Protein AF-A0A8J4DYG5-F1 (afdb_monomer)

Foldseek 3Di:
DALLVCLVPNDLVVLLVVQQPQCVVVLVVQQVLLVVFDFQDFPPPDDPVLQLLLFQLLLLLVQQQQAQFPLLLLLLLCVLQVLDPLQLSLQLRCPTPQNVPPDPVCSSVSSQWFDFPVGIDGAPDDDQDPAHHDDDPDPPSVQSVQVSVLSVVLSVCCLPAPFHLGDGPQLVSSLSSSLSSLSSCSRRDHNCPPCLNVVPVVHHDHSVSSSVSDDPSSSVSSVLLVVLCVVVVVSVVLCVQLANDDPRDRQATAQDDFDNDTDSQWDWGQHPQFTEIEGEGQDPDSSPSVVVSSVLSSQLLRVLSCVVCRRRHQKYWYQHSRRSDIDMDGSVRSQCSRRVPPDSVVSSVVSNVVSVVVSVVVVVVVVVVVVVVVVVVVVPQAQQEKEFEFEDPVVAWTKDAFQAGQITHADVPHDNQRRHQVRNCVRFQFGKGWADFQAWEQDPVNRHIYTYTYIYTPDGDTDRMDTHHLVCSPVRHDQRRNVSNVSSVPDPPDDHYYYYRDDPDD

Radius of gyration: 31.41 Å; Cα contacts (8 Å, |Δi|>4): 883; chains: 1; bounding box: 53×43×95 Å

Organism: NCBI:txid175570

Nearest PDB structures (foldseek):
  3cng-assembly1_B  TM=8.168E-01  e=1.790E-04  Nitrosomonas europaea ATCC 19718
  5ltu-assembly1_B  TM=8.567E-01  e=3.027E-04  Homo sapiens
  6nci-assembly1_B  TM=6.033E-01  e=2.078E-05  Bacillus cereus ATCC 14579
  2fvv-assembly1_A  TM=8.018E-01  e=7.393E-04  Homo sapiens
  3rh7-assembly2_D  TM=7.186E-01  e=3.190E-04  Sinorhizobium meliloti 1021

Secondary structure (DSSP, 8-state):
--TTHHHHSSHHHHHHHHH----HHHHHHHHHHHHTS----PPTT--HHHHHHHHHHHHHHHHHHH-----HHHHHHHHHTTSS-HHHHHHHHHTSGGGTT--GGGGGGGGGEEE-SSSEEE-------------SS-TT-TTHHHHHHHHHHHHHHHHHHS-TT----HHHHHHHHHHHHHHHHHTTS--TTSHHHHTTSSSPPPHHHHHHTS-HHHHHHHHHHHHHHHHTSHHHHHHHHTT-PPTTS--EEES-EETTEE-TTEEEEEETTEEEEEEEE--S----HHHHHHHHHHHHHHHHH-TT-SS-EEEEEEEETTTTEEEEEEHHHHHHHHTTT--HHHHHHHHHHHHHHHHHHHHHHHHHHHHHHHHHHHHTSPPSEEEEEE-B-SSS-EEEETTB-SEEEPPTT--HHHHHHHHHHHHHSEEEEEEEEEEEEEETTTTEEEEEEEEEEEEE---SEEEE-GGGGGGTS-HHHHHHHHHHHH--SS---EEEPPPPP-

Structure (mmCIF, N/CA/C/O backbone):
data_AF-A0A8J4DYG5-F1
#
_entry.id   AF-A0A8J4DYG5-F1
#
loop_
_atom_site.group_PDB
_atom_site.id
_atom_site.type_symbol
_atom_site.label_atom_id
_atom_site.label_alt_id
_atom_site.label_comp_id
_atom_site.label_asym_id
_atom_site.label_entity_id
_atom_site.label_seq_id
_atom_site.pdbx_PDB_ins_code
_atom_site.Cartn_x
_atom_site.Cartn_y
_atom_site.Cartn_z
_atom_site.occupancy
_atom_site.B_iso_or_equiv
_atom_site.auth_seq_id
_atom_site.auth_comp_id
_atom_site.auth_asym_id
_atom_site.auth_atom_id
_atom_site.pdbx_PDB_model_num
ATOM 1 N N . MET A 1 1 ? -9.835 8.828 -9.154 1.00 58.12 1 MET A N 1
ATOM 2 C CA . MET A 1 1 ? -9.540 8.901 -7.709 1.00 58.12 1 MET A CA 1
ATOM 3 C C . MET A 1 1 ? -10.207 7.694 -7.064 1.00 58.12 1 MET A C 1
ATOM 5 O O . MET A 1 1 ? -11.227 7.282 -7.596 1.00 58.12 1 MET A O 1
ATOM 9 N N . SER A 1 2 ? -9.616 7.059 -6.046 1.00 75.25 2 SER A N 1
ATOM 10 C CA . SER A 1 2 ? -10.305 5.969 -5.325 1.00 75.25 2 SER A CA 1
ATOM 11 C C . SER A 1 2 ? -11.389 6.553 -4.424 1.00 75.25 2 SER A C 1
ATOM 13 O O . SER A 1 2 ? -11.279 7.717 -4.028 1.00 75.25 2 SER A O 1
ATOM 15 N N . VAL A 1 3 ? -12.402 5.772 -4.052 1.00 80.31 3 VAL A N 1
ATOM 16 C CA . VAL A 1 3 ? -13.472 6.269 -3.165 1.00 80.31 3 VAL A CA 1
ATOM 17 C C . VAL A 1 3 ? -12.887 6.722 -1.829 1.00 80.31 3 VAL A C 1
ATOM 19 O O . VAL A 1 3 ? -13.170 7.821 -1.365 1.00 80.31 3 VAL A O 1
ATOM 22 N N . ILE A 1 4 ? -11.944 5.953 -1.285 1.00 80.88 4 ILE A N 1
ATOM 23 C CA . ILE A 1 4 ? -11.213 6.298 -0.059 1.00 80.88 4 ILE A CA 1
ATOM 24 C C . ILE A 1 4 ? -10.505 7.658 -0.147 1.00 80.88 4 ILE A C 1
ATOM 26 O O . ILE A 1 4 ? -10.407 8.364 0.853 1.00 80.88 4 ILE A O 1
ATOM 30 N N . SER A 1 5 ? -10.033 8.087 -1.324 1.00 82.00 5 SER A N 1
ATOM 31 C CA . SER A 1 5 ? -9.383 9.401 -1.435 1.00 82.00 5 SER A CA 1
ATOM 32 C C . SER A 1 5 ? -10.337 10.574 -1.160 1.00 82.00 5 SER A C 1
ATOM 34 O O . SER A 1 5 ? -9.869 11.621 -0.708 1.00 82.00 5 SER A O 1
ATOM 36 N N . HIS A 1 6 ? -11.656 10.374 -1.304 1.00 86.00 6 HIS A N 1
ATOM 37 C CA . HIS A 1 6 ? -12.660 11.367 -0.913 1.00 86.00 6 HIS A CA 1
ATOM 38 C C . HIS A 1 6 ? -12.714 11.586 0.602 1.00 86.00 6 HIS A C 1
ATOM 40 O O . HIS A 1 6 ? -13.113 12.671 1.011 1.00 86.00 6 HIS A O 1
ATOM 46 N N . LEU A 1 7 ? -12.289 10.620 1.436 1.00 83.25 7 LEU A N 1
ATOM 47 C CA . LEU A 1 7 ? -12.187 10.841 2.885 1.00 83.25 7 LEU A CA 1
ATOM 48 C C . LEU A 1 7 ? -11.175 11.945 3.185 1.00 83.25 7 LEU A C 1
ATOM 50 O O . LEU A 1 7 ? -11.429 12.784 4.040 1.00 83.25 7 LEU A O 1
ATOM 54 N N . TYR A 1 8 ? -10.053 11.977 2.457 1.00 78.62 8 TYR A N 1
ATOM 55 C CA . TYR A 1 8 ? -9.003 12.983 2.631 1.00 78.62 8 TYR A CA 1
ATOM 56 C C . TYR A 1 8 ? -9.362 14.328 2.005 1.00 78.62 8 TYR A C 1
ATOM 58 O O . TYR A 1 8 ? -9.040 15.376 2.566 1.00 78.62 8 TYR A O 1
ATOM 66 N N . ARG A 1 9 ? -9.920 14.297 0.790 1.00 78.75 9 ARG A N 1
ATOM 67 C CA . ARG A 1 9 ? -10.299 15.475 0.004 1.00 78.75 9 ARG A CA 1
ATOM 68 C C . ARG A 1 9 ? -11.473 15.102 -0.899 1.00 78.75 9 ARG A C 1
ATOM 70 O O . ARG A 1 9 ? -11.268 14.445 -1.917 1.00 78.75 9 ARG A O 1
ATOM 77 N N . GLY A 1 10 ? -12.678 15.517 -0.528 1.00 89.75 10 GLY A N 1
ATOM 78 C CA . GLY A 1 10 ? -13.894 15.308 -1.310 1.00 89.75 10 GLY A CA 1
ATOM 79 C C . GLY A 1 10 ? -15.120 15.088 -0.432 1.00 89.75 10 GLY A C 1
ATOM 80 O O . GLY A 1 10 ? -15.075 15.287 0.779 1.00 89.75 10 GLY A O 1
ATOM 81 N N . GLU A 1 11 ? -16.195 14.624 -1.063 1.00 93.88 11 GLU A N 1
ATOM 82 C CA . GLU A 1 11 ? -17.532 14.527 -0.458 1.00 93.88 11 GLU A CA 1
ATOM 83 C C . GLU A 1 11 ? -17.593 13.680 0.826 1.00 93.88 11 GLU A C 1
ATOM 85 O O . GLU A 1 11 ? -18.336 14.018 1.739 1.00 93.88 11 GLU A O 1
ATOM 90 N N . LEU A 1 12 ? -16.797 12.606 0.950 1.00 93.06 12 LEU A N 1
ATOM 91 C CA . LEU A 1 12 ? -16.744 11.827 2.200 1.00 93.06 12 LEU A CA 1
ATOM 92 C C . LEU A 1 12 ? -16.091 12.624 3.340 1.00 93.06 12 LEU A C 1
ATOM 94 O O . LEU A 1 12 ? -16.561 12.570 4.470 1.00 93.06 12 LEU A O 1
ATOM 98 N N . GLY A 1 13 ? -15.024 13.373 3.056 1.00 92.69 13 GLY A N 1
ATOM 99 C CA . GLY A 1 13 ? -14.379 14.248 4.033 1.00 92.69 13 GLY A CA 1
ATOM 100 C C . GLY A 1 13 ? -15.259 15.434 4.434 1.00 92.69 13 GLY A C 1
ATOM 101 O O . GLY A 1 13 ? -15.272 15.805 5.605 1.00 92.69 13 GLY A O 1
ATOM 102 N N . GLU A 1 14 ? -16.021 15.994 3.492 1.00 94.62 14 GLU A N 1
ATOM 103 C CA . GLU A 1 14 ? -17.038 17.026 3.755 1.00 94.62 14 GLU A CA 1
ATOM 104 C C . GLU A 1 14 ? -18.153 16.476 4.648 1.00 94.62 14 GLU A C 1
ATOM 106 O O . GLU A 1 14 ? -18.442 17.047 5.696 1.00 94.62 14 GLU A O 1
ATOM 111 N N . TRP A 1 15 ? -18.678 15.292 4.322 1.00 95.81 15 TRP A N 1
ATOM 112 C CA . TRP A 1 15 ? -19.651 14.602 5.165 1.00 95.81 15 TRP A CA 1
ATOM 113 C C . TRP A 1 15 ? -19.115 14.368 6.587 1.00 95.81 15 TRP A C 1
ATOM 115 O O . TRP A 1 15 ? -19.816 14.620 7.569 1.00 95.81 15 TRP A O 1
ATOM 125 N N . CYS A 1 16 ? -17.855 13.935 6.725 1.00 94.62 16 CYS A N 1
ATOM 126 C CA . CYS A 1 16 ? -17.223 13.779 8.035 1.00 94.62 16 CYS A CA 1
ATOM 127 C C . CYS A 1 16 ? -17.089 15.118 8.770 1.00 94.62 16 CYS A C 1
ATOM 129 O O . CYS A 1 16 ? -17.305 15.161 9.978 1.00 94.62 16 CYS A O 1
ATOM 131 N N . ALA A 1 17 ? -16.752 16.206 8.074 1.00 92.94 17 ALA A N 1
ATOM 132 C CA . ALA A 1 17 ? -16.664 17.536 8.671 1.00 92.94 17 ALA A CA 1
ATOM 133 C C . ALA A 1 17 ? -18.006 18.000 9.251 1.00 92.94 17 ALA A C 1
ATOM 135 O O . ALA A 1 17 ? -18.026 18.562 10.346 1.00 92.94 17 ALA A O 1
ATOM 136 N N . ASP A 1 18 ? -19.098 17.707 8.548 1.00 94.06 18 ASP A N 1
ATOM 137 C CA . ASP A 1 18 ? -20.448 18.120 8.927 1.00 94.06 18 ASP A CA 1
ATOM 138 C C . ASP A 1 18 ? -21.042 17.256 10.049 1.00 94.06 18 ASP A C 1
ATOM 140 O O . ASP A 1 18 ? -21.760 17.760 10.913 1.00 94.06 18 ASP A O 1
ATOM 144 N N . ARG A 1 19 ? -20.766 15.943 10.046 1.00 94.75 19 ARG A N 1
ATOM 145 C CA . ARG A 1 19 ? -21.414 14.973 10.951 1.00 94.75 19 ARG A CA 1
ATOM 146 C C . ARG A 1 19 ? -20.547 14.531 12.132 1.00 94.75 19 ARG A C 1
ATOM 148 O O . ARG A 1 19 ? -21.090 14.199 13.182 1.00 94.75 19 ARG A O 1
ATOM 155 N N . LEU A 1 20 ? -19.220 14.518 11.992 1.00 93.94 20 LEU A N 1
ATOM 156 C CA . LEU A 1 20 ? -18.270 14.063 13.020 1.00 93.94 20 LEU A CA 1
ATOM 157 C C . LEU A 1 20 ? -17.594 15.264 13.685 1.00 93.94 20 LEU A C 1
ATOM 159 O O . LEU A 1 20 ? -16.397 15.501 13.505 1.00 93.94 20 LEU A O 1
ATOM 163 N N . THR A 1 21 ? -18.375 16.049 14.424 1.00 93.00 21 THR A N 1
ATOM 164 C CA . THR A 1 21 ? -17.983 17.390 14.880 1.00 93.00 21 THR A CA 1
ATOM 165 C C . THR A 1 21 ? -17.193 17.408 16.186 1.00 93.00 21 THR A C 1
ATOM 167 O O . THR A 1 21 ? -16.431 18.345 16.392 1.00 93.00 21 THR A O 1
ATOM 170 N N . ARG A 1 22 ? -17.301 16.383 17.045 1.00 93.31 22 ARG A N 1
ATOM 171 C CA . ARG A 1 22 ? -16.661 16.358 18.379 1.00 93.31 22 ARG A CA 1
ATOM 172 C C . ARG A 1 22 ? -15.298 15.670 18.390 1.00 93.31 22 ARG A C 1
ATOM 174 O O . ARG A 1 22 ? -15.121 14.584 18.942 1.00 93.31 22 ARG A O 1
ATOM 181 N N . TRP A 1 23 ? -14.310 16.311 17.776 1.00 92.19 23 TRP A N 1
ATOM 182 C CA . TRP A 1 23 ? -12.949 15.772 17.625 1.00 92.19 23 TRP A CA 1
ATOM 183 C C . TRP A 1 23 ? -11.897 16.474 18.505 1.00 92.19 23 TRP A C 1
ATOM 185 O O . TRP A 1 23 ? -10.773 15.980 18.625 1.00 92.19 23 TRP A O 1
ATOM 195 N N . GLU A 1 24 ? -12.213 17.607 19.132 1.00 92.12 24 GLU A N 1
ATOM 196 C CA . GLU A 1 24 ? -11.271 18.464 19.867 1.00 92.12 24 GLU A CA 1
ATOM 197 C C . GLU A 1 24 ? -10.575 17.708 21.005 1.00 92.12 24 GLU A C 1
ATOM 199 O O . GLU A 1 24 ? -9.341 17.685 21.082 1.00 92.12 24 GLU A O 1
ATOM 204 N N . ASP A 1 25 ? -11.350 17.011 21.835 1.00 91.06 25 ASP A N 1
ATOM 205 C CA . ASP A 1 25 ? -10.830 16.245 22.971 1.00 91.06 25 ASP A CA 1
ATOM 206 C C . ASP A 1 25 ? -9.926 15.093 22.518 1.00 91.06 25 ASP A C 1
ATOM 208 O O . ASP A 1 25 ? -8.889 14.823 23.130 1.00 91.06 25 ASP A O 1
ATOM 212 N N . LEU A 1 26 ? -10.282 14.427 21.415 1.00 92.75 26 LEU A N 1
ATOM 213 C CA . LEU A 1 26 ? -9.492 13.332 20.846 1.00 92.75 26 LEU A CA 1
ATOM 214 C C . LEU A 1 26 ? -8.160 13.842 20.302 1.00 92.75 26 LEU A C 1
ATOM 216 O O . LEU A 1 26 ? -7.106 13.290 20.620 1.00 92.75 26 LEU A O 1
ATOM 220 N N . THR A 1 27 ? -8.183 14.922 19.522 1.00 93.06 27 THR A N 1
ATOM 221 C CA . THR A 1 27 ? -6.956 15.515 18.969 1.00 93.06 27 THR A CA 1
ATOM 222 C C . THR A 1 27 ? -6.046 16.081 20.063 1.00 93.06 27 THR A C 1
ATOM 224 O O . THR A 1 27 ? -4.826 15.909 19.992 1.00 93.06 27 THR A O 1
ATOM 227 N N . THR A 1 28 ? -6.622 16.658 21.121 1.00 92.81 28 THR A N 1
ATOM 228 C CA . THR A 1 28 ? -5.886 17.103 22.313 1.00 92.81 28 THR A CA 1
ATOM 229 C C . THR A 1 28 ? -5.240 15.924 23.033 1.00 92.81 28 THR A C 1
ATOM 231 O O . THR A 1 28 ? -4.053 15.979 23.360 1.00 92.81 28 THR A O 1
ATOM 234 N N . ARG A 1 29 ? -5.973 14.817 23.214 1.00 92.12 29 ARG A N 1
ATOM 235 C CA . ARG A 1 29 ? -5.448 13.591 23.830 1.00 92.12 29 ARG A CA 1
ATOM 236 C C . ARG A 1 29 ? -4.305 12.986 23.014 1.00 92.12 29 ARG A C 1
ATOM 238 O O . ARG A 1 29 ? -3.299 12.595 23.601 1.00 92.12 29 ARG A O 1
ATOM 245 N N . ILE A 1 30 ? -4.419 12.963 21.683 1.00 93.75 30 ILE A N 1
ATOM 246 C CA . ILE A 1 30 ? -3.349 12.514 20.776 1.00 93.75 30 ILE A CA 1
ATOM 247 C C . ILE A 1 30 ? -2.089 13.361 20.974 1.00 93.75 30 ILE A C 1
ATOM 249 O O . ILE A 1 30 ? -1.000 12.815 21.171 1.00 93.75 30 ILE A O 1
ATOM 253 N N . ALA A 1 31 ? -2.225 14.690 20.956 1.00 92.50 31 ALA A N 1
ATOM 254 C CA . ALA A 1 31 ? -1.099 15.600 21.141 1.00 92.50 31 ALA A CA 1
ATOM 255 C C . ALA A 1 31 ? -0.476 15.465 22.540 1.00 92.50 31 ALA A C 1
ATOM 257 O O . ALA A 1 31 ? 0.744 15.494 22.668 1.00 92.50 31 ALA A O 1
ATOM 258 N N . TRP A 1 32 ? -1.291 15.290 23.581 1.00 93.38 32 TRP A N 1
ATOM 259 C CA . TRP A 1 32 ? -0.819 15.118 24.955 1.00 93.38 32 TRP A CA 1
ATOM 260 C C . TRP A 1 32 ? -0.052 13.802 25.144 1.00 93.38 32 TRP A C 1
ATOM 262 O O . TRP A 1 32 ? 1.087 13.833 25.608 1.00 93.38 32 TRP A O 1
ATOM 272 N N . ARG A 1 33 ? -0.616 12.663 24.711 1.00 93.62 33 ARG A N 1
ATOM 273 C CA . ARG A 1 33 ? 0.030 11.342 24.848 1.00 93.62 33 ARG A CA 1
ATOM 274 C C . ARG A 1 33 ? 1.356 11.268 24.099 1.00 93.62 33 ARG A C 1
ATOM 276 O O . ARG A 1 33 ? 2.326 10.735 24.620 1.00 93.62 33 ARG A O 1
ATOM 283 N N . THR A 1 34 ? 1.417 11.842 22.899 1.00 92.88 34 THR A N 1
ATOM 284 C CA . THR A 1 34 ? 2.651 11.845 22.097 1.00 92.88 34 THR A CA 1
ATOM 285 C C . THR A 1 34 ? 3.698 12.817 22.645 1.00 92.88 34 THR A C 1
ATOM 287 O O . THR A 1 34 ? 4.871 12.476 22.671 1.00 92.88 34 THR A O 1
ATOM 290 N N . ARG A 1 35 ? 3.310 13.984 23.184 1.00 90.94 35 ARG A N 1
ATOM 291 C CA . ARG A 1 35 ? 4.248 14.912 23.856 1.00 90.94 35 ARG A CA 1
ATOM 292 C C . ARG A 1 35 ? 4.894 14.341 25.116 1.00 90.94 35 ARG A C 1
ATOM 294 O O . ARG A 1 35 ? 5.969 14.798 25.484 1.00 90.94 35 ARG A O 1
ATOM 301 N N . ALA A 1 36 ? 4.248 13.382 25.775 1.00 89.81 36 ALA A N 1
ATOM 302 C CA . ALA A 1 36 ? 4.814 12.691 26.930 1.00 89.81 36 ALA A CA 1
ATOM 303 C C . ALA A 1 36 ? 5.918 11.681 26.551 1.00 89.81 36 ALA A C 1
ATOM 305 O O . ALA A 1 36 ? 6.518 11.073 27.436 1.00 89.81 36 ALA A O 1
ATOM 306 N N . ARG A 1 37 ? 6.184 11.484 25.253 1.00 90.75 37 ARG A N 1
ATOM 307 C CA . ARG A 1 37 ? 7.225 10.598 24.729 1.00 90.75 37 ARG A CA 1
ATOM 308 C C . ARG A 1 37 ? 8.330 11.410 24.073 1.00 90.75 37 ARG A C 1
ATOM 310 O O . ARG A 1 37 ? 8.075 12.429 23.435 1.00 90.75 37 ARG A O 1
ATOM 317 N N . GLU A 1 38 ? 9.559 10.925 24.189 1.00 92.25 38 GLU A N 1
ATOM 318 C CA . GLU A 1 38 ? 10.677 11.463 23.424 1.00 92.25 38 GLU A CA 1
ATOM 319 C C . GLU A 1 38 ? 10.678 10.842 22.016 1.00 92.25 38 GLU A C 1
ATOM 321 O O . GLU A 1 38 ? 10.856 9.627 21.887 1.00 92.25 38 GLU A O 1
ATOM 326 N N . PRO A 1 39 ? 10.443 11.631 20.947 1.00 95.19 39 PRO A N 1
ATOM 327 C CA . PRO A 1 39 ? 10.396 11.086 19.603 1.00 95.19 39 PRO A CA 1
ATOM 328 C C . PRO A 1 39 ? 11.795 10.826 19.051 1.00 95.19 39 PRO A C 1
ATOM 330 O O . PRO A 1 39 ? 12.702 11.639 19.218 1.00 95.19 39 PRO A O 1
ATOM 333 N N . VAL A 1 40 ? 11.930 9.775 18.244 1.00 96.00 40 VAL A N 1
ATOM 334 C CA . VAL A 1 40 ? 13.102 9.600 17.378 1.00 96.00 40 VAL A CA 1
ATOM 335 C C . VAL A 1 40 ? 13.122 10.703 16.322 1.00 96.00 40 VAL A C 1
ATOM 337 O O . VAL A 1 40 ? 12.169 10.866 15.547 1.00 96.00 40 VAL A O 1
ATOM 340 N N . ARG A 1 41 ? 14.225 11.449 16.277 1.00 94.06 41 ARG A N 1
ATOM 341 C CA . ARG A 1 41 ? 14.482 12.519 15.310 1.00 94.06 41 ARG A CA 1
ATOM 342 C C . ARG A 1 41 ? 15.516 12.060 14.276 1.00 94.06 41 ARG A C 1
ATOM 344 O O . ARG A 1 41 ? 16.377 11.257 14.625 1.00 94.06 41 ARG A O 1
ATOM 351 N N . PRO A 1 42 ? 15.429 12.537 13.024 1.00 91.50 42 PRO A N 1
ATOM 352 C CA . PRO A 1 42 ? 16.493 12.329 12.053 1.00 91.50 42 PRO A CA 1
ATOM 353 C C . PRO A 1 42 ? 17.753 13.089 12.473 1.00 91.50 42 PRO A C 1
ATOM 355 O O . PRO A 1 42 ? 17.692 13.994 13.309 1.00 91.50 42 PRO A O 1
ATOM 358 N N . ALA A 1 43 ? 18.871 12.758 11.830 1.00 83.69 43 ALA A N 1
ATOM 359 C CA . ALA A 1 43 ? 20.048 13.618 11.832 1.00 83.69 43 ALA A CA 1
ATOM 360 C C . ALA A 1 43 ? 19.719 15.008 11.243 1.00 83.69 43 ALA A C 1
ATOM 362 O O . ALA A 1 43 ? 18.753 15.167 10.484 1.00 83.69 43 ALA A O 1
ATOM 363 N N . ASP A 1 44 ? 20.521 16.015 11.594 1.00 79.00 44 ASP A N 1
ATOM 364 C CA . ASP A 1 44 ? 20.334 17.388 11.119 1.00 79.00 44 ASP A CA 1
ATOM 365 C C . ASP A 1 44 ? 20.291 17.463 9.581 1.00 79.00 44 ASP A C 1
ATOM 367 O O . ASP A 1 44 ? 21.024 16.763 8.883 1.00 79.00 44 ASP A O 1
ATOM 371 N N . GLY A 1 45 ? 19.418 18.325 9.043 1.00 76.69 45 GLY A N 1
ATOM 372 C CA . GLY A 1 45 ? 19.291 18.555 7.596 1.00 76.69 45 GLY A CA 1
ATOM 373 C C . GLY A 1 45 ? 18.252 17.698 6.854 1.00 76.69 45 GLY A C 1
ATOM 374 O O . GLY A 1 45 ? 18.198 17.755 5.629 1.00 76.69 45 GLY A O 1
ATOM 375 N N . ALA A 1 46 ? 17.401 16.936 7.553 1.00 86.94 46 ALA A N 1
ATOM 376 C CA . ALA A 1 46 ? 16.352 16.128 6.921 1.00 86.94 46 ALA A CA 1
ATOM 377 C C . ALA A 1 46 ? 15.292 16.959 6.169 1.00 86.94 46 ALA A C 1
ATOM 379 O O . ALA A 1 46 ? 14.497 17.695 6.770 1.00 86.94 46 ALA A O 1
ATOM 380 N N . ASP A 1 47 ? 15.227 16.770 4.852 1.00 89.38 47 ASP A N 1
ATOM 381 C CA . ASP A 1 47 ? 14.255 17.417 3.975 1.00 89.38 47 ASP A CA 1
ATOM 382 C C . ASP A 1 47 ? 12.906 16.674 3.910 1.00 89.38 47 ASP A C 1
ATOM 384 O O . ASP A 1 47 ? 12.715 15.581 4.451 1.00 89.38 47 ASP A O 1
ATOM 388 N N . ARG A 1 48 ? 11.928 17.268 3.214 1.00 87.88 48 ARG A N 1
ATOM 389 C CA . ARG A 1 48 ? 10.579 16.698 3.050 1.00 87.88 48 ARG A CA 1
ATOM 390 C C . ARG A 1 48 ? 10.585 15.303 2.411 1.00 87.88 48 ARG A C 1
ATOM 392 O O . ARG A 1 48 ? 9.705 14.499 2.727 1.00 87.88 48 ARG A O 1
ATOM 399 N N . GLN A 1 49 ? 11.521 15.030 1.507 1.00 88.44 49 GLN A N 1
ATOM 400 C CA . GLN A 1 49 ? 11.616 13.751 0.816 1.00 88.44 49 GLN A CA 1
ATOM 401 C C . GLN A 1 49 ? 12.083 12.657 1.776 1.00 88.44 49 GLN A C 1
ATOM 403 O O . GLN A 1 49 ? 11.472 11.587 1.805 1.00 88.44 49 GLN A O 1
ATOM 408 N N . HIS A 1 50 ? 13.074 12.958 2.616 1.00 91.94 50 HIS A N 1
ATOM 409 C CA . HIS A 1 50 ? 13.541 12.086 3.690 1.00 91.94 50 HIS A CA 1
ATOM 410 C C . HIS A 1 50 ? 12.405 11.705 4.642 1.00 91.94 50 HIS A C 1
ATOM 412 O O . HIS A 1 50 ? 12.159 10.520 4.864 1.00 91.94 50 HIS A O 1
ATOM 418 N N . TRP A 1 51 ? 11.628 12.682 5.129 1.00 92.25 51 TRP A N 1
ATOM 419 C CA . TRP A 1 51 ? 10.480 12.411 6.010 1.00 92.25 51 TRP A CA 1
ATOM 420 C C . TRP A 1 51 ? 9.473 11.441 5.388 1.00 92.25 51 TRP A C 1
ATOM 422 O O . TRP A 1 51 ? 9.039 10.491 6.041 1.00 92.25 51 TRP A O 1
ATOM 432 N N . ALA A 1 52 ? 9.115 11.665 4.121 1.00 92.12 52 ALA A N 1
ATOM 433 C CA . ALA A 1 52 ? 8.169 10.813 3.408 1.00 92.12 52 ALA A CA 1
ATOM 434 C C . ALA A 1 52 ? 8.742 9.411 3.130 1.00 92.12 52 ALA A C 1
ATOM 436 O O . ALA A 1 52 ? 7.996 8.431 3.101 1.00 92.12 52 ALA A O 1
ATOM 437 N N . GLN A 1 53 ? 10.055 9.312 2.919 1.00 94.50 53 GLN A N 1
ATOM 438 C CA . GLN A 1 53 ? 10.750 8.048 2.708 1.00 94.50 53 GLN A CA 1
ATOM 439 C C . GLN A 1 53 ? 10.801 7.209 3.988 1.00 94.50 53 GLN A C 1
ATOM 441 O O . GLN A 1 53 ? 10.471 6.024 3.937 1.00 94.50 53 GLN A O 1
ATOM 446 N N . VAL A 1 54 ? 11.112 7.825 5.134 1.00 95.31 54 VAL A N 1
ATOM 447 C CA . VAL A 1 54 ? 11.041 7.162 6.445 1.00 95.31 54 VAL A CA 1
ATOM 448 C C . VAL A 1 54 ? 9.613 6.701 6.737 1.00 95.31 54 VAL A C 1
ATOM 450 O O . VAL A 1 54 ? 9.422 5.564 7.150 1.00 95.31 54 VAL A O 1
ATOM 453 N N . GLU A 1 55 ? 8.596 7.530 6.476 1.00 94.88 55 GLU A N 1
ATOM 454 C CA . GLU A 1 55 ? 7.190 7.149 6.688 1.00 94.88 55 GLU A CA 1
ATOM 455 C C . GLU A 1 55 ? 6.809 5.872 5.916 1.00 94.88 55 GLU A C 1
ATOM 457 O O . GLU A 1 55 ? 6.246 4.948 6.506 1.00 94.88 55 GLU A O 1
ATOM 462 N N . ARG A 1 56 ? 7.195 5.765 4.636 1.00 95.88 56 ARG A N 1
ATOM 463 C CA . ARG A 1 56 ? 6.983 4.547 3.832 1.00 95.88 56 ARG A CA 1
ATOM 464 C C . ARG A 1 56 ? 7.785 3.352 4.346 1.00 95.88 56 ARG A C 1
ATOM 466 O O . ARG A 1 56 ? 7.236 2.262 4.482 1.00 95.88 56 ARG A O 1
ATOM 473 N N . ALA A 1 57 ? 9.070 3.543 4.639 1.00 97.31 57 ALA A N 1
ATOM 474 C CA . ALA A 1 57 ? 9.948 2.463 5.083 1.00 97.31 57 ALA A CA 1
ATOM 475 C C . ALA A 1 57 ? 9.501 1.884 6.437 1.00 97.31 57 ALA A C 1
ATOM 477 O O . ALA A 1 57 ? 9.514 0.666 6.622 1.00 97.31 57 ALA A O 1
ATOM 478 N N . VAL A 1 58 ? 9.053 2.740 7.362 1.00 97.31 58 VAL A N 1
ATOM 479 C CA . VAL A 1 58 ? 8.439 2.327 8.632 1.00 97.31 58 VAL A CA 1
ATOM 480 C C . VAL A 1 58 ? 7.157 1.545 8.365 1.00 97.31 58 VAL A C 1
ATOM 482 O O . VAL A 1 58 ? 7.003 0.455 8.907 1.00 97.31 58 VAL A O 1
ATOM 485 N N . GLY A 1 59 ? 6.276 2.035 7.486 1.00 96.62 59 GLY A N 1
ATOM 486 C CA . GLY A 1 59 ? 5.071 1.303 7.082 1.00 96.62 59 GLY A CA 1
ATOM 487 C C . GLY A 1 59 ? 5.382 -0.117 6.595 1.00 96.62 59 GLY A C 1
ATOM 488 O O . GLY A 1 59 ? 4.815 -1.078 7.106 1.00 96.62 59 GLY A O 1
ATOM 489 N N . ILE A 1 60 ? 6.366 -0.272 5.702 1.00 97.25 60 ILE A N 1
ATOM 490 C CA . ILE A 1 60 ? 6.806 -1.585 5.195 1.00 97.25 60 ILE A CA 1
ATOM 491 C C . ILE A 1 60 ? 7.372 -2.467 6.316 1.00 97.25 60 ILE A C 1
ATOM 493 O O . ILE A 1 60 ? 7.065 -3.659 6.370 1.00 97.25 60 ILE A O 1
ATOM 497 N N . ARG A 1 61 ? 8.172 -1.910 7.238 1.00 96.56 61 ARG A N 1
ATOM 498 C CA . ARG A 1 61 ? 8.702 -2.673 8.381 1.00 96.56 61 ARG A CA 1
ATOM 499 C C . ARG A 1 61 ? 7.583 -3.217 9.265 1.00 96.56 61 ARG A C 1
ATOM 501 O O . ARG A 1 61 ? 7.655 -4.375 9.682 1.00 96.56 61 ARG A O 1
ATOM 508 N N . LEU A 1 62 ? 6.598 -2.378 9.574 1.00 96.75 62 LEU A N 1
ATOM 509 C CA . LEU A 1 62 ? 5.461 -2.723 10.424 1.00 96.75 62 LEU A CA 1
ATOM 510 C C . LEU A 1 62 ? 4.520 -3.708 9.718 1.00 96.75 62 LEU A C 1
ATOM 512 O O . LEU A 1 62 ? 4.061 -4.660 10.341 1.00 96.75 62 LEU A O 1
ATOM 516 N N . ALA A 1 63 ? 4.319 -3.559 8.408 1.00 96.44 63 ALA A N 1
ATOM 517 C CA . ALA A 1 63 ? 3.620 -4.543 7.590 1.00 96.44 63 ALA A CA 1
ATOM 518 C C . ALA A 1 63 ? 4.300 -5.920 7.671 1.00 96.44 63 ALA A C 1
ATOM 520 O O . ALA A 1 63 ? 3.643 -6.902 8.009 1.00 96.44 63 ALA A O 1
ATOM 521 N N . ALA A 1 64 ? 5.622 -5.985 7.468 1.00 95.50 64 ALA A N 1
ATOM 522 C CA . ALA A 1 64 ? 6.395 -7.226 7.570 1.00 95.50 64 ALA A CA 1
ATOM 523 C C . ALA A 1 64 ? 6.382 -7.837 8.986 1.00 95.50 64 ALA A C 1
ATOM 525 O O . ALA A 1 64 ? 6.472 -9.055 9.132 1.00 95.50 64 ALA A O 1
ATOM 526 N N . LEU A 1 65 ? 6.249 -7.003 10.027 1.00 95.31 65 LEU A N 1
ATOM 527 C CA . LEU A 1 65 ? 6.088 -7.451 11.413 1.00 95.31 65 LEU A CA 1
ATOM 528 C C . LEU A 1 65 ? 4.748 -8.162 11.635 1.00 95.31 65 LEU A C 1
ATOM 530 O O . LEU A 1 65 ? 4.677 -9.086 12.438 1.00 95.31 65 LEU A O 1
ATOM 534 N N . VAL A 1 66 ? 3.696 -7.742 10.933 1.00 96.81 66 VAL A N 1
ATOM 535 C CA . VAL A 1 66 ? 2.347 -8.307 11.063 1.00 96.81 66 VAL A CA 1
ATOM 536 C C . VAL A 1 66 ? 2.160 -9.516 10.159 1.00 96.81 66 VAL A C 1
ATOM 538 O O . VAL A 1 66 ? 1.646 -10.542 10.603 1.00 96.81 66 VAL A O 1
ATOM 541 N N . GLN A 1 67 ? 2.580 -9.416 8.901 1.00 96.25 67 GLN A N 1
ATOM 542 C CA . GLN A 1 67 ? 2.337 -10.436 7.893 1.00 96.25 67 GLN A CA 1
ATOM 543 C C . GLN A 1 67 ? 3.455 -10.442 6.841 1.00 96.25 67 GLN A C 1
ATOM 545 O O . GLN A 1 67 ? 3.834 -9.383 6.339 1.00 96.25 67 GLN A O 1
ATOM 550 N N . PRO A 1 68 ? 3.940 -11.618 6.405 1.00 95.19 68 PRO A N 1
ATOM 551 C CA . PRO A 1 68 ? 4.804 -11.733 5.233 1.00 95.19 68 PRO A CA 1
ATOM 552 C C . PRO A 1 68 ? 3.976 -11.516 3.951 1.00 95.19 68 PRO A C 1
ATOM 554 O O . PRO A 1 68 ? 3.630 -12.458 3.228 1.00 95.19 68 PRO A O 1
ATOM 557 N N . ALA A 1 69 ? 3.606 -10.260 3.703 1.00 95.50 69 ALA A N 1
ATOM 558 C CA . ALA A 1 69 ? 2.831 -9.804 2.556 1.00 95.50 69 ALA A CA 1
ATOM 559 C C . ALA A 1 69 ? 3.731 -9.281 1.425 1.00 95.50 69 ALA A C 1
ATOM 561 O O . ALA A 1 69 ? 4.821 -8.768 1.704 1.00 95.50 69 ALA A O 1
ATOM 562 N N . PRO A 1 70 ? 3.301 -9.384 0.152 1.00 96.19 70 PRO A N 1
ATOM 563 C CA . PRO A 1 70 ? 3.985 -8.719 -0.944 1.00 96.19 70 PRO A CA 1
ATOM 564 C C . PRO A 1 70 ? 4.092 -7.217 -0.683 1.00 96.19 70 PRO A C 1
ATOM 566 O O . PRO A 1 70 ? 3.128 -6.607 -0.216 1.00 96.19 70 PRO A O 1
ATOM 569 N N . PRO A 1 71 ? 5.207 -6.570 -1.050 1.00 96.00 71 PRO A N 1
ATOM 570 C CA . PRO A 1 71 ? 5.286 -5.121 -1.057 1.00 96.00 71 PRO A CA 1
ATOM 571 C C . PRO A 1 71 ? 4.554 -4.605 -2.308 1.00 96.00 71 PRO A C 1
ATOM 573 O O . PRO A 1 71 ? 5.179 -4.195 -3.284 1.00 96.00 71 PRO A O 1
ATOM 576 N N . TYR A 1 72 ? 3.217 -4.674 -2.312 1.00 95.19 72 TYR A N 1
ATOM 577 C CA . TYR A 1 72 ? 2.383 -4.465 -3.506 1.00 95.19 72 TYR A CA 1
ATOM 578 C C . TYR A 1 72 ? 2.694 -3.151 -4.223 1.00 95.19 72 TYR A C 1
ATOM 580 O O . TYR A 1 72 ? 2.908 -3.136 -5.433 1.00 95.19 72 TYR A O 1
ATOM 588 N N . ALA A 1 73 ? 2.772 -2.044 -3.482 1.00 94.12 73 ALA A N 1
ATOM 589 C CA . ALA A 1 73 ? 3.067 -0.744 -4.067 1.00 94.12 73 ALA A CA 1
ATOM 590 C C . ALA A 1 73 ? 4.510 -0.641 -4.595 1.00 94.12 73 ALA A C 1
ATOM 592 O O . ALA A 1 73 ? 4.741 0.051 -5.581 1.00 94.12 73 ALA A O 1
ATOM 593 N N . ALA A 1 74 ? 5.469 -1.365 -4.006 1.00 96.69 74 ALA A N 1
ATOM 594 C CA . ALA A 1 74 ? 6.828 -1.460 -4.541 1.00 96.69 74 ALA A CA 1
ATOM 595 C C . ALA A 1 74 ? 6.851 -2.201 -5.884 1.00 96.69 74 ALA A C 1
ATOM 597 O O . ALA A 1 74 ? 7.418 -1.705 -6.855 1.00 96.69 74 ALA A O 1
ATOM 598 N N . LEU A 1 75 ? 6.175 -3.352 -5.962 1.00 96.81 75 LEU A N 1
ATOM 599 C CA . LEU A 1 75 ? 6.034 -4.128 -7.196 1.00 96.81 75 LEU A CA 1
ATOM 600 C C . LEU A 1 75 ? 5.324 -3.317 -8.290 1.00 96.81 75 LEU A C 1
ATOM 602 O O . LEU A 1 75 ? 5.787 -3.267 -9.428 1.00 96.81 75 LEU A O 1
ATOM 606 N N . LEU A 1 76 ? 4.245 -2.613 -7.938 1.00 93.44 76 LEU A N 1
ATOM 607 C CA . LEU A 1 76 ? 3.549 -1.711 -8.857 1.00 93.44 76 LEU A CA 1
ATOM 608 C C . LEU A 1 76 ? 4.431 -0.542 -9.312 1.00 93.44 76 LEU A C 1
ATOM 610 O O . LEU A 1 76 ? 4.315 -0.126 -10.460 1.00 93.44 76 LEU A O 1
ATOM 614 N N . GLY A 1 77 ? 5.319 -0.030 -8.457 1.00 93.50 77 GLY A N 1
ATOM 615 C CA . GLY A 1 77 ? 6.298 0.991 -8.829 1.00 93.50 77 GLY A CA 1
ATOM 616 C C . GLY A 1 77 ? 7.329 0.499 -9.844 1.00 93.50 77 GLY A C 1
ATOM 617 O O . GLY A 1 77 ? 7.621 1.205 -10.806 1.00 93.50 77 GLY A O 1
ATOM 618 N N . LEU A 1 78 ? 7.810 -0.740 -9.709 1.00 94.62 78 LEU A N 1
ATOM 619 C CA . LEU A 1 78 ? 8.708 -1.356 -10.698 1.00 94.62 78 LEU A CA 1
ATOM 620 C C . LEU A 1 78 ? 8.015 -1.550 -12.055 1.00 94.62 78 LEU A C 1
ATOM 622 O O . LEU A 1 78 ? 8.591 -1.227 -13.095 1.00 94.62 78 LEU A O 1
ATOM 626 N N . VAL A 1 79 ? 6.757 -2.012 -12.047 1.00 91.81 79 VAL A N 1
ATOM 627 C CA . VAL A 1 79 ? 5.922 -2.095 -13.261 1.00 91.81 79 VAL A CA 1
ATOM 628 C C . VAL A 1 79 ? 5.724 -0.705 -13.869 1.00 91.81 79 VAL A C 1
ATOM 630 O O . VAL A 1 79 ? 5.788 -0.535 -15.084 1.00 91.81 79 VAL A O 1
ATOM 633 N N . HIS A 1 80 ? 5.490 0.304 -13.029 1.00 88.00 80 HIS A N 1
ATOM 634 C CA . HIS A 1 80 ? 5.243 1.671 -13.468 1.00 88.00 80 HIS A CA 1
ATOM 635 C C . HIS A 1 80 ? 6.441 2.296 -14.183 1.00 88.00 80 HIS A C 1
ATOM 637 O O . HIS A 1 80 ? 6.242 2.981 -15.183 1.00 88.00 80 HIS A O 1
ATOM 643 N N . LEU A 1 81 ? 7.657 2.016 -13.711 1.00 89.88 81 LEU A N 1
ATOM 644 C CA . LEU A 1 81 ? 8.905 2.469 -14.329 1.00 89.88 81 LEU A CA 1
ATOM 645 C C . LEU A 1 81 ? 9.264 1.717 -15.617 1.00 89.88 81 LEU A C 1
ATOM 647 O O . LEU A 1 81 ? 10.188 2.127 -16.314 1.00 89.88 81 LEU A O 1
ATOM 651 N N . GLY A 1 82 ? 8.554 0.632 -15.940 1.00 88.94 82 GLY A N 1
ATOM 652 C CA . GLY A 1 82 ? 8.872 -0.222 -17.085 1.00 88.94 82 GLY A CA 1
ATOM 653 C C . GLY A 1 82 ? 10.049 -1.172 -16.845 1.00 88.94 82 GLY A C 1
ATOM 654 O O . GLY A 1 82 ? 10.561 -1.736 -17.802 1.00 88.94 82 GLY A O 1
ATOM 655 N N . LEU A 1 83 ? 10.471 -1.373 -15.591 1.00 91.31 83 LEU A N 1
ATOM 656 C CA . LEU A 1 83 ? 11.587 -2.270 -15.261 1.00 91.31 83 LEU A CA 1
ATOM 657 C C . LEU A 1 83 ? 11.196 -3.754 -15.305 1.00 91.31 83 LEU A C 1
ATOM 659 O O . LEU A 1 83 ? 12.060 -4.603 -15.507 1.00 91.31 83 LEU A O 1
ATOM 663 N N . VAL A 1 84 ? 9.914 -4.068 -15.095 1.00 93.12 84 VAL A N 1
ATOM 664 C CA . VAL A 1 84 ? 9.393 -5.445 -15.038 1.00 93.12 84 VAL A CA 1
ATOM 665 C C . VAL A 1 84 ? 8.003 -5.549 -15.657 1.00 93.12 84 VAL A C 1
ATOM 667 O O . VAL A 1 84 ? 7.249 -4.568 -15.711 1.00 93.12 84 VAL A O 1
ATOM 670 N N . ARG A 1 85 ? 7.619 -6.760 -16.062 1.00 92.19 85 ARG A N 1
ATOM 671 C CA . ARG A 1 85 ? 6.256 -7.058 -16.516 1.00 92.19 85 ARG A CA 1
ATOM 672 C C . ARG A 1 85 ? 5.281 -7.102 -15.350 1.00 92.19 85 ARG A C 1
ATOM 674 O O . ARG A 1 85 ? 5.608 -7.511 -14.237 1.00 92.19 85 ARG A O 1
ATOM 681 N N . ARG A 1 86 ? 4.015 -6.789 -15.639 1.00 91.62 86 ARG A N 1
ATOM 682 C CA . ARG A 1 86 ? 2.919 -6.985 -14.677 1.00 91.62 86 ARG A CA 1
ATOM 683 C C . ARG A 1 86 ? 2.772 -8.455 -14.273 1.00 91.62 86 ARG A C 1
ATOM 685 O O . ARG A 1 86 ? 2.649 -8.728 -13.088 1.00 91.62 86 ARG A O 1
ATOM 692 N N . ALA A 1 87 ? 2.833 -9.376 -15.237 1.00 92.69 87 ALA A N 1
ATOM 693 C CA . ALA A 1 87 ? 2.745 -10.814 -14.971 1.00 92.69 87 ALA A CA 1
ATOM 694 C C . ALA A 1 87 ? 3.883 -11.296 -14.055 1.00 92.69 87 ALA A C 1
ATOM 696 O O . ALA A 1 87 ? 3.638 -12.023 -13.097 1.00 92.69 87 ALA A O 1
ATOM 697 N N . TRP A 1 88 ? 5.111 -10.813 -14.283 1.00 95.88 88 TRP A N 1
ATOM 698 C CA . TRP A 1 88 ? 6.244 -11.089 -13.398 1.00 95.88 88 TRP A CA 1
ATOM 699 C C . TRP A 1 88 ? 6.001 -10.560 -11.978 1.00 95.88 88 TRP A C 1
ATOM 701 O O . TRP A 1 88 ? 6.252 -11.259 -11.000 1.00 95.88 88 TRP A O 1
ATOM 711 N N . ALA A 1 89 ? 5.459 -9.347 -11.843 1.00 96.94 89 ALA A N 1
ATOM 712 C CA . ALA A 1 89 ? 5.150 -8.775 -10.536 1.00 96.94 89 ALA A CA 1
ATOM 713 C C . ALA A 1 89 ? 4.051 -9.561 -9.791 1.00 96.94 89 ALA A C 1
ATOM 715 O O . ALA A 1 89 ? 4.160 -9.738 -8.576 1.00 96.94 89 ALA A O 1
ATOM 716 N N . SER A 1 90 ? 3.034 -10.071 -10.498 1.00 96.38 90 SER A N 1
ATOM 717 C CA . SER A 1 90 ? 2.041 -10.998 -9.930 1.00 96.38 90 SER A CA 1
ATOM 718 C C . SER A 1 90 ? 2.676 -12.313 -9.476 1.00 96.38 90 SER A C 1
ATOM 720 O O . SER A 1 90 ? 2.432 -12.731 -8.346 1.00 96.38 90 SER A O 1
ATOM 722 N N . ASP A 1 91 ? 3.556 -12.921 -10.281 1.00 96.88 91 ASP A N 1
ATOM 723 C CA . ASP A 1 91 ? 4.308 -14.119 -9.874 1.00 96.88 91 ASP A CA 1
ATOM 724 C C . ASP A 1 91 ? 5.124 -13.858 -8.598 1.00 96.88 91 ASP A C 1
ATOM 726 O O . ASP A 1 91 ? 5.088 -14.644 -7.650 1.00 96.88 91 ASP A O 1
ATOM 730 N N . GLN A 1 92 ? 5.802 -12.709 -8.508 1.00 98.06 92 GLN A N 1
ATOM 731 C CA . GLN A 1 92 ? 6.533 -12.345 -7.295 1.00 98.06 92 GLN A CA 1
ATOM 732 C C . GLN A 1 92 ? 5.624 -12.144 -6.081 1.00 98.06 92 GLN A C 1
ATOM 734 O O . GLN A 1 92 ? 6.016 -12.525 -4.976 1.00 98.06 92 GLN A O 1
ATOM 739 N N . ALA A 1 93 ? 4.426 -11.579 -6.257 1.00 97.38 93 ALA A N 1
ATOM 740 C CA . ALA A 1 93 ? 3.445 -11.446 -5.183 1.00 97.38 93 ALA A CA 1
ATOM 741 C C . ALA A 1 93 ? 2.947 -12.820 -4.696 1.00 97.38 93 ALA A C 1
ATOM 743 O O . ALA A 1 93 ? 2.927 -13.076 -3.491 1.00 97.38 93 ALA A O 1
ATOM 744 N N . ALA A 1 94 ? 2.652 -13.744 -5.613 1.00 97.31 94 ALA A N 1
ATOM 745 C CA . ALA A 1 94 ? 2.181 -15.092 -5.286 1.00 97.31 94 ALA A CA 1
ATOM 746 C C . ALA A 1 94 ? 3.190 -15.922 -4.463 1.00 97.31 94 ALA A C 1
AT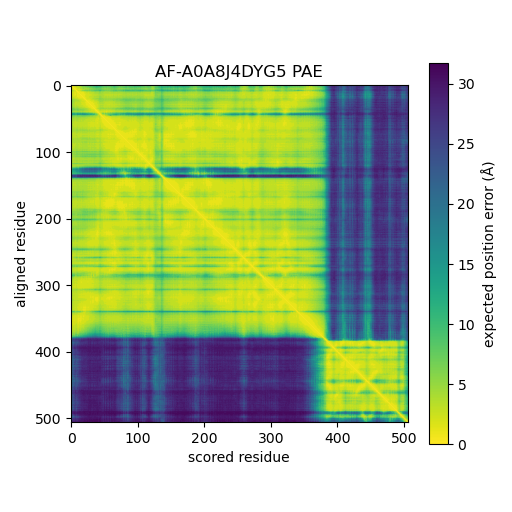OM 748 O O . ALA A 1 94 ? 2.804 -16.865 -3.776 1.00 97.31 94 ALA A O 1
ATOM 749 N N . ARG A 1 95 ? 4.481 -15.560 -4.480 1.00 96.94 95 ARG A N 1
ATOM 750 C CA . ARG A 1 95 ? 5.549 -16.231 -3.708 1.00 96.94 95 ARG A CA 1
ATOM 751 C C . ARG A 1 95 ? 5.587 -15.862 -2.220 1.00 96.94 95 ARG A C 1
ATOM 753 O O . ARG A 1 95 ? 6.395 -16.425 -1.481 1.00 96.94 95 ARG A O 1
ATOM 760 N N . TYR A 1 96 ? 4.784 -14.902 -1.764 1.00 96.94 96 TYR A N 1
ATOM 761 C CA . TYR A 1 96 ? 4.717 -14.531 -0.348 1.00 96.94 96 TYR A CA 1
ATOM 762 C C . TYR A 1 96 ? 3.786 -15.465 0.430 1.00 96.94 96 TYR A C 1
ATOM 764 O O . TYR A 1 96 ? 2.753 -15.888 -0.076 1.00 96.94 96 TYR A O 1
ATOM 772 N N . ALA A 1 97 ? 4.110 -15.752 1.695 1.00 95.31 97 ALA A N 1
ATOM 773 C CA . ALA A 1 97 ? 3.358 -16.736 2.482 1.00 95.31 97 ALA A CA 1
ATOM 774 C C . ALA A 1 97 ? 1.894 -16.329 2.736 1.00 95.31 97 ALA A C 1
ATOM 776 O O . ALA A 1 97 ? 1.031 -17.193 2.845 1.00 95.31 97 ALA A O 1
ATOM 777 N N . SER A 1 98 ? 1.590 -15.027 2.750 1.00 95.31 98 SER A N 1
ATOM 778 C CA . SER A 1 98 ? 0.204 -14.526 2.758 1.00 95.31 98 SER A CA 1
ATOM 779 C C . SER A 1 98 ? -0.635 -14.988 1.558 1.00 95.31 98 SER A C 1
ATOM 781 O O . SER A 1 98 ? -1.851 -15.004 1.669 1.00 95.31 98 SER A O 1
ATOM 783 N N . HIS A 1 99 ? -0.004 -15.369 0.440 1.00 96.44 99 HIS A N 1
ATOM 784 C CA . HIS A 1 99 ? -0.639 -15.847 -0.797 1.00 96.44 99 HIS A CA 1
ATOM 785 C C . HIS A 1 99 ? -0.585 -17.362 -0.968 1.00 96.44 99 HIS A C 1
ATOM 787 O O . HIS A 1 99 ? -1.031 -17.877 -1.991 1.00 96.44 99 HIS A O 1
ATOM 793 N N . ALA A 1 100 ? -0.106 -18.098 0.039 1.00 92.50 100 ALA A N 1
ATOM 794 C CA . ALA A 1 100 ? -0.016 -19.555 -0.028 1.00 92.50 100 ALA A CA 1
ATOM 795 C C . ALA A 1 100 ? -1.376 -20.220 -0.324 1.00 92.50 100 ALA A C 1
ATOM 797 O O . ALA A 1 100 ? -1.426 -21.237 -1.014 1.00 92.50 100 ALA A O 1
ATOM 798 N N . THR A 1 101 ? -2.469 -19.620 0.157 1.00 93.62 101 THR A N 1
ATOM 799 C CA . THR A 1 101 ? -3.851 -20.088 -0.028 1.00 93.62 101 THR A CA 1
ATOM 800 C C . THR A 1 101 ? -4.608 -19.348 -1.135 1.00 93.62 101 THR A C 1
ATOM 802 O O . THR A 1 101 ? -5.819 -19.523 -1.258 1.00 93.62 101 THR A O 1
ATOM 805 N N . LEU A 1 102 ? -3.935 -18.516 -1.942 1.00 96.06 102 LEU A N 1
ATOM 806 C CA . LEU A 1 102 ? -4.575 -17.859 -3.080 1.00 96.06 102 LEU A CA 1
ATOM 807 C C . LEU A 1 102 ? -4.969 -18.923 -4.127 1.00 96.06 102 LEU A C 1
ATOM 809 O O . LEU A 1 102 ? -4.081 -19.678 -4.561 1.00 96.06 102 LEU A O 1
ATOM 813 N N . PRO A 1 103 ? -6.252 -18.983 -4.547 1.00 95.75 103 PRO A N 1
ATOM 814 C CA . PRO A 1 103 ? -6.718 -19.902 -5.582 1.00 95.75 103 PRO A CA 1
ATOM 815 C C . PRO A 1 103 ? -5.903 -19.784 -6.869 1.00 95.75 103 PRO A C 1
ATOM 817 O O . PRO A 1 103 ? -5.453 -18.693 -7.228 1.00 95.75 103 PRO A O 1
ATOM 820 N N . ALA A 1 104 ? -5.693 -20.908 -7.557 1.00 93.62 104 ALA A N 1
ATOM 821 C CA . ALA A 1 104 ? -4.802 -20.984 -8.714 1.00 93.62 104 ALA A CA 1
ATOM 822 C C . ALA A 1 104 ? -5.234 -20.028 -9.836 1.00 93.62 104 ALA A C 1
ATOM 824 O O . ALA A 1 104 ? -4.397 -19.345 -10.418 1.00 93.62 104 ALA A O 1
ATOM 825 N N . GLU A 1 105 ? -6.540 -19.914 -10.058 1.00 94.25 105 GLU A N 1
ATOM 826 C CA . GLU A 1 105 ? -7.183 -19.034 -11.030 1.00 94.25 105 GLU A CA 1
ATOM 827 C C . GLU A 1 105 ? -6.977 -17.536 -10.755 1.00 94.25 105 GLU A C 1
ATOM 829 O O . GLU A 1 105 ? -7.140 -16.721 -11.658 1.00 94.25 105 GLU A O 1
ATOM 834 N N . LEU A 1 106 ? -6.593 -17.157 -9.530 1.00 94.12 106 LEU A N 1
ATOM 835 C CA . LEU A 1 106 ? -6.314 -15.766 -9.157 1.00 94.12 106 LEU A CA 1
ATOM 836 C C . LEU A 1 106 ? -4.812 -15.438 -9.152 1.00 94.12 106 LEU A C 1
ATOM 838 O O . LEU A 1 106 ? -4.443 -14.277 -8.970 1.00 94.12 106 LEU A O 1
ATOM 842 N N . ARG A 1 107 ? -3.925 -16.429 -9.335 1.00 92.44 107 ARG A N 1
ATOM 843 C CA . ARG A 1 107 ? -2.468 -16.239 -9.184 1.00 92.44 107 ARG A CA 1
ATOM 844 C C . ARG A 1 107 ? -1.862 -15.313 -10.232 1.00 92.44 107 ARG A C 1
ATOM 846 O O . ARG A 1 107 ? -0.975 -14.533 -9.891 1.00 92.44 107 ARG A O 1
ATOM 853 N N . ASP A 1 108 ? -2.383 -15.326 -11.454 1.00 91.06 108 ASP A N 1
ATOM 854 C CA . ASP A 1 108 ? -1.917 -14.440 -12.529 1.00 91.06 108 ASP A CA 1
ATOM 855 C C . ASP A 1 108 ? -2.175 -12.954 -12.216 1.00 91.06 108 ASP A C 1
ATOM 857 O O . ASP A 1 108 ? -1.463 -12.068 -12.701 1.00 91.06 108 ASP A O 1
ATOM 861 N N . ASP A 1 109 ? -3.141 -12.669 -11.337 1.00 92.25 109 ASP A N 1
ATOM 862 C CA . ASP A 1 109 ? -3.492 -11.322 -10.881 1.00 92.25 109 ASP A CA 1
ATOM 863 C C . ASP A 1 109 ? -3.171 -11.100 -9.393 1.00 92.25 109 ASP A C 1
ATOM 865 O O . ASP A 1 109 ? -3.654 -10.140 -8.790 1.00 92.25 109 ASP A O 1
ATOM 869 N N . ALA A 1 110 ? -2.331 -11.954 -8.787 1.00 95.44 110 ALA A N 1
ATOM 870 C CA . ALA A 1 110 ? -2.032 -11.956 -7.350 1.00 95.44 110 ALA A CA 1
ATOM 871 C C . ALA A 1 110 ? -1.652 -10.573 -6.794 1.00 95.44 110 ALA A C 1
ATOM 873 O O . ALA A 1 110 ? -2.018 -10.233 -5.673 1.00 95.44 110 ALA A O 1
ATOM 874 N N . LEU A 1 111 ? -0.982 -9.735 -7.593 1.00 94.62 111 LEU A N 1
ATOM 875 C CA . LEU A 1 111 ? -0.608 -8.368 -7.218 1.00 94.62 111 LEU A CA 1
ATOM 876 C C . LEU A 1 111 ? -1.806 -7.491 -6.799 1.00 94.62 111 LEU A C 1
ATOM 878 O O . LEU A 1 111 ? -1.656 -6.551 -6.012 1.00 94.62 111 LEU A O 1
ATOM 882 N N . TYR A 1 112 ? -2.991 -7.786 -7.323 1.00 93.94 112 TYR A N 1
ATOM 883 C CA . TYR A 1 112 ? -4.218 -7.031 -7.093 1.00 93.94 112 TYR A CA 1
ATOM 884 C C . TYR A 1 112 ? -5.138 -7.685 -6.066 1.00 93.94 112 TYR A C 1
ATOM 886 O O . TYR A 1 112 ? -6.124 -7.070 -5.667 1.00 93.94 112 TYR A O 1
ATOM 894 N N . HIS A 1 113 ? -4.810 -8.884 -5.591 1.00 94.94 113 HIS A N 1
ATOM 895 C CA . HIS A 1 113 ? -5.557 -9.563 -4.544 1.00 94.94 113 HIS A CA 1
ATOM 896 C C . HIS A 1 113 ? -4.931 -9.304 -3.170 1.00 94.94 113 HIS A C 1
ATOM 898 O O . HIS A 1 113 ? -3.728 -9.107 -3.017 1.00 94.94 113 HIS A O 1
ATOM 904 N N . GLY A 1 114 ? -5.765 -9.224 -2.142 1.00 94.06 114 GLY A N 1
ATOM 905 C CA . GLY A 1 114 ? -5.331 -9.205 -0.752 1.00 94.06 114 GLY A CA 1
ATOM 906 C C . GLY A 1 114 ? -6.224 -10.113 0.086 1.00 94.06 114 GLY A C 1
ATOM 907 O O . GLY A 1 114 ? -7.407 -10.266 -0.239 1.00 94.06 114 GLY A O 1
ATOM 908 N N . PRO A 1 115 ? -5.669 -10.739 1.133 1.00 95.06 115 PRO A N 1
ATOM 909 C CA . PRO A 1 115 ? -6.445 -11.612 1.992 1.00 95.06 115 PRO A CA 1
ATOM 910 C C . PRO A 1 115 ? -7.445 -10.799 2.823 1.00 95.06 115 PRO A C 1
ATOM 912 O O . PRO A 1 115 ? -7.186 -9.658 3.206 1.00 95.06 115 PRO A O 1
ATOM 915 N N . THR A 1 116 ? -8.571 -11.430 3.121 1.00 94.75 116 THR A N 1
ATOM 916 C CA . THR A 1 116 ? -9.488 -11.086 4.220 1.00 94.75 116 THR A CA 1
ATOM 917 C C . THR A 1 116 ? -9.340 -12.154 5.308 1.00 94.75 116 THR A C 1
ATOM 919 O O . THR A 1 116 ? -8.471 -13.020 5.184 1.00 94.75 116 THR A O 1
ATOM 922 N N . LEU A 1 117 ? -10.143 -12.122 6.377 1.00 93.31 117 LEU A N 1
ATOM 923 C CA . LEU A 1 117 ? -10.056 -13.170 7.404 1.00 93.31 117 LEU A CA 1
ATOM 924 C C . LEU A 1 117 ? -10.404 -14.561 6.849 1.00 93.31 117 LEU A C 1
ATOM 926 O O . LEU A 1 117 ? -9.738 -15.534 7.190 1.00 93.31 117 LEU A O 1
ATOM 930 N N . ASP A 1 118 ? -11.393 -14.630 5.954 1.00 91.25 118 ASP A N 1
ATOM 931 C CA . ASP A 1 118 ? -11.974 -15.891 5.472 1.00 91.25 118 ASP A CA 1
ATOM 932 C C . ASP A 1 118 ? -11.892 -16.058 3.939 1.00 91.25 118 ASP A C 1
ATOM 934 O O . ASP A 1 118 ? -12.496 -16.964 3.366 1.00 91.25 118 ASP A O 1
ATOM 938 N N . GLY A 1 119 ? -11.164 -15.188 3.234 1.00 94.12 119 GLY A N 1
ATOM 939 C CA . GLY A 1 119 ? -11.145 -15.198 1.770 1.00 94.12 119 GLY A CA 1
ATOM 940 C C . GLY A 1 119 ? -10.244 -14.142 1.143 1.00 94.12 119 GLY A C 1
ATOM 941 O O . GLY A 1 119 ? -9.227 -13.753 1.713 1.00 94.12 119 GLY A O 1
ATOM 942 N N . TRP A 1 120 ? -10.639 -13.640 -0.024 1.00 94.81 120 TRP A N 1
ATOM 943 C CA . TRP A 1 120 ? -9.831 -12.742 -0.846 1.00 94.81 120 TRP A CA 1
ATOM 944 C C . TRP A 1 120 ? -10.665 -11.597 -1.402 1.00 94.81 120 TRP A C 1
ATOM 946 O O . TRP A 1 120 ? -11.800 -11.791 -1.826 1.00 94.81 120 TRP A O 1
ATOM 956 N N . VAL A 1 121 ? -10.068 -10.413 -1.466 1.00 92.88 121 VAL A N 1
ATOM 957 C CA . VAL A 1 121 ? -10.656 -9.243 -2.118 1.00 92.88 121 VAL A CA 1
ATOM 958 C C . VAL A 1 121 ? -9.678 -8.684 -3.142 1.00 92.88 121 VAL A C 1
ATOM 960 O O . VAL A 1 121 ? -8.460 -8.759 -2.972 1.00 92.88 121 VAL A O 1
ATOM 963 N N . ARG A 1 122 ? -10.214 -8.151 -4.238 1.00 91.44 122 ARG A N 1
ATOM 964 C CA . ARG A 1 122 ? -9.435 -7.596 -5.342 1.00 91.44 122 ARG A CA 1
ATOM 965 C C . ARG A 1 122 ? -9.503 -6.075 -5.332 1.00 91.4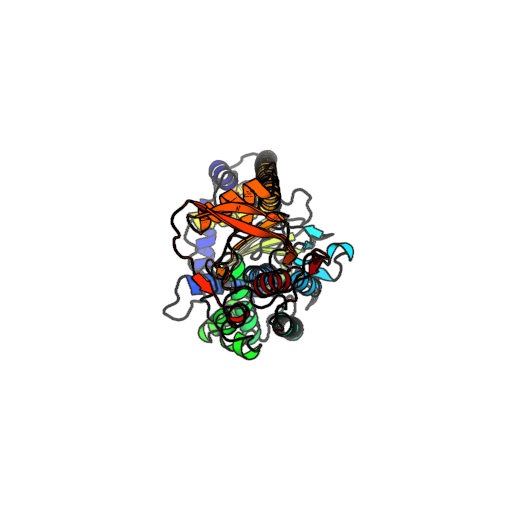4 122 ARG A C 1
ATOM 967 O O . ARG A 1 122 ? -10.589 -5.507 -5.309 1.00 91.44 122 ARG A O 1
ATOM 974 N N . VAL A 1 123 ? -8.356 -5.414 -5.440 1.00 87.94 123 VAL A N 1
ATOM 975 C CA . VAL A 1 123 ? -8.282 -3.998 -5.809 1.00 87.94 123 VAL A CA 1
ATOM 976 C C . VAL A 1 123 ? -8.379 -3.888 -7.327 1.00 87.94 123 VAL A C 1
ATOM 978 O O . VAL A 1 123 ? -7.586 -4.514 -8.030 1.00 87.94 123 VAL A O 1
ATOM 981 N N . PRO A 1 124 ? -9.289 -3.070 -7.875 1.00 78.56 124 PRO A N 1
ATOM 982 C CA . PRO A 1 124 ? -9.341 -2.844 -9.310 1.00 78.56 124 PRO A CA 1
ATOM 983 C C . PRO A 1 124 ? -8.003 -2.310 -9.832 1.00 78.56 124 PRO A C 1
ATOM 985 O O . PRO A 1 124 ? -7.454 -1.351 -9.282 1.00 78.56 124 PRO A O 1
ATOM 988 N N . ALA A 1 125 ? -7.504 -2.874 -10.934 1.00 70.38 125 ALA A N 1
ATOM 989 C CA . ALA A 1 125 ? -6.321 -2.347 -11.602 1.00 70.38 125 ALA A CA 1
ATOM 990 C C . ALA A 1 125 ? -6.567 -0.883 -12.016 1.00 70.38 125 ALA A C 1
ATOM 992 O O . ALA A 1 125 ? -7.369 -0.583 -12.899 1.00 70.38 125 ALA A O 1
ATOM 993 N N . GLY A 1 126 ? -5.914 0.054 -11.329 1.00 62.72 126 GLY A N 1
ATOM 994 C CA . GLY A 1 126 ? -6.028 1.474 -11.641 1.00 62.72 126 GLY A CA 1
ATOM 995 C C . GLY A 1 126 ? -5.304 1.825 -12.941 1.00 62.72 126 GLY A C 1
ATOM 996 O O . GLY A 1 126 ? -4.260 1.254 -13.263 1.00 62.72 126 GLY A O 1
ATOM 997 N N . ALA A 1 127 ? -5.814 2.824 -13.666 1.00 51.88 127 ALA A N 1
ATOM 998 C CA . ALA A 1 127 ? -5.023 3.486 -14.695 1.00 51.88 127 ALA A CA 1
ATOM 999 C C . ALA A 1 127 ? -3.850 4.201 -14.010 1.00 51.88 127 ALA A C 1
ATOM 1001 O O . ALA A 1 127 ? -4.056 5.156 -13.259 1.00 51.88 127 ALA A O 1
ATOM 1002 N N . ALA A 1 128 ? -2.629 3.723 -14.243 1.00 56.19 128 ALA A N 1
ATOM 1003 C CA . ALA A 1 128 ? -1.440 4.415 -13.777 1.00 56.19 128 ALA A CA 1
ATOM 1004 C C . ALA A 1 128 ? -1.330 5.786 -14.476 1.00 56.19 128 ALA A C 1
ATOM 1006 O O . ALA A 1 128 ? -1.675 5.876 -15.662 1.00 56.19 128 ALA A O 1
ATOM 1007 N N . PRO A 1 129 ? -0.874 6.843 -13.780 1.00 55.44 129 PRO A N 1
ATOM 1008 C CA . PRO A 1 129 ? -0.598 8.122 -14.426 1.00 55.44 129 PRO A CA 1
ATOM 1009 C C . PRO A 1 129 ? 0.415 7.940 -15.569 1.00 55.44 129 PRO A C 1
ATOM 1011 O O . PRO A 1 129 ? 1.243 7.028 -15.539 1.00 55.44 129 PRO A O 1
ATOM 1014 N N . ALA A 1 130 ? 0.328 8.775 -16.605 1.00 58.53 130 ALA A N 1
ATOM 1015 C CA . ALA A 1 130 ? 1.377 8.840 -17.615 1.00 58.53 130 ALA A CA 1
ATOM 1016 C C . ALA A 1 130 ? 2.590 9.511 -16.963 1.00 58.53 130 ALA A C 1
ATOM 1018 O O . ALA A 1 130 ? 2.538 10.697 -16.654 1.00 58.53 130 ALA A O 1
ATOM 1019 N N . MET A 1 131 ? 3.628 8.731 -16.686 1.00 66.06 131 MET A N 1
ATOM 1020 C CA . MET A 1 131 ? 4.864 9.193 -16.057 1.00 66.06 131 MET A CA 1
ATOM 1021 C C . MET A 1 131 ? 6.055 8.736 -16.895 1.00 66.06 131 MET A C 1
ATOM 1023 O O . MET A 1 131 ? 5.910 7.756 -17.636 1.00 66.06 131 MET A O 1
ATOM 1027 N N . PRO A 1 132 ? 7.214 9.404 -16.766 1.00 66.69 132 PRO A N 1
ATOM 1028 C CA . PRO A 1 132 ? 8.455 8.957 -17.381 1.00 66.69 132 PRO A CA 1
ATOM 1029 C C . PRO A 1 132 ? 8.771 7.503 -17.015 1.00 66.69 132 PRO A C 1
ATOM 1031 O O . PRO A 1 132 ? 8.599 7.078 -15.870 1.00 66.69 132 PRO A O 1
ATOM 1034 N N . ARG A 1 133 ? 9.225 6.733 -18.002 1.00 78.25 133 ARG A N 1
ATOM 1035 C CA . ARG A 1 133 ? 9.621 5.328 -17.858 1.00 78.25 133 ARG A CA 1
ATOM 1036 C C . ARG A 1 133 ? 11.001 5.141 -18.457 1.00 78.25 133 ARG A C 1
ATOM 1038 O O . ARG A 1 133 ? 11.480 6.003 -19.186 1.00 78.25 133 ARG A O 1
ATOM 1045 N N . PHE A 1 134 ? 11.629 4.010 -18.171 1.00 73.62 134 PHE A N 1
ATOM 1046 C CA . PHE A 1 134 ? 12.773 3.596 -18.969 1.00 73.62 134 PHE A CA 1
ATOM 1047 C C . PHE A 1 134 ? 12.278 3.269 -20.387 1.00 73.62 134 PHE A C 1
ATOM 1049 O O . PHE A 1 134 ? 11.436 2.387 -20.568 1.00 73.62 134 PHE A O 1
ATOM 1056 N N . ASP A 1 135 ? 12.746 4.033 -21.378 1.00 56.88 135 ASP A N 1
ATOM 1057 C CA . ASP A 1 135 ? 12.356 3.869 -22.778 1.00 56.88 135 ASP A CA 1
ATOM 1058 C C . ASP A 1 135 ? 12.815 2.507 -23.313 1.00 56.88 135 ASP A C 1
ATOM 1060 O O . ASP A 1 135 ? 14.010 2.236 -23.419 1.00 56.88 135 ASP A O 1
ATOM 1064 N N . GLY A 1 136 ? 11.844 1.656 -23.657 1.00 48.69 136 GLY A N 1
ATOM 1065 C CA . GLY A 1 136 ? 11.742 0.931 -24.932 1.00 48.69 136 GLY A CA 1
ATOM 1066 C C . GLY A 1 136 ? 12.898 0.080 -25.477 1.00 48.69 136 GLY A C 1
ATOM 1067 O O . GLY A 1 136 ? 12.736 -0.446 -26.571 1.00 48.69 136 GLY A O 1
ATOM 1068 N N . ARG A 1 137 ? 14.034 -0.099 -24.795 1.00 43.47 137 ARG A N 1
ATOM 1069 C CA . ARG A 1 137 ? 15.163 -0.895 -25.322 1.00 43.47 137 ARG A CA 1
ATOM 1070 C C . ARG A 1 137 ? 15.173 -2.366 -24.927 1.00 43.47 137 ARG A C 1
ATOM 1072 O O 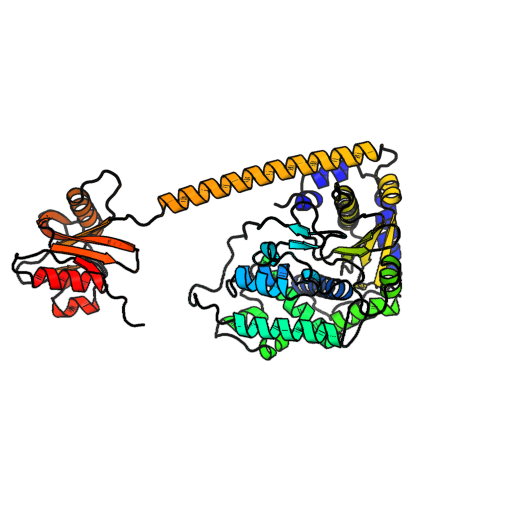. ARG A 1 137 ? 16.014 -3.098 -25.427 1.00 43.47 137 ARG A O 1
ATOM 1079 N N . ALA A 1 138 ? 14.253 -2.827 -24.089 1.00 50.56 138 ALA A N 1
ATOM 1080 C CA . ALA A 1 138 ? 14.142 -4.253 -23.830 1.00 50.56 138 ALA A CA 1
ATOM 1081 C C . ALA A 1 138 ? 12.679 -4.666 -23.698 1.00 50.56 138 ALA A C 1
ATOM 1083 O O . ALA A 1 138 ? 12.076 -4.527 -22.636 1.00 50.56 138 ALA A O 1
ATOM 1084 N N . GLN A 1 139 ? 12.139 -5.261 -24.763 1.00 58.62 139 GLN A N 1
ATOM 1085 C CA . GLN A 1 139 ? 11.022 -6.203 -24.624 1.00 58.62 139 GLN A CA 1
ATOM 1086 C C . GLN A 1 139 ? 11.392 -7.373 -23.681 1.00 58.62 139 GLN A C 1
ATOM 1088 O O . GLN A 1 139 ? 10.509 -8.071 -23.188 1.00 58.62 139 GLN A O 1
ATOM 1093 N N . ASP A 1 140 ? 12.683 -7.518 -23.366 1.00 78.69 140 ASP A N 1
ATOM 1094 C CA . ASP A 1 140 ? 13.270 -8.638 -22.635 1.00 78.69 140 ASP A CA 1
ATOM 1095 C C . ASP A 1 140 ? 13.400 -8.428 -21.115 1.00 78.69 140 ASP A C 1
ATOM 1097 O O . ASP A 1 140 ? 13.812 -9.348 -20.415 1.00 78.69 140 ASP A O 1
ATOM 1101 N N . TYR A 1 141 ? 13.053 -7.247 -20.578 1.00 87.81 141 TYR A N 1
ATOM 1102 C CA . TYR A 1 141 ? 13.037 -6.953 -19.129 1.00 87.81 141 TYR A CA 1
ATOM 1103 C C . TYR A 1 141 ? 14.264 -7.484 -18.341 1.00 87.81 141 TYR A C 1
ATOM 1105 O O . TYR A 1 141 ? 14.114 -8.242 -17.377 1.00 87.81 141 TYR A O 1
ATOM 1113 N N . PRO A 1 142 ? 15.498 -7.064 -18.682 1.00 91.12 142 PRO A N 1
ATOM 1114 C CA . PRO A 1 142 ? 16.737 -7.671 -18.179 1.00 91.12 142 PRO A CA 1
ATOM 1115 C C . PRO A 1 142 ? 16.953 -7.492 -16.667 1.00 91.12 142 PRO A C 1
ATOM 1117 O O . PRO A 1 142 ? 17.793 -8.166 -16.076 1.00 91.12 142 PRO A O 1
ATOM 1120 N N . ALA A 1 143 ? 16.198 -6.598 -16.022 1.00 93.88 143 ALA A N 1
ATOM 1121 C CA . ALA A 1 143 ? 16.230 -6.402 -14.577 1.00 93.88 143 ALA A CA 1
ATOM 1122 C C . ALA A 1 143 ? 15.459 -7.482 -13.793 1.00 93.88 143 ALA A C 1
ATOM 1124 O O . ALA A 1 143 ? 15.705 -7.637 -12.596 1.00 93.88 143 ALA A O 1
ATOM 1125 N N . GLU A 1 144 ? 14.543 -8.230 -14.426 1.00 96.38 144 GLU A N 1
ATOM 1126 C CA . GLU A 1 144 ? 13.693 -9.226 -13.753 1.00 96.38 144 GLU A CA 1
ATOM 1127 C C . GLU A 1 144 ? 14.491 -10.296 -12.979 1.00 96.38 144 GLU A C 1
ATOM 1129 O O . GLU A 1 144 ? 14.141 -10.540 -11.821 1.00 96.38 144 GLU A O 1
ATOM 1134 N N . PRO A 1 145 ? 15.568 -10.911 -13.517 1.00 97.25 145 PRO A N 1
ATOM 1135 C CA . PRO A 1 145 ? 16.357 -11.894 -12.770 1.00 97.25 145 PRO A CA 1
ATOM 1136 C C . PRO A 1 145 ? 17.010 -11.315 -11.510 1.00 97.25 145 PRO A C 1
ATOM 1138 O O . PRO A 1 145 ? 16.918 -11.907 -10.435 1.00 97.25 145 PRO A O 1
ATOM 1141 N N . MET A 1 146 ? 17.620 -10.131 -11.616 1.00 97.44 146 MET A N 1
ATOM 1142 C CA . MET A 1 146 ? 18.260 -9.473 -10.476 1.00 97.44 146 MET A CA 1
ATOM 1143 C C . MET A 1 146 ? 17.232 -9.032 -9.426 1.00 97.44 146 MET A C 1
ATOM 1145 O O . MET A 1 146 ? 17.429 -9.248 -8.230 1.00 97.44 146 MET A O 1
ATOM 1149 N N . LEU A 1 147 ? 16.097 -8.469 -9.848 1.00 98.25 147 LEU A N 1
ATOM 1150 C CA . LEU A 1 147 ? 15.028 -8.075 -8.929 1.00 98.25 147 LEU A CA 1
ATOM 1151 C C . LEU A 1 147 ? 14.371 -9.297 -8.266 1.00 98.25 147 LEU A C 1
ATOM 1153 O O . LEU A 1 147 ? 13.973 -9.218 -7.102 1.00 98.25 147 LEU A O 1
ATOM 1157 N N . ALA A 1 148 ? 14.285 -10.435 -8.963 1.00 98.50 148 ALA A N 1
ATOM 1158 C CA . ALA A 1 148 ? 13.799 -11.690 -8.392 1.00 98.50 148 ALA A CA 1
ATOM 1159 C C . ALA A 1 148 ? 14.753 -12.206 -7.307 1.00 98.50 148 ALA A C 1
ATOM 1161 O O . ALA A 1 148 ? 14.286 -12.626 -6.246 1.00 98.50 148 ALA A O 1
ATOM 1162 N N . ASP A 1 149 ? 16.065 -12.125 -7.544 1.00 98.56 149 ASP A N 1
ATOM 1163 C CA . ASP A 1 149 ? 17.095 -12.454 -6.556 1.00 98.56 149 ASP A CA 1
ATOM 1164 C C . ASP A 1 149 ? 17.008 -11.529 -5.330 1.00 98.56 149 ASP A C 1
ATOM 1166 O O . ASP A 1 149 ? 16.885 -12.012 -4.204 1.00 98.56 149 ASP A O 1
ATOM 1170 N N . LEU A 1 150 ? 16.919 -10.206 -5.525 1.00 98.56 150 LEU A N 1
ATOM 1171 C CA . LEU A 1 150 ? 16.695 -9.245 -4.436 1.00 98.56 150 LEU A CA 1
ATOM 1172 C C . LEU A 1 150 ? 15.457 -9.605 -3.598 1.00 98.56 150 LEU A C 1
ATOM 1174 O O . LEU A 1 150 ? 15.539 -9.664 -2.370 1.00 98.56 150 LEU A O 1
ATOM 1178 N N . LEU A 1 151 ? 14.306 -9.849 -4.233 1.00 98.44 151 LEU A N 1
ATOM 1179 C CA . LEU A 1 151 ? 13.060 -10.164 -3.526 1.00 98.44 151 LEU A CA 1
ATOM 1180 C C . LEU A 1 151 ? 13.118 -11.533 -2.835 1.00 98.44 151 LEU A C 1
ATOM 1182 O O . LEU A 1 151 ? 12.583 -11.687 -1.735 1.00 98.44 151 LEU A O 1
ATOM 1186 N N . HIS A 1 152 ? 13.777 -12.523 -3.440 1.00 98.25 152 HIS A N 1
ATOM 1187 C CA . HIS A 1 152 ? 14.015 -13.824 -2.821 1.00 98.25 152 HIS A CA 1
ATOM 1188 C C . HIS A 1 152 ? 14.890 -13.692 -1.570 1.00 98.25 152 HIS A C 1
ATOM 1190 O O . HIS A 1 152 ? 14.472 -14.128 -0.493 1.00 98.25 152 HIS A O 1
ATOM 1196 N N . ARG A 1 153 ? 16.044 -13.020 -1.683 1.00 98.00 153 ARG A N 1
ATOM 1197 C CA . ARG A 1 153 ? 16.942 -12.731 -0.556 1.00 98.00 153 ARG A CA 1
ATOM 1198 C C . ARG A 1 153 ? 16.229 -11.934 0.530 1.00 98.00 153 ARG A C 1
ATOM 1200 O O . ARG A 1 153 ? 16.371 -12.262 1.702 1.00 98.00 153 ARG A O 1
ATOM 1207 N N . ALA A 1 154 ? 15.414 -10.944 0.161 1.00 97.81 154 ALA A N 1
ATOM 1208 C CA . ALA A 1 154 ? 14.631 -10.165 1.113 1.00 97.81 154 ALA A CA 1
ATOM 1209 C C . ALA A 1 154 ? 13.662 -11.056 1.903 1.00 97.81 154 ALA A C 1
ATOM 1211 O O . ALA A 1 154 ? 13.698 -11.046 3.133 1.00 97.81 154 ALA A O 1
ATOM 1212 N N . ARG A 1 155 ? 12.842 -11.876 1.225 1.00 97.12 155 ARG A N 1
ATOM 1213 C CA . ARG A 1 155 ? 11.911 -12.813 1.884 1.00 97.12 155 ARG A CA 1
ATOM 1214 C C . ARG A 1 155 ? 12.640 -13.770 2.830 1.00 97.12 155 ARG A C 1
ATOM 1216 O O . ARG A 1 155 ? 12.204 -13.939 3.968 1.00 97.12 155 ARG A O 1
ATOM 1223 N N . ALA A 1 156 ? 13.755 -14.352 2.388 1.00 97.50 156 ALA A N 1
ATOM 1224 C CA . ALA A 1 156 ? 14.569 -15.248 3.208 1.00 97.50 156 ALA A CA 1
ATOM 1225 C C . ALA A 1 156 ? 15.186 -14.530 4.423 1.00 97.50 156 ALA A C 1
ATOM 1227 O O . ALA A 1 156 ? 15.200 -15.074 5.531 1.00 97.50 156 ALA A O 1
ATOM 1228 N N . TYR A 1 157 ? 15.652 -13.291 4.238 1.00 97.44 157 TYR A N 1
ATOM 1229 C CA . TYR A 1 157 ? 16.229 -12.479 5.305 1.00 97.44 157 TYR A CA 1
ATOM 1230 C C . TYR A 1 157 ? 15.191 -12.120 6.371 1.00 97.44 157 TYR A C 1
ATOM 1232 O O . TYR A 1 157 ? 15.473 -12.291 7.557 1.00 97.44 157 TYR A O 1
ATOM 1240 N N . PHE A 1 158 ? 13.990 -11.688 5.963 1.00 95.81 158 PHE A N 1
ATOM 1241 C CA . PHE A 1 158 ? 12.870 -11.435 6.875 1.00 95.81 158 PHE A CA 1
ATOM 1242 C C . PHE A 1 158 ? 12.489 -12.696 7.651 1.00 95.81 158 PHE A C 1
ATOM 1244 O O . PHE A 1 158 ? 12.451 -12.659 8.875 1.00 95.81 158 PHE A O 1
ATOM 1251 N N . ALA A 1 159 ? 12.275 -13.822 6.965 1.00 94.62 159 ALA A N 1
ATOM 1252 C CA . ALA A 1 159 ? 11.866 -15.070 7.610 1.00 94.62 159 ALA A CA 1
ATOM 1253 C C . ALA A 1 159 ? 12.869 -15.551 8.673 1.00 94.62 159 ALA A C 1
ATOM 1255 O O . ALA A 1 159 ? 12.464 -16.020 9.734 1.00 94.62 159 ALA A O 1
ATOM 1256 N N . THR A 1 160 ? 14.168 -15.403 8.401 1.00 96.12 160 THR A N 1
ATOM 1257 C CA . THR A 1 160 ? 15.235 -15.850 9.306 1.00 96.12 160 THR A CA 1
ATOM 1258 C C . THR A 1 160 ? 15.477 -14.874 10.459 1.00 96.12 160 THR A C 1
ATOM 1260 O O . THR A 1 160 ? 15.645 -15.302 11.598 1.00 96.12 160 THR A O 1
ATOM 1263 N N . ASN A 1 161 ? 15.524 -13.567 10.183 1.00 96.25 161 ASN A N 1
ATOM 1264 C CA . ASN A 1 161 ? 16.050 -12.585 11.137 1.00 96.25 161 ASN A CA 1
ATOM 1265 C C . ASN A 1 161 ? 14.972 -11.744 11.826 1.00 96.25 161 ASN A C 1
ATOM 1267 O O . ASN A 1 161 ? 15.209 -11.255 12.925 1.00 96.25 161 ASN A O 1
ATOM 1271 N N . ALA A 1 162 ? 13.813 -11.562 11.197 1.00 94.88 162 ALA A N 1
ATOM 1272 C CA . ALA A 1 162 ? 12.712 -10.754 11.715 1.00 94.88 162 ALA A CA 1
ATOM 1273 C C . ALA A 1 162 ? 11.358 -11.366 11.310 1.00 94.88 162 ALA A C 1
ATOM 1275 O O . ALA A 1 162 ? 10.600 -10.740 10.558 1.00 94.88 162 ALA A O 1
ATOM 1276 N N . PRO A 1 163 ? 11.062 -12.608 11.748 1.00 95.12 163 PRO A N 1
ATOM 1277 C CA . PRO A 1 163 ? 9.784 -13.242 11.453 1.00 95.12 163 PRO A CA 1
ATOM 1278 C C . PRO A 1 163 ? 8.623 -12.452 12.086 1.00 95.12 163 PRO A C 1
ATOM 1280 O O . PRO A 1 163 ? 8.854 -11.611 12.963 1.00 95.12 163 PRO A O 1
ATOM 1283 N N . PRO A 1 164 ? 7.367 -12.725 11.689 1.00 95.06 164 PRO A N 1
ATOM 1284 C CA . PRO A 1 164 ? 6.213 -12.016 12.230 1.00 95.06 164 PRO A CA 1
ATOM 1285 C C . PRO A 1 164 ? 6.184 -11.993 13.766 1.00 95.06 164 PRO A C 1
ATOM 1287 O O . PRO A 1 164 ? 6.516 -12.980 14.431 1.00 95.06 164 PRO A O 1
ATOM 1290 N N . GLY A 1 165 ? 5.829 -10.833 14.318 1.00 94.69 165 GLY A N 1
ATOM 1291 C CA . GLY A 1 165 ? 5.811 -10.558 15.754 1.00 94.69 165 GLY A CA 1
ATOM 1292 C C . GLY A 1 165 ? 7.186 -10.420 16.414 1.00 94.69 165 GLY A C 1
ATOM 1293 O O . GLY A 1 165 ? 7.250 -10.314 17.636 1.00 94.69 165 GLY A O 1
ATOM 1294 N N . ARG A 1 166 ? 8.296 -10.422 15.660 1.00 94.19 166 ARG A N 1
ATOM 1295 C CA . ARG A 1 166 ? 9.649 -10.285 16.221 1.00 94.19 166 ARG A CA 1
ATOM 1296 C C . ARG A 1 166 ? 10.474 -9.191 15.544 1.00 94.19 166 ARG A C 1
ATOM 1298 O O . ARG A 1 166 ? 10.455 -9.008 14.323 1.00 94.19 166 ARG A O 1
ATOM 1305 N N . LEU A 1 167 ? 11.242 -8.483 16.368 1.00 94.94 167 LEU A N 1
ATOM 1306 C CA . LEU A 1 167 ? 12.340 -7.634 15.916 1.00 94.94 167 LEU A CA 1
ATOM 1307 C C . LEU A 1 167 ? 13.629 -8.451 15.817 1.00 94.94 167 LEU A C 1
ATOM 1309 O O . LEU A 1 167 ? 13.830 -9.402 16.574 1.00 94.94 167 LEU A O 1
ATOM 1313 N N . GLY A 1 168 ? 14.513 -8.069 14.901 1.00 94.75 168 GLY A N 1
ATOM 1314 C CA . GLY A 1 168 ? 15.813 -8.716 14.762 1.00 94.75 168 GLY A CA 1
ATOM 1315 C C . GLY A 1 168 ? 16.580 -8.261 13.526 1.00 94.75 168 GLY A C 1
ATOM 1316 O O . GLY A 1 168 ? 16.003 -7.895 12.506 1.00 94.75 168 GLY A O 1
ATOM 1317 N N . ALA A 1 169 ? 17.910 -8.215 13.658 1.00 96.56 169 ALA A N 1
ATOM 1318 C CA . ALA A 1 169 ? 18.833 -7.702 12.640 1.00 96.56 169 ALA A CA 1
ATOM 1319 C C . ALA A 1 169 ? 18.353 -6.392 11.969 1.00 96.56 169 ALA A C 1
ATOM 1321 O O . ALA A 1 169 ? 18.464 -6.213 10.753 1.00 96.56 169 ALA A O 1
ATOM 1322 N N . GLU A 1 170 ? 17.818 -5.461 12.772 1.00 96.69 170 GLU A N 1
ATOM 1323 C CA . GLU A 1 170 ? 17.027 -4.323 12.277 1.00 96.69 170 GLU A CA 1
ATOM 1324 C C . GLU A 1 170 ? 17.777 -3.436 11.279 1.00 96.69 170 GLU A C 1
ATOM 1326 O O . GLU A 1 170 ? 17.146 -2.829 10.425 1.00 96.69 170 GLU A O 1
ATOM 1331 N N . ARG A 1 171 ? 19.116 -3.387 11.304 1.00 97.81 171 ARG A N 1
ATOM 1332 C CA . ARG A 1 171 ? 19.885 -2.635 10.296 1.00 97.81 171 ARG A CA 1
ATOM 1333 C C . ARG A 1 171 ? 19.715 -3.214 8.887 1.00 97.81 171 ARG A C 1
ATOM 1335 O O . ARG A 1 171 ? 19.553 -2.461 7.930 1.00 97.81 171 ARG A O 1
ATOM 1342 N N . GLY A 1 172 ? 19.760 -4.540 8.744 1.00 97.88 172 GLY A N 1
ATOM 1343 C CA . GLY A 1 172 ? 19.560 -5.204 7.453 1.00 97.88 172 GLY A CA 1
ATOM 1344 C C . GLY A 1 172 ? 18.108 -5.118 6.996 1.00 97.88 172 GLY A C 1
ATOM 1345 O O . GLY A 1 172 ? 17.841 -4.792 5.840 1.00 97.88 172 GLY A O 1
ATOM 1346 N N . VAL A 1 173 ? 17.174 -5.302 7.931 1.00 97.88 173 VAL A N 1
ATOM 1347 C CA . VAL A 1 173 ? 15.742 -5.127 7.673 1.00 97.88 173 VAL A CA 1
ATOM 1348 C C . VAL A 1 173 ? 15.426 -3.697 7.219 1.00 97.88 173 VAL A C 1
ATOM 1350 O O . VAL A 1 173 ? 14.766 -3.509 6.199 1.00 97.88 173 VAL A O 1
ATOM 1353 N N . ALA A 1 174 ? 15.934 -2.685 7.926 1.00 98.25 174 ALA A N 1
ATOM 1354 C CA . ALA A 1 174 ? 15.751 -1.277 7.585 1.00 98.25 174 ALA A CA 1
ATOM 1355 C C . ALA A 1 174 ? 16.250 -0.963 6.172 1.00 98.25 174 ALA A C 1
ATOM 1357 O O . ALA A 1 174 ? 15.581 -0.238 5.438 1.00 98.25 174 ALA A O 1
ATOM 1358 N N . ARG A 1 175 ? 17.380 -1.554 5.760 1.00 98.44 175 ARG A N 1
ATOM 1359 C CA . ARG A 1 175 ? 17.927 -1.386 4.409 1.00 98.44 175 ARG A CA 1
ATOM 1360 C C . ARG A 1 175 ? 16.981 -1.914 3.334 1.00 98.44 175 ARG A C 1
ATOM 1362 O O . ARG A 1 175 ? 16.726 -1.217 2.353 1.00 98.44 175 ARG A O 1
ATOM 1369 N N . LEU A 1 176 ? 16.412 -3.100 3.543 1.00 98.31 176 LEU A N 1
ATOM 1370 C CA . LEU A 1 176 ? 15.419 -3.676 2.633 1.00 98.31 176 LEU A CA 1
ATOM 1371 C C . LEU A 1 176 ? 14.132 -2.842 2.600 1.00 98.31 176 LEU A C 1
ATOM 1373 O O . LEU A 1 176 ? 13.655 -2.500 1.520 1.00 98.31 176 LEU A O 1
ATOM 1377 N N . CYS A 1 177 ? 13.595 -2.458 3.762 1.00 98.19 177 CYS A N 1
ATOM 1378 C CA . CYS A 1 177 ? 12.394 -1.624 3.849 1.00 98.19 177 CYS A CA 1
ATOM 1379 C C . CYS A 1 177 ? 12.586 -0.261 3.173 1.00 98.19 177 CYS A C 1
ATOM 1381 O O . CYS A 1 177 ? 11.679 0.221 2.499 1.00 98.19 177 CYS A O 1
ATOM 1383 N N . TRP A 1 178 ? 13.766 0.348 3.313 1.00 98.00 178 TRP A N 1
ATOM 1384 C CA . TRP A 1 178 ? 14.097 1.603 2.645 1.00 98.00 178 TRP A CA 1
ATOM 1385 C C . TRP A 1 178 ? 14.125 1.451 1.125 1.00 98.00 178 TRP A C 1
ATOM 1387 O O . TRP A 1 178 ? 13.541 2.269 0.416 1.00 98.00 178 TRP A O 1
ATOM 1397 N N . LEU A 1 179 ? 14.773 0.405 0.607 1.00 97.69 179 LEU A N 1
ATOM 1398 C CA . LEU A 1 179 ? 14.813 0.149 -0.832 1.00 97.69 179 LEU A CA 1
ATOM 1399 C C . LEU A 1 179 ? 13.406 -0.113 -1.393 1.00 97.69 179 LEU A C 1
ATOM 1401 O O . LEU A 1 179 ? 13.002 0.517 -2.369 1.00 97.69 179 LEU A O 1
ATOM 1405 N N . LEU A 1 180 ? 12.610 -0.950 -0.723 1.00 97.75 180 LEU A N 1
ATOM 1406 C CA . LEU A 1 180 ? 11.212 -1.194 -1.094 1.00 97.75 180 LEU A CA 1
ATOM 1407 C C . LEU A 1 180 ? 10.362 0.086 -1.025 1.00 97.75 180 LEU A C 1
ATOM 1409 O O . LEU A 1 180 ? 9.494 0.291 -1.870 1.00 97.75 180 LEU A O 1
ATOM 1413 N N . ALA A 1 181 ? 10.636 0.990 -0.081 1.00 97.06 181 ALA A N 1
ATOM 1414 C CA . ALA A 1 181 ? 9.981 2.294 -0.012 1.00 97.06 181 ALA A CA 1
ATOM 1415 C C . ALA A 1 181 ? 10.355 3.216 -1.188 1.00 97.06 181 ALA A C 1
ATOM 1417 O O . ALA A 1 181 ? 9.522 4.026 -1.604 1.00 97.06 181 ALA A O 1
ATOM 1418 N N . GLN A 1 182 ? 11.571 3.104 -1.747 1.00 95.56 182 GLN A N 1
ATOM 1419 C CA . GLN A 1 182 ? 11.945 3.810 -2.986 1.00 95.56 182 GLN A CA 1
ATOM 1420 C C . GLN A 1 182 ? 11.167 3.251 -4.183 1.00 95.56 182 GLN A C 1
ATOM 1422 O O . GLN A 1 182 ? 10.640 4.011 -4.993 1.00 95.56 182 GLN A O 1
ATOM 1427 N N . PHE A 1 183 ? 11.008 1.928 -4.252 1.00 96.44 183 PHE A N 1
ATOM 1428 C CA . PHE A 1 183 ? 10.160 1.286 -5.258 1.00 96.44 183 PHE A CA 1
ATOM 1429 C C . PHE A 1 183 ? 8.699 1.723 -5.123 1.00 96.44 183 PHE A C 1
ATOM 1431 O O . PHE A 1 183 ? 8.077 2.111 -6.107 1.00 96.44 183 PHE A O 1
ATOM 1438 N N . GLN A 1 184 ? 8.169 1.776 -3.900 1.00 95.06 184 GLN A N 1
ATOM 1439 C CA . GLN A 1 184 ? 6.820 2.277 -3.639 1.00 95.06 184 GLN A CA 1
ATOM 1440 C C . GLN A 1 184 ? 6.655 3.749 -4.034 1.00 95.06 184 GLN A C 1
ATOM 1442 O O . GLN A 1 184 ? 5.590 4.135 -4.515 1.00 95.06 184 GLN A O 1
ATOM 1447 N N . TYR A 1 185 ? 7.679 4.585 -3.848 1.00 93.00 185 TYR A N 1
ATOM 1448 C CA . TYR A 1 185 ? 7.628 5.986 -4.266 1.00 93.00 185 TYR A CA 1
ATOM 1449 C C . TYR A 1 185 ? 7.356 6.115 -5.772 1.00 93.00 185 TYR A C 1
ATOM 1451 O O . TYR A 1 185 ? 6.489 6.901 -6.165 1.00 93.00 185 TYR A O 1
ATOM 1459 N N . ALA A 1 186 ? 7.998 5.275 -6.589 1.00 91.94 186 ALA A N 1
ATOM 1460 C CA . ALA A 1 186 ? 7.823 5.253 -8.040 1.00 91.94 186 ALA A CA 1
ATOM 1461 C C . ALA A 1 186 ? 6.405 4.878 -8.500 1.00 91.94 186 ALA A C 1
ATOM 1463 O O . ALA A 1 186 ? 6.026 5.179 -9.623 1.00 91.94 186 ALA A O 1
ATOM 1464 N N . TYR A 1 187 ? 5.578 4.268 -7.645 1.00 88.81 187 TYR A N 1
ATOM 1465 C CA . TYR A 1 187 ? 4.202 3.927 -8.016 1.00 88.81 187 TYR A CA 1
ATOM 1466 C C . TYR A 1 187 ? 3.323 5.159 -8.290 1.00 88.81 187 TYR A C 1
ATOM 1468 O O . TYR A 1 187 ? 2.359 5.084 -9.052 1.00 88.81 187 TYR A O 1
ATOM 1476 N N . ARG A 1 188 ? 3.619 6.296 -7.648 1.00 83.81 188 ARG A N 1
ATOM 1477 C CA . ARG A 1 188 ? 2.788 7.512 -7.734 1.00 83.81 188 ARG A CA 1
ATOM 1478 C C . ARG A 1 188 ? 3.579 8.787 -8.021 1.00 83.81 188 ARG A C 1
ATOM 1480 O O . ARG A 1 188 ? 2.989 9.863 -7.995 1.00 83.81 188 ARG A O 1
ATOM 1487 N N . ASN A 1 189 ? 4.886 8.689 -8.243 1.00 87.19 189 ASN A N 1
ATOM 1488 C CA . ASN A 1 189 ? 5.769 9.843 -8.389 1.00 87.19 189 ASN A CA 1
ATOM 1489 C C . ASN A 1 189 ? 6.806 9.586 -9.478 1.00 87.19 189 ASN A C 1
ATOM 1491 O O . ASN A 1 189 ? 7.146 8.437 -9.755 1.00 87.19 189 ASN A O 1
ATOM 1495 N N . ASP A 1 190 ? 7.336 10.667 -10.045 1.00 87.81 190 ASP A N 1
ATOM 1496 C CA . ASP A 1 190 ? 8.510 10.585 -10.904 1.00 87.81 190 ASP A CA 1
ATOM 1497 C C . ASP A 1 190 ? 9.718 10.236 -10.035 1.00 87.81 190 ASP A C 1
ATOM 1499 O O . ASP A 1 190 ? 10.044 10.945 -9.078 1.00 87.81 190 ASP A O 1
ATOM 1503 N N . ALA A 1 191 ? 10.335 9.099 -10.333 1.00 88.62 191 ALA A N 1
ATOM 1504 C CA . ALA A 1 191 ? 11.413 8.544 -9.539 1.00 88.62 191 ALA A CA 1
ATOM 1505 C C . ALA A 1 191 ? 12.696 8.318 -10.342 1.00 88.62 191 ALA A C 1
ATOM 1507 O O . ALA A 1 191 ? 13.674 7.871 -9.754 1.00 88.62 191 ALA A O 1
ATOM 1508 N N . LEU A 1 192 ? 12.747 8.640 -11.641 1.00 86.69 192 LEU A N 1
ATOM 1509 C CA . LEU A 1 192 ? 13.912 8.311 -12.480 1.00 86.69 192 LEU A CA 1
ATOM 1510 C C . LEU A 1 192 ? 15.222 8.937 -11.977 1.00 86.69 192 LEU A C 1
ATOM 1512 O O . LEU A 1 192 ? 16.301 8.396 -12.212 1.00 86.69 192 LEU A O 1
ATOM 1516 N N . GLU A 1 193 ? 15.124 10.056 -11.263 1.00 88.38 193 GLU A N 1
ATOM 1517 C CA . GLU A 1 193 ? 16.264 10.764 -10.678 1.00 88.38 193 GLU A CA 1
ATOM 1518 C C . GLU A 1 193 ? 16.632 10.316 -9.257 1.00 88.38 193 GLU A C 1
ATOM 1520 O O . GLU A 1 193 ? 17.598 10.821 -8.683 1.00 88.38 193 GLU A O 1
ATOM 1525 N N . GLN A 1 194 ? 15.903 9.365 -8.670 1.00 89.31 194 GLN A N 1
ATOM 1526 C CA . GLN A 1 194 ? 16.257 8.831 -7.355 1.00 89.31 194 GLN A CA 1
ATOM 1527 C C . GLN A 1 194 ? 17.533 7.976 -7.440 1.00 89.31 194 GLN A C 1
ATOM 1529 O O . GLN A 1 194 ? 17.726 7.268 -8.435 1.00 89.31 194 GLN A O 1
ATOM 1534 N N . PRO A 1 195 ? 18.380 7.964 -6.390 1.00 89.75 195 PRO A N 1
ATOM 1535 C CA . PRO A 1 195 ? 19.652 7.240 -6.394 1.00 89.75 195 PRO A CA 1
ATOM 1536 C C . PRO A 1 195 ? 1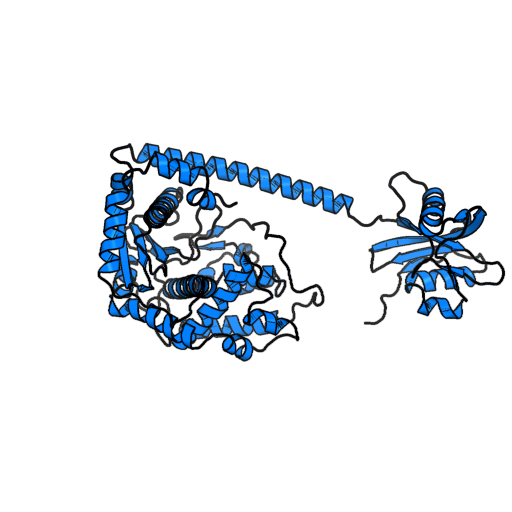9.548 5.772 -6.826 1.00 89.75 195 PRO A C 1
ATOM 1538 O O . PRO A 1 195 ? 20.327 5.337 -7.669 1.00 89.75 195 PRO A O 1
ATOM 1541 N N . ALA A 1 196 ? 18.554 5.029 -6.323 1.00 92.25 196 ALA A N 1
ATOM 1542 C CA . ALA A 1 196 ? 18.359 3.623 -6.686 1.00 92.25 196 ALA A CA 1
ATOM 1543 C C . ALA A 1 196 ? 18.031 3.418 -8.174 1.00 92.25 196 ALA A C 1
ATOM 1545 O O . ALA A 1 196 ? 18.435 2.416 -8.756 1.00 92.25 196 ALA A O 1
ATOM 1546 N N . PHE A 1 197 ? 17.320 4.358 -8.806 1.00 93.50 197 PHE A N 1
ATOM 1547 C CA . PHE A 1 197 ? 16.887 4.218 -10.198 1.00 93.50 197 PHE A CA 1
ATOM 1548 C C . PHE A 1 197 ? 17.914 4.733 -11.206 1.00 93.50 197 PHE A C 1
ATOM 1550 O O . PHE A 1 197 ? 18.000 4.198 -12.309 1.00 93.50 197 PHE A O 1
ATOM 1557 N N . ARG A 1 198 ? 18.771 5.688 -10.823 1.00 92.88 198 ARG A N 1
ATOM 1558 C CA . ARG A 1 198 ? 19.893 6.132 -11.670 1.00 92.88 198 ARG A CA 1
ATOM 1559 C C . ARG A 1 198 ? 20.842 4.994 -12.043 1.00 92.88 198 ARG A C 1
ATOM 1561 O O . ARG A 1 198 ? 21.391 5.013 -13.141 1.00 92.88 198 ARG A O 1
ATOM 1568 N N . LEU A 1 199 ? 20.985 3.995 -11.169 1.00 93.88 199 LEU A N 1
ATOM 1569 C CA . LEU A 1 199 ? 21.806 2.809 -11.420 1.00 93.88 199 LEU A CA 1
ATOM 1570 C C . LEU A 1 199 ? 21.327 1.969 -12.613 1.00 93.88 199 LEU A C 1
ATOM 1572 O O . LEU A 1 199 ? 22.134 1.260 -13.197 1.00 93.88 199 LEU A O 1
ATOM 1576 N N . PHE A 1 200 ? 20.056 2.085 -13.015 1.00 91.44 200 PHE A N 1
ATOM 1577 C CA . PHE A 1 200 ? 19.512 1.362 -14.169 1.00 91.44 200 PHE A CA 1
ATOM 1578 C C . PHE A 1 200 ? 19.811 2.033 -15.520 1.00 91.44 200 PHE A C 1
ATOM 1580 O O . PHE A 1 200 ? 19.534 1.453 -16.566 1.00 91.44 200 PHE A O 1
ATOM 1587 N N . ARG A 1 201 ? 20.359 3.260 -15.533 1.00 87.81 201 ARG A N 1
ATOM 1588 C CA . ARG A 1 201 ? 20.701 3.980 -16.775 1.00 87.81 201 ARG A CA 1
ATOM 1589 C C . ARG A 1 201 ? 21.849 3.343 -17.564 1.00 87.81 201 ARG A C 1
ATOM 1591 O O . ARG A 1 201 ? 21.683 3.179 -18.769 1.00 87.81 201 ARG A O 1
ATOM 1598 N N . PRO A 1 202 ? 23.004 3.015 -16.948 1.00 87.19 202 PRO A N 1
ATOM 1599 C CA . PRO A 1 202 ? 24.105 2.386 -17.675 1.00 87.19 202 PRO A CA 1
ATOM 1600 C C . PRO A 1 202 ? 23.883 0.887 -17.944 1.00 87.19 202 PRO A C 1
ATOM 1602 O O . PRO A 1 202 ? 24.576 0.326 -18.787 1.00 87.19 202 PRO A O 1
ATOM 1605 N N . GLY A 1 203 ? 22.954 0.230 -17.242 1.00 89.12 203 GLY A N 1
ATOM 1606 C CA . GLY A 1 203 ? 22.706 -1.210 -17.338 1.00 89.12 203 GLY A CA 1
ATOM 1607 C C . GLY A 1 203 ? 21.950 -1.747 -16.121 1.00 89.12 203 GLY A C 1
ATOM 1608 O O . GLY A 1 203 ? 21.455 -0.972 -15.310 1.00 89.12 203 GLY A O 1
ATOM 1609 N N . VAL A 1 204 ? 21.851 -3.072 -15.979 1.00 93.62 204 VAL A N 1
ATOM 1610 C CA . VAL A 1 204 ? 21.234 -3.699 -14.796 1.00 93.62 204 VAL A CA 1
ATOM 1611 C C . VAL A 1 204 ? 22.248 -3.711 -13.645 1.00 93.62 204 VAL A C 1
ATOM 1613 O O . VAL A 1 204 ? 23.285 -4.359 -13.792 1.00 93.62 204 VAL A O 1
ATOM 1616 N N . PRO A 1 205 ? 21.982 -3.034 -12.511 1.00 96.44 205 PRO A N 1
ATOM 1617 C CA . PRO A 1 205 ? 22.875 -3.076 -11.359 1.00 96.44 205 PRO A CA 1
ATOM 1618 C C . PRO A 1 205 ? 22.792 -4.423 -10.644 1.00 96.44 205 PRO A C 1
ATOM 1620 O O . PRO A 1 205 ? 21.810 -5.150 -10.771 1.00 96.44 205 PRO A O 1
ATOM 1623 N N . THR A 1 206 ? 23.792 -4.725 -9.830 1.00 97.75 206 THR A N 1
ATOM 1624 C CA . THR A 1 206 ? 23.769 -5.826 -8.864 1.00 97.75 206 THR A CA 1
ATOM 1625 C C . THR A 1 206 ? 22.856 -5.515 -7.672 1.00 97.75 206 THR A C 1
ATOM 1627 O O . THR A 1 206 ? 22.505 -4.363 -7.388 1.00 97.75 206 THR A O 1
ATOM 1630 N N . VAL A 1 207 ? 22.486 -6.558 -6.923 1.00 97.81 207 VAL A N 1
ATOM 1631 C CA . VAL A 1 207 ? 21.717 -6.415 -5.676 1.00 97.81 207 VAL A CA 1
ATOM 1632 C C . VAL A 1 207 ? 22.498 -5.578 -4.659 1.00 97.81 207 VAL A C 1
ATOM 1634 O O . VAL A 1 207 ? 21.931 -4.723 -3.979 1.00 97.81 207 VAL A O 1
ATOM 1637 N N . GLU A 1 208 ? 23.806 -5.798 -4.572 1.00 97.75 208 GLU A N 1
ATOM 1638 C CA . GLU A 1 208 ? 24.712 -5.118 -3.654 1.00 97.75 208 GLU A CA 1
ATOM 1639 C C . GLU A 1 208 ? 24.817 -3.618 -3.967 1.00 97.75 208 GLU A C 1
ATOM 1641 O O . GLU A 1 208 ? 24.728 -2.804 -3.047 1.00 97.75 208 GLU A O 1
ATOM 1646 N N . GLU A 1 209 ? 24.908 -3.237 -5.245 1.00 97.75 209 GLU A N 1
ATOM 1647 C CA . GLU A 1 209 ? 24.905 -1.830 -5.669 1.00 97.75 209 GLU A CA 1
ATOM 1648 C C . GLU A 1 209 ? 23.597 -1.121 -5.299 1.00 97.75 209 GLU A C 1
ATOM 1650 O O . GLU A 1 209 ? 23.630 -0.010 -4.767 1.00 97.75 209 GLU A O 1
ATOM 1655 N N . LEU A 1 210 ? 22.439 -1.767 -5.495 1.00 96.56 210 LEU A N 1
ATOM 1656 C CA . LEU A 1 210 ? 21.150 -1.201 -5.077 1.00 96.56 210 LEU A CA 1
ATOM 1657 C C . LEU A 1 210 ? 21.076 -1.000 -3.563 1.00 96.56 210 LEU A C 1
ATOM 1659 O O . LEU A 1 210 ? 20.638 0.053 -3.092 1.00 96.56 210 LEU A O 1
ATOM 1663 N N . LEU A 1 211 ? 21.514 -1.994 -2.792 1.00 96.69 211 LEU A N 1
ATOM 1664 C CA . LEU A 1 211 ? 21.530 -1.931 -1.332 1.00 96.69 211 LEU A CA 1
ATOM 1665 C C . LEU A 1 211 ? 22.507 -0.870 -0.804 1.00 96.69 211 LEU A C 1
ATOM 1667 O O . LEU A 1 211 ? 22.236 -0.266 0.237 1.00 96.69 211 LEU A O 1
ATOM 1671 N N . ALA A 1 212 ? 23.601 -0.608 -1.522 1.00 96.62 212 ALA A N 1
ATOM 1672 C CA . ALA A 1 212 ? 24.574 0.428 -1.186 1.00 96.62 212 ALA A CA 1
ATOM 1673 C C . ALA A 1 212 ? 24.032 1.858 -1.367 1.00 96.62 212 ALA A C 1
ATOM 1675 O O . ALA A 1 212 ? 24.579 2.791 -0.785 1.00 96.62 212 ALA A O 1
ATOM 1676 N N . THR A 1 213 ? 22.927 2.053 -2.101 1.00 95.69 213 THR A N 1
ATOM 1677 C CA . THR A 1 213 ? 22.294 3.381 -2.248 1.00 95.69 213 THR A CA 1
ATOM 1678 C C . THR A 1 213 ? 21.605 3.889 -0.980 1.00 95.69 213 THR A C 1
ATOM 1680 O O . THR A 1 213 ? 21.168 5.040 -0.936 1.00 95.69 213 THR A O 1
ATOM 1683 N N . VAL A 1 214 ? 21.459 3.042 0.043 1.00 95.06 214 VAL A N 1
ATOM 1684 C CA . VAL A 1 214 ? 20.728 3.383 1.265 1.00 95.06 214 VAL A CA 1
ATOM 1685 C C . VAL A 1 214 ? 21.641 4.120 2.253 1.00 95.06 214 VAL A C 1
ATOM 1687 O O . VAL A 1 214 ? 22.607 3.517 2.723 1.00 95.06 214 VAL A O 1
ATOM 1690 N N . PRO A 1 215 ? 21.337 5.380 2.628 1.00 93.44 215 PRO A N 1
ATOM 1691 C CA . PRO A 1 215 ? 22.193 6.155 3.526 1.00 93.44 215 PRO A CA 1
ATOM 1692 C C . PRO A 1 215 ? 22.266 5.555 4.936 1.00 93.44 215 PRO A C 1
ATOM 1694 O O . PRO A 1 215 ? 21.234 5.244 5.532 1.00 93.44 215 PRO A O 1
ATOM 1697 N N . ASP A 1 216 ? 23.465 5.466 5.518 1.00 94.12 216 ASP A N 1
ATOM 1698 C CA . ASP A 1 216 ? 23.651 4.919 6.871 1.00 94.12 216 ASP A CA 1
ATOM 1699 C C . ASP A 1 216 ? 22.913 5.724 7.953 1.00 94.12 216 ASP A C 1
ATOM 1701 O O . ASP A 1 216 ? 22.340 5.132 8.865 1.00 94.12 216 ASP A O 1
ATOM 1705 N N . THR A 1 217 ? 22.834 7.051 7.811 1.00 93.62 217 THR A N 1
ATOM 1706 C CA . THR A 1 217 ? 22.080 7.922 8.732 1.00 93.62 217 THR A CA 1
ATOM 1707 C C . THR A 1 217 ? 20.587 7.594 8.746 1.00 93.62 217 THR A C 1
ATOM 1709 O O . THR A 1 217 ? 19.952 7.606 9.800 1.00 93.62 217 THR A O 1
ATOM 1712 N N . ALA A 1 218 ? 20.024 7.238 7.589 1.00 93.69 218 ALA A N 1
ATOM 1713 C CA . ALA A 1 218 ? 18.644 6.786 7.485 1.00 93.69 218 ALA A CA 1
ATOM 1714 C C . ALA A 1 218 ? 18.444 5.403 8.124 1.00 93.69 218 ALA A C 1
ATOM 1716 O O . ALA A 1 218 ? 17.398 5.144 8.721 1.00 93.69 218 ALA A O 1
ATOM 1717 N N . LEU A 1 219 ? 19.442 4.516 8.032 1.00 96.25 219 LEU A N 1
ATOM 1718 C CA . LEU A 1 219 ? 19.402 3.211 8.696 1.00 96.25 219 LEU A CA 1
ATOM 1719 C C . LEU A 1 219 ? 19.433 3.351 10.215 1.00 96.25 219 LEU A C 1
ATOM 1721 O O . LEU A 1 219 ? 18.659 2.678 10.891 1.00 96.25 219 LEU A O 1
ATOM 1725 N N . ASP A 1 220 ? 20.289 4.222 10.746 1.00 96.31 220 ASP A N 1
ATOM 1726 C CA . ASP A 1 220 ? 20.375 4.477 12.186 1.00 96.31 220 ASP A CA 1
ATOM 1727 C C . ASP A 1 220 ? 19.044 5.006 12.731 1.00 96.31 220 ASP A C 1
ATOM 1729 O O . ASP A 1 220 ? 18.544 4.519 13.749 1.00 96.31 220 ASP A O 1
ATOM 1733 N N . GLU A 1 221 ? 18.414 5.929 12.003 1.00 96.69 221 GLU A N 1
ATOM 1734 C CA . GLU A 1 221 ? 17.090 6.447 12.337 1.00 96.69 221 GLU A CA 1
ATOM 1735 C C . GLU A 1 221 ? 16.007 5.359 12.289 1.00 96.69 221 GLU A C 1
ATOM 1737 O O . GLU A 1 221 ? 15.225 5.222 13.230 1.00 96.69 221 GLU A O 1
ATOM 1742 N N . MET A 1 222 ? 15.963 4.554 11.225 1.00 97.44 222 MET A N 1
ATOM 1743 C CA . MET A 1 222 ? 15.007 3.450 11.087 1.00 97.44 222 MET A CA 1
ATOM 1744 C C . MET A 1 222 ? 15.163 2.409 12.202 1.00 97.44 222 MET A C 1
ATOM 1746 O O . MET A 1 222 ? 14.165 1.942 12.750 1.00 97.44 222 MET A O 1
ATOM 1750 N N . VAL A 1 223 ? 16.402 2.075 12.577 1.00 97.81 223 VAL A N 1
ATOM 1751 C CA . VAL A 1 223 ? 16.697 1.170 13.698 1.00 97.81 223 VAL A CA 1
ATOM 1752 C C . VAL A 1 223 ? 16.235 1.780 15.020 1.00 97.81 223 VAL A C 1
ATOM 1754 O O . VAL A 1 223 ? 15.650 1.078 15.843 1.00 97.81 223 VAL A O 1
ATOM 1757 N N . ALA A 1 224 ? 16.457 3.078 15.234 1.00 97.56 224 ALA A N 1
ATOM 1758 C CA . ALA A 1 224 ? 15.972 3.769 16.423 1.00 97.56 224 ALA A CA 1
ATOM 1759 C C . ALA A 1 224 ? 14.434 3.782 16.494 1.00 97.56 224 ALA A C 1
ATOM 1761 O O . ALA A 1 224 ? 13.880 3.528 17.563 1.00 97.56 224 ALA A O 1
ATOM 1762 N N . ILE A 1 225 ? 13.738 3.995 15.369 1.00 97.62 225 ILE A N 1
ATOM 1763 C CA . ILE A 1 225 ? 12.270 3.897 15.297 1.00 97.62 225 ILE A CA 1
ATOM 1764 C C . ILE A 1 225 ? 11.806 2.465 15.583 1.00 97.62 225 ILE A C 1
ATOM 1766 O O . ILE A 1 225 ? 10.889 2.279 16.374 1.00 97.62 225 ILE A O 1
ATOM 1770 N N . ALA A 1 226 ? 12.438 1.444 15.000 1.00 97.19 226 ALA A N 1
ATOM 1771 C CA . ALA A 1 226 ? 12.075 0.052 15.268 1.00 97.19 226 ALA A CA 1
ATOM 1772 C C . ALA A 1 226 ? 12.234 -0.299 16.756 1.00 97.19 226 ALA A C 1
ATOM 1774 O O . ALA A 1 226 ? 11.351 -0.921 17.337 1.00 97.19 226 ALA A O 1
ATOM 1775 N N . ARG A 1 227 ? 13.302 0.173 17.413 1.00 96.25 227 ARG A N 1
ATOM 1776 C CA . ARG A 1 227 ? 13.528 -0.030 18.856 1.00 96.25 227 ARG A CA 1
ATOM 1777 C C . ARG A 1 227 ? 12.447 0.590 19.744 1.00 96.25 227 ARG A C 1
ATOM 1779 O O . ARG A 1 227 ? 12.261 0.104 20.859 1.00 96.25 227 ARG A O 1
ATOM 1786 N N . GLN A 1 228 ? 11.720 1.608 19.267 1.00 96.25 228 GLN A N 1
ATOM 1787 C CA . GLN A 1 228 ? 10.586 2.167 20.010 1.00 96.25 228 GLN A CA 1
ATOM 1788 C C . GLN A 1 228 ? 9.509 1.115 20.278 1.00 96.25 228 GLN A C 1
ATOM 1790 O O . GLN A 1 228 ? 8.860 1.177 21.316 1.00 96.25 228 GLN A O 1
ATOM 1795 N N . LEU A 1 229 ? 9.324 0.129 19.391 1.00 94.94 229 LEU A N 1
ATOM 1796 C CA . LEU A 1 229 ? 8.333 -0.936 19.569 1.00 94.94 229 LEU A CA 1
ATOM 1797 C C . LEU A 1 229 ? 8.551 -1.741 20.859 1.00 94.94 229 LEU A C 1
ATOM 1799 O O . LEU A 1 229 ? 7.583 -2.028 21.564 1.00 94.94 229 LEU A O 1
ATOM 1803 N N . ASP A 1 230 ? 9.806 -2.049 21.186 1.00 93.44 230 ASP A N 1
ATOM 1804 C CA . ASP A 1 230 ? 10.159 -2.804 22.391 1.00 93.44 230 ASP A CA 1
ATOM 1805 C C . ASP A 1 230 ? 10.250 -1.896 23.620 1.00 93.44 230 ASP A C 1
ATOM 1807 O O . ASP A 1 230 ? 9.672 -2.206 24.663 1.00 93.44 230 ASP A O 1
ATOM 1811 N N . SER A 1 231 ? 10.927 -0.745 23.507 1.00 95.06 231 SER A N 1
ATOM 1812 C CA . SER A 1 231 ? 11.165 0.148 24.653 1.00 95.06 231 SER A CA 1
ATOM 1813 C C . SER A 1 231 ? 9.871 0.707 25.249 1.00 95.06 231 SER A C 1
ATOM 1815 O O . SER A 1 231 ? 9.778 0.912 26.460 1.00 95.06 231 SER A O 1
ATOM 1817 N N . THR A 1 232 ? 8.854 0.917 24.413 1.00 95.81 232 THR A N 1
ATOM 1818 C CA . THR A 1 232 ? 7.530 1.405 24.828 1.00 95.81 232 THR A CA 1
ATOM 1819 C C . THR A 1 232 ? 6.512 0.293 25.052 1.00 95.81 232 THR A C 1
ATOM 1821 O O . THR A 1 232 ? 5.378 0.581 25.434 1.00 95.81 232 THR A O 1
ATOM 1824 N N . ARG A 1 233 ? 6.904 -0.972 24.834 1.00 96.12 233 ARG A N 1
ATOM 1825 C CA . ARG A 1 233 ? 6.027 -2.155 24.830 1.00 96.12 233 ARG A CA 1
ATOM 1826 C C . ARG A 1 233 ? 4.911 -2.120 23.780 1.00 96.12 233 ARG A C 1
ATOM 1828 O O . ARG A 1 233 ? 3.995 -2.935 23.848 1.00 96.12 233 ARG A O 1
ATOM 1835 N N . ALA A 1 234 ? 4.992 -1.242 22.781 1.00 96.81 234 ALA A N 1
ATOM 1836 C CA . ALA A 1 234 ? 4.015 -1.201 21.700 1.00 96.81 234 ALA A CA 1
ATOM 1837 C C . ALA A 1 234 ? 3.918 -2.539 20.943 1.00 96.81 234 ALA A C 1
ATOM 1839 O O . ALA A 1 234 ? 2.815 -2.934 20.584 1.00 96.81 234 ALA A O 1
ATOM 1840 N N . LEU A 1 235 ? 5.020 -3.283 20.756 1.00 96.69 235 LEU A N 1
ATOM 1841 C CA . LEU A 1 235 ? 4.959 -4.623 20.150 1.00 96.69 235 LEU A CA 1
ATOM 1842 C C . LEU A 1 235 ? 4.158 -5.616 21.000 1.00 96.69 235 LEU A C 1
ATOM 1844 O O . LEU A 1 235 ? 3.376 -6.393 20.456 1.00 96.69 235 LEU A O 1
ATOM 1848 N N . ALA A 1 236 ? 4.318 -5.578 22.323 1.00 96.94 236 ALA A N 1
ATOM 1849 C CA . ALA A 1 236 ? 3.543 -6.428 23.223 1.00 96.94 236 ALA A CA 1
ATOM 1850 C C . ALA A 1 236 ? 2.042 -6.109 23.130 1.00 96.94 236 ALA A C 1
ATOM 1852 O O . ALA A 1 236 ? 1.230 -7.020 23.014 1.00 96.94 236 ALA A O 1
ATOM 1853 N N . GLU A 1 237 ? 1.673 -4.826 23.082 1.00 97.44 237 GLU A N 1
ATOM 1854 C CA . GLU A 1 237 ? 0.274 -4.413 22.911 1.00 97.44 237 GLU A CA 1
ATOM 1855 C C . GLU A 1 237 ? -0.292 -4.798 21.534 1.00 97.44 237 GLU A C 1
ATOM 1857 O O . GLU A 1 237 ? -1.412 -5.298 21.454 1.00 97.44 237 GLU A O 1
ATOM 1862 N N . LEU A 1 238 ? 0.473 -4.640 20.445 1.00 97.56 238 LEU A N 1
ATOM 1863 C CA . LEU A 1 238 ? 0.059 -5.102 19.111 1.00 97.56 238 LEU A CA 1
ATOM 1864 C C . LEU A 1 238 ? -0.138 -6.629 19.075 1.00 97.56 238 LEU A C 1
ATOM 1866 O O . LEU A 1 238 ? -1.082 -7.118 18.461 1.00 97.56 238 LEU A O 1
ATOM 1870 N N . THR A 1 239 ? 0.729 -7.380 19.757 1.00 97.25 239 THR A N 1
ATOM 1871 C CA . THR A 1 239 ? 0.650 -8.849 19.851 1.00 97.25 239 THR A CA 1
ATOM 1872 C C . THR A 1 239 ? -0.581 -9.281 20.648 1.00 97.25 239 THR A C 1
ATOM 1874 O O . THR A 1 239 ? -1.320 -10.164 20.214 1.00 97.25 239 THR A O 1
ATOM 1877 N N . LYS A 1 240 ? -0.873 -8.585 21.749 1.00 97.19 240 LYS A N 1
ATOM 1878 C CA . LYS A 1 240 ? -2.077 -8.797 22.555 1.00 97.19 240 LYS A CA 1
ATOM 1879 C C . LYS A 1 240 ? -3.359 -8.507 21.775 1.00 97.19 240 LYS A C 1
ATOM 1881 O O . LYS A 1 240 ? -4.311 -9.278 21.844 1.00 97.19 240 LYS A O 1
ATOM 1886 N N . LEU A 1 241 ? -3.390 -7.421 20.996 1.00 97.50 241 LEU A N 1
ATOM 1887 C CA . LEU A 1 241 ? -4.520 -7.107 20.109 1.00 97.50 241 LEU A CA 1
ATOM 1888 C C . LEU A 1 241 ? -4.748 -8.188 19.041 1.00 97.50 241 LEU A C 1
ATOM 1890 O O . LEU A 1 241 ? -5.879 -8.379 18.607 1.00 97.50 241 LEU A O 1
ATOM 1894 N N . ALA A 1 242 ? -3.695 -8.905 18.647 1.00 97.38 242 ALA A N 1
ATOM 1895 C CA . ALA A 1 242 ? -3.759 -10.059 17.753 1.00 97.38 242 ALA A CA 1
ATOM 1896 C C . ALA A 1 242 ? -4.100 -11.386 18.466 1.00 97.38 242 ALA A C 1
ATOM 1898 O O . ALA A 1 242 ? -4.019 -12.445 17.852 1.00 97.38 242 ALA A O 1
ATOM 1899 N N . GLY A 1 243 ? -4.445 -11.360 19.759 1.00 96.75 243 GLY A N 1
ATOM 1900 C CA . GLY A 1 243 ? -4.787 -12.563 20.523 1.00 96.75 243 GLY A CA 1
ATOM 1901 C C . GLY A 1 243 ? -3.589 -13.413 20.954 1.00 96.75 243 GLY A C 1
ATOM 1902 O O . GLY A 1 243 ? -3.740 -14.622 21.106 1.00 96.75 243 GLY A O 1
ATOM 1903 N N . ASP A 1 244 ? -2.413 -12.801 21.129 1.00 95.94 244 ASP A N 1
ATOM 1904 C CA . ASP A 1 244 ? -1.182 -13.457 21.592 1.00 95.94 244 ASP A CA 1
ATOM 1905 C C . ASP A 1 244 ? -0.807 -14.721 20.788 1.00 95.94 244 ASP A C 1
ATOM 1907 O O . ASP A 1 244 ? -0.618 -15.807 21.353 1.00 95.94 244 ASP A O 1
ATOM 1911 N N . PRO A 1 245 ? -0.689 -14.617 19.449 1.00 95.25 245 PRO A N 1
ATOM 1912 C CA . PRO A 1 245 ? -0.376 -15.770 18.625 1.00 95.25 245 PRO A CA 1
ATOM 1913 C C . PRO A 1 245 ? 1.025 -16.317 18.956 1.00 95.25 245 PRO A C 1
ATOM 1915 O O . PRO A 1 245 ? 1.923 -15.562 19.347 1.00 95.25 245 PRO A O 1
ATOM 1918 N N . PRO A 1 246 ? 1.266 -17.627 18.754 1.00 91.38 246 PRO A N 1
ATOM 1919 C CA . PRO A 1 246 ? 2.579 -18.214 18.979 1.00 91.38 246 PRO A CA 1
ATOM 1920 C C . PRO A 1 246 ? 3.679 -17.498 18.179 1.00 91.38 246 PRO A C 1
ATOM 1922 O O . PRO A 1 246 ? 3.433 -17.057 17.052 1.00 91.38 246 PRO A O 1
ATOM 1925 N N . PRO A 1 247 ? 4.919 -17.434 18.693 1.00 86.81 247 PRO A N 1
ATOM 1926 C CA . PRO A 1 247 ? 5.977 -16.692 18.025 1.00 86.81 247 PRO A CA 1
ATOM 1927 C C . PRO A 1 247 ? 6.231 -17.142 16.580 1.00 86.81 247 PRO A C 1
ATOM 1929 O O . PRO A 1 247 ? 6.289 -18.337 16.291 1.00 86.81 247 PRO A O 1
ATOM 1932 N N . GLY A 1 248 ? 6.424 -16.176 15.678 1.00 85.94 248 GLY A N 1
ATOM 1933 C CA . GLY A 1 248 ? 6.630 -16.425 14.249 1.00 85.94 248 GLY A CA 1
ATOM 1934 C C . GLY A 1 248 ? 5.342 -16.659 13.453 1.00 85.94 248 GLY A C 1
ATOM 1935 O O . GLY A 1 248 ? 5.403 -16.770 12.228 1.00 85.94 248 GLY A O 1
ATOM 1936 N N . ARG A 1 249 ? 4.172 -16.708 14.106 1.00 92.62 249 ARG A N 1
ATOM 1937 C CA . ARG A 1 249 ? 2.878 -16.654 13.415 1.00 92.62 249 ARG A CA 1
ATOM 1938 C C . ARG A 1 249 ? 2.523 -15.206 13.056 1.00 92.62 249 ARG A C 1
ATOM 1940 O O . ARG A 1 249 ? 2.846 -14.303 13.826 1.00 92.62 249 ARG A O 1
ATOM 1947 N N . PRO A 1 250 ? 1.867 -14.970 11.903 1.00 94.94 250 PRO A N 1
ATOM 1948 C CA . PRO A 1 250 ? 1.341 -13.652 11.567 1.00 94.94 250 PRO A CA 1
ATOM 1949 C C . PRO A 1 250 ? 0.444 -13.095 12.677 1.00 94.94 250 PRO A C 1
ATOM 1951 O O . PRO A 1 250 ? -0.351 -13.835 13.250 1.00 94.94 250 PRO A O 1
ATOM 1954 N N . LEU A 1 251 ? 0.550 -11.791 12.932 1.00 96.94 251 LEU A N 1
ATOM 1955 C CA . LEU A 1 251 ? -0.332 -11.066 13.856 1.00 96.94 251 LEU A CA 1
ATOM 1956 C C . LEU A 1 251 ? -1.674 -10.691 13.195 1.00 96.94 251 LEU A C 1
ATOM 1958 O O . LEU A 1 251 ? -2.621 -10.285 13.864 1.00 96.94 251 LEU A O 1
ATOM 1962 N N . GLY A 1 252 ? -1.759 -10.797 11.868 1.00 96.94 252 GLY A N 1
ATOM 1963 C CA . GLY A 1 252 ? -2.974 -10.529 11.108 1.00 96.94 252 GLY A CA 1
ATOM 1964 C C . GLY A 1 252 ? -2.682 -10.215 9.644 1.00 96.94 252 GLY A C 1
ATOM 1965 O O . GLY A 1 252 ? -1.917 -10.934 8.996 1.00 96.94 252 GLY A O 1
ATOM 1966 N N . ILE A 1 253 ? -3.300 -9.156 9.118 1.00 97.50 253 ILE A N 1
ATOM 1967 C CA . ILE A 1 253 ? -3.234 -8.758 7.707 1.00 97.50 253 ILE A CA 1
ATOM 1968 C C . ILE A 1 253 ? -2.565 -7.389 7.589 1.00 97.50 253 ILE A C 1
ATOM 1970 O O . ILE A 1 253 ? -2.971 -6.426 8.237 1.00 97.50 253 ILE A O 1
ATOM 1974 N N . ALA A 1 254 ? -1.549 -7.292 6.736 1.00 96.62 254 ALA A N 1
ATOM 1975 C CA . ALA A 1 254 ? -0.921 -6.021 6.404 1.00 96.62 254 ALA A CA 1
ATOM 1976 C C . ALA A 1 254 ? -1.514 -5.459 5.108 1.00 96.62 254 ALA A C 1
ATOM 1978 O O . ALA A 1 254 ? -1.628 -6.170 4.107 1.00 96.62 254 ALA A O 1
ATOM 1979 N N . GLY A 1 255 ? -1.866 -4.174 5.110 1.00 94.44 255 GLY A N 1
ATOM 1980 C CA . GLY A 1 255 ? -2.432 -3.521 3.937 1.00 94.44 255 GLY A CA 1
ATOM 1981 C C . GLY A 1 255 ? -3.815 -4.047 3.542 1.00 94.44 255 GLY A C 1
ATOM 1982 O O . GLY A 1 255 ? -3.957 -4.513 2.401 1.00 94.44 255 GLY A O 1
ATOM 1983 N N . PRO A 1 256 ? -4.823 -3.995 4.443 1.00 95.25 256 PRO A N 1
ATOM 1984 C CA . PRO A 1 256 ? -6.190 -4.374 4.110 1.00 95.25 256 PRO A CA 1
ATOM 1985 C C . PRO A 1 256 ? -6.732 -3.514 2.963 1.00 95.25 256 PRO A C 1
ATOM 1987 O O . PRO A 1 256 ? -6.274 -2.397 2.693 1.00 95.25 256 PRO A O 1
ATOM 1990 N N . ILE A 1 257 ? -7.708 -4.072 2.260 1.00 92.62 257 ILE A N 1
ATOM 1991 C CA . ILE A 1 257 ? -8.365 -3.436 1.122 1.00 92.62 257 ILE A CA 1
ATOM 1992 C C . ILE A 1 257 ? -9.780 -3.052 1.528 1.00 92.62 257 ILE A C 1
ATOM 1994 O O . ILE A 1 257 ? -10.580 -3.931 1.844 1.00 92.62 257 ILE A O 1
ATOM 1998 N N . PHE A 1 258 ? -10.094 -1.763 1.443 1.00 88.75 258 PHE A N 1
ATOM 1999 C CA . PHE A 1 258 ? -11.444 -1.238 1.622 1.00 88.75 258 PHE A CA 1
ATOM 2000 C C . PHE A 1 258 ? -11.944 -0.693 0.288 1.00 88.75 258 PHE A C 1
ATOM 2002 O O . PHE A 1 258 ? -11.268 0.119 -0.350 1.00 88.75 258 PHE A O 1
ATOM 2009 N N . LEU A 1 259 ? -13.130 -1.142 -0.134 1.00 83.81 259 LEU A N 1
ATOM 2010 C CA . LEU A 1 259 ? -13.720 -0.827 -1.438 1.00 83.81 259 LEU A CA 1
ATOM 2011 C C . LEU A 1 259 ? -12.755 -1.126 -2.601 1.00 83.81 259 LEU A C 1
ATOM 2013 O O . LEU A 1 259 ? -12.588 -2.274 -2.996 1.00 83.81 259 LEU A O 1
ATOM 2017 N N . ASP A 1 260 ? -12.125 -0.087 -3.149 1.00 81.81 260 ASP A N 1
ATOM 2018 C CA . ASP A 1 260 ? -11.251 -0.120 -4.316 1.00 81.81 260 ASP A CA 1
ATOM 2019 C C . ASP A 1 260 ? -9.814 0.330 -4.000 1.00 81.81 260 ASP A C 1
ATOM 2021 O O . ASP A 1 260 ? -9.062 0.698 -4.909 1.00 81.81 260 ASP A O 1
ATOM 2025 N N . HIS A 1 261 ? -9.423 0.337 -2.720 1.00 86.62 261 HIS A N 1
ATOM 2026 C CA . HIS A 1 261 ? -8.134 0.860 -2.281 1.00 86.62 261 HIS A CA 1
ATOM 2027 C C . HIS A 1 261 ? -7.429 -0.036 -1.266 1.00 86.62 261 HIS A C 1
ATOM 2029 O O . HIS A 1 261 ? -8.018 -0.458 -0.275 1.00 86.62 261 HIS A O 1
ATOM 2035 N N . ARG A 1 262 ? -6.129 -0.254 -1.482 1.00 91.00 262 ARG A N 1
ATOM 2036 C CA . ARG A 1 262 ? -5.235 -0.872 -0.500 1.00 91.00 262 ARG A CA 1
ATOM 2037 C C . ARG A 1 262 ? -4.660 0.185 0.433 1.00 91.00 262 ARG A C 1
ATOM 2039 O O . ARG A 1 262 ? -4.146 1.201 -0.033 1.00 91.00 262 ARG A O 1
ATOM 2046 N N . HIS A 1 263 ? -4.687 -0.092 1.729 1.00 90.88 263 HIS A N 1
ATOM 2047 C CA . HIS A 1 263 ? -4.171 0.796 2.761 1.00 90.88 263 HIS A CA 1
ATOM 2048 C C . HIS A 1 263 ? -2.804 0.331 3.274 1.00 90.88 263 HIS A C 1
ATOM 2050 O O . HIS A 1 263 ? -2.711 -0.236 4.351 1.00 90.88 263 HIS A O 1
ATOM 2056 N N . ASP A 1 264 ? -1.727 0.571 2.516 1.00 87.94 264 ASP A N 1
ATOM 2057 C CA . ASP A 1 264 ? -0.382 0.022 2.806 1.00 87.94 264 ASP A CA 1
ATOM 2058 C C . ASP A 1 264 ? 0.189 0.369 4.201 1.00 87.94 264 ASP A C 1
ATOM 2060 O O . ASP A 1 264 ? 1.079 -0.327 4.684 1.00 87.94 264 ASP A O 1
ATOM 2064 N N . SER A 1 265 ? -0.300 1.439 4.839 1.00 88.94 265 SER A N 1
ATOM 2065 C CA . SER A 1 265 ? 0.107 1.860 6.191 1.00 88.94 265 SER A CA 1
ATOM 2066 C C . SER A 1 265 ? -0.815 1.347 7.305 1.00 88.94 265 SER A C 1
ATOM 2068 O O . SER A 1 265 ? -0.581 1.665 8.474 1.00 88.94 265 SER A O 1
ATOM 2070 N N . ASP A 1 266 ? -1.854 0.585 6.963 1.00 95.75 266 ASP A N 1
ATOM 2071 C CA . ASP A 1 266 ? -2.825 0.048 7.912 1.00 95.75 266 ASP A CA 1
ATOM 2072 C C . ASP A 1 266 ? -2.501 -1.416 8.217 1.00 95.75 266 ASP A C 1
ATOM 2074 O O . ASP A 1 266 ? -2.167 -2.220 7.340 1.00 95.75 266 ASP A O 1
ATOM 2078 N N . LEU A 1 267 ? -2.626 -1.762 9.491 1.00 97.75 267 LEU A N 1
ATOM 2079 C CA . LEU A 1 267 ? -2.441 -3.102 10.020 1.00 97.75 267 LEU A CA 1
ATOM 2080 C C . LEU A 1 267 ? -3.777 -3.585 10.563 1.00 97.75 267 LEU A C 1
ATOM 2082 O O . LEU A 1 267 ? -4.413 -2.886 11.348 1.00 97.75 267 LEU A O 1
ATOM 2086 N N . LEU A 1 268 ? -4.187 -4.785 10.187 1.00 98.12 268 LEU A N 1
ATOM 2087 C CA . LEU A 1 268 ? -5.314 -5.465 10.797 1.00 98.12 268 LEU A CA 1
ATOM 2088 C C . LEU A 1 268 ? -4.772 -6.559 11.716 1.00 98.12 268 LEU A C 1
ATOM 2090 O O . LEU A 1 268 ? -4.137 -7.496 11.241 1.00 98.12 268 LEU A O 1
ATOM 2094 N N . LEU A 1 269 ? -5.016 -6.444 13.015 1.00 98.19 269 LEU A N 1
ATOM 2095 C CA . LEU A 1 269 ? -4.610 -7.425 14.021 1.00 98.19 269 LEU A CA 1
ATOM 2096 C C . LEU A 1 269 ? -5.821 -8.298 14.343 1.00 98.19 269 LEU A C 1
ATOM 2098 O O . LEU A 1 269 ? -6.838 -7.771 14.793 1.00 98.19 269 LEU A O 1
ATOM 2102 N N . ALA A 1 270 ? -5.741 -9.596 14.058 1.00 93.62 270 ALA A N 1
ATOM 2103 C CA . ALA A 1 270 ? -6.882 -10.503 14.161 1.00 93.62 270 ALA A CA 1
ATOM 2104 C C . ALA A 1 270 ? -7.011 -11.038 15.595 1.00 93.62 270 ALA A C 1
ATOM 2106 O O . ALA A 1 270 ? -6.356 -12.011 15.954 1.00 93.62 270 ALA A O 1
ATOM 2107 N N . GLY A 1 271 ? -7.827 -10.375 16.416 1.00 94.44 271 GLY A N 1
ATOM 2108 C CA . GLY A 1 271 ? -8.086 -10.767 17.800 1.00 94.44 271 GLY A CA 1
ATOM 2109 C C . GLY A 1 271 ? -9.249 -11.763 17.949 1.00 94.44 271 GLY A C 1
ATOM 2110 O O . GLY A 1 271 ? -10.015 -11.976 17.006 1.00 94.44 271 GLY A O 1
ATOM 2111 N N . PRO A 1 272 ? -9.421 -12.358 19.145 1.00 90.50 272 PRO A N 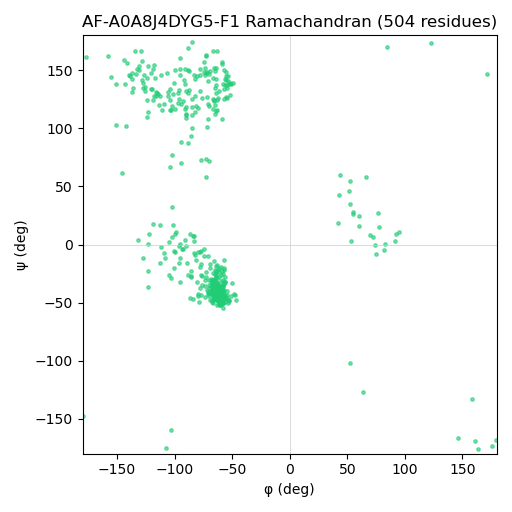1
ATOM 2112 C CA . PRO A 1 272 ? -10.465 -13.354 19.410 1.00 90.50 272 PRO A CA 1
ATOM 2113 C C . PRO A 1 272 ? -11.891 -12.786 19.313 1.00 90.50 272 PRO A C 1
ATOM 2115 O O . PRO A 1 272 ? -12.789 -13.471 18.832 1.00 90.50 272 PRO A O 1
ATOM 2118 N N . ASP A 1 273 ? -12.084 -11.523 19.705 1.00 90.94 273 ASP A N 1
ATOM 2119 C CA . ASP A 1 273 ? -13.392 -10.848 19.734 1.00 90.94 273 ASP A CA 1
ATOM 2120 C C . ASP A 1 273 ? -13.637 -9.955 18.500 1.00 90.94 273 ASP A C 1
ATOM 2122 O O . ASP A 1 273 ? -14.573 -9.154 18.457 1.00 90.94 273 ASP A O 1
ATOM 2126 N N . GLY A 1 274 ? -12.772 -10.069 17.490 1.00 95.69 274 GLY A N 1
ATOM 2127 C CA . GLY A 1 274 ? -12.739 -9.211 16.311 1.00 95.69 274 GLY A CA 1
ATOM 2128 C C . GLY A 1 274 ? -11.388 -8.527 16.128 1.00 95.69 274 GLY A C 1
ATOM 2129 O O . GLY A 1 274 ? -10.487 -8.612 16.964 1.00 95.69 274 GLY A O 1
ATOM 2130 N N . SER A 1 275 ? -11.243 -7.839 15.002 1.00 98.12 275 SER A N 1
ATOM 2131 C CA . SER A 1 275 ? -9.968 -7.264 14.592 1.00 98.12 275 SER A CA 1
ATOM 2132 C C . SER A 1 275 ? -9.768 -5.832 15.082 1.00 98.12 275 SER A C 1
ATOM 2134 O O . SER A 1 275 ? -10.718 -5.044 15.192 1.00 98.12 275 SER A O 1
ATOM 2136 N N . ALA A 1 276 ? -8.501 -5.469 15.293 1.00 98.44 276 ALA A N 1
ATOM 2137 C CA . ALA A 1 276 ? -8.064 -4.093 15.488 1.00 98.44 276 ALA A CA 1
ATOM 2138 C C . ALA A 1 276 ? -7.423 -3.535 14.207 1.00 98.44 276 ALA A C 1
ATOM 2140 O O . ALA A 1 276 ? -6.400 -4.047 13.754 1.00 98.44 276 ALA A O 1
ATOM 2141 N N . LEU A 1 277 ? -7.999 -2.471 13.639 1.00 98.50 277 LEU A N 1
ATOM 2142 C CA . LEU A 1 277 ? -7.421 -1.723 12.519 1.00 98.50 277 LEU A CA 1
ATOM 2143 C C . LEU A 1 277 ? -6.528 -0.596 13.053 1.00 98.50 277 LEU A C 1
ATOM 2145 O O . LEU A 1 277 ? -7.020 0.378 13.621 1.00 98.50 277 LEU A O 1
ATOM 2149 N N . VAL A 1 278 ? -5.218 -0.700 12.861 1.00 98.38 278 VAL A N 1
ATOM 2150 C CA . VAL A 1 278 ? -4.232 0.269 13.349 1.00 98.38 278 VAL A CA 1
ATOM 2151 C C . VAL A 1 278 ? -3.564 0.978 12.178 1.00 98.38 278 VAL A C 1
ATOM 2153 O O . VAL A 1 278 ? -2.890 0.347 11.370 1.00 98.38 278 VAL A O 1
ATOM 2156 N N . HIS A 1 279 ? -3.698 2.300 12.116 1.00 96.75 279 HIS A N 1
ATOM 2157 C CA . HIS A 1 279 ? -2.991 3.128 11.142 1.00 96.75 279 HIS A CA 1
ATOM 2158 C C . HIS A 1 279 ? -1.623 3.559 11.690 1.00 96.75 279 HIS A C 1
ATOM 2160 O O . HIS A 1 279 ? -1.521 4.077 12.809 1.00 96.75 279 HIS A O 1
ATOM 2166 N N . VAL A 1 280 ? -0.566 3.372 10.898 1.00 96.38 280 VAL A N 1
ATOM 2167 C CA . VAL A 1 280 ? 0.820 3.679 11.282 1.00 96.38 280 VAL A CA 1
ATOM 2168 C C . VAL A 1 280 ? 1.256 5.048 10.759 1.00 96.38 280 VAL A C 1
ATOM 2170 O O . VAL A 1 280 ? 1.189 5.329 9.565 1.00 96.38 280 VAL A O 1
ATOM 2173 N N . HIS A 1 281 ? 1.817 5.872 11.647 1.00 92.94 281 HIS A N 1
ATOM 2174 C CA . HIS A 1 281 ? 2.425 7.157 11.310 1.00 92.94 281 HIS A CA 1
ATOM 2175 C C . HIS A 1 281 ? 3.843 7.303 11.852 1.00 92.94 281 HIS A C 1
ATOM 2177 O O . HIS A 1 281 ? 4.114 7.047 13.021 1.00 92.94 281 HIS A O 1
ATOM 2183 N N . ALA A 1 282 ? 4.728 7.879 11.039 1.00 92.56 282 ALA A N 1
ATOM 2184 C CA . ALA A 1 282 ? 6.050 8.342 11.466 1.00 92.56 282 ALA A CA 1
ATOM 2185 C C . ALA A 1 282 ? 6.098 9.874 11.653 1.00 92.56 282 ALA A C 1
ATOM 2187 O O . ALA A 1 282 ? 7.118 10.511 11.391 1.00 92.56 282 ALA A O 1
ATOM 2188 N N . ALA A 1 283 ? 4.991 10.495 12.072 1.00 87.69 283 ALA A N 1
ATOM 2189 C CA . ALA A 1 283 ? 4.914 11.941 12.271 1.00 87.69 283 ALA A CA 1
ATOM 2190 C C . ALA A 1 283 ? 5.583 12.374 13.589 1.00 87.69 283 ALA A C 1
ATOM 2192 O O . ALA A 1 283 ? 5.287 11.829 14.649 1.00 87.69 283 ALA A O 1
ATOM 2193 N N . ILE A 1 284 ? 6.431 13.409 13.543 1.00 87.31 284 ILE A N 1
ATOM 2194 C CA . ILE A 1 284 ? 6.919 14.078 14.765 1.00 87.31 284 ILE A CA 1
ATOM 2195 C C . ILE A 1 284 ? 5.863 15.031 15.314 1.00 87.31 284 ILE A C 1
ATOM 2197 O O . ILE A 1 284 ? 5.556 15.000 16.502 1.00 87.31 284 ILE A O 1
ATOM 2201 N N . ALA A 1 285 ? 5.307 15.882 14.450 1.00 84.88 285 ALA A N 1
ATOM 2202 C CA . ALA A 1 285 ? 4.307 16.864 14.841 1.00 84.88 285 ALA A CA 1
ATOM 2203 C C . ALA A 1 285 ? 2.904 16.243 14.833 1.00 84.88 285 ALA A C 1
ATOM 2205 O O . ALA A 1 285 ? 2.347 15.943 13.777 1.00 84.88 285 ALA A O 1
ATOM 2206 N N . THR A 1 286 ? 2.330 16.102 16.022 1.00 83.81 286 THR A N 1
ATOM 2207 C CA . THR A 1 286 ? 1.007 15.505 16.282 1.00 83.81 286 THR A CA 1
ATOM 2208 C C . THR A 1 286 ? -0.016 16.537 16.770 1.00 83.81 286 THR A C 1
ATOM 2210 O O . THR A 1 286 ? -1.192 16.233 16.941 1.00 83.81 286 THR A O 1
ATOM 2213 N N . ASN A 1 287 ? 0.413 17.791 16.943 1.00 82.69 287 ASN A N 1
ATOM 2214 C CA . ASN A 1 287 ? -0.408 18.929 17.367 1.00 82.69 287 ASN A CA 1
ATOM 2215 C C . ASN A 1 287 ? -1.111 19.655 16.205 1.00 82.69 287 ASN A C 1
ATOM 2217 O O . ASN A 1 287 ? -1.644 20.746 16.389 1.00 82.69 287 ASN A O 1
ATOM 2221 N N . LYS A 1 288 ? -1.066 19.101 14.989 1.00 86.25 288 LYS A N 1
ATOM 2222 C CA . LYS A 1 288 ? -1.734 19.670 13.814 1.00 86.25 288 LYS A CA 1
ATOM 2223 C C . LYS A 1 288 ? -3.156 19.126 13.736 1.00 86.25 288 LYS A C 1
ATOM 2225 O O . LYS A 1 288 ? -3.410 18.139 13.055 1.00 86.25 288 LYS A O 1
ATOM 2230 N N . THR A 1 289 ? -4.072 19.808 14.412 1.00 84.25 289 THR A N 1
ATOM 2231 C CA . THR A 1 289 ? -5.470 19.406 14.619 1.00 84.25 289 THR A CA 1
ATOM 2232 C C . THR A 1 289 ? -6.187 18.928 13.356 1.00 84.25 289 THR A C 1
ATOM 2234 O O . THR A 1 289 ? -6.761 17.846 13.364 1.00 84.25 289 THR A O 1
ATOM 2237 N N . ALA A 1 290 ? -6.088 19.666 12.243 1.00 86.62 290 ALA A N 1
ATOM 2238 C CA . ALA A 1 290 ? -6.717 19.271 10.979 1.00 86.62 290 ALA A CA 1
ATOM 2239 C C . ALA A 1 290 ? -6.224 17.904 10.467 1.00 86.62 290 ALA A C 1
ATOM 2241 O O . ALA A 1 290 ? -7.005 17.116 9.941 1.00 86.62 290 ALA A O 1
ATOM 2242 N N . ARG A 1 291 ? -4.933 17.601 10.661 1.00 87.12 291 ARG A N 1
ATOM 2243 C CA . ARG A 1 291 ? -4.334 16.321 10.270 1.00 87.12 291 ARG A CA 1
ATOM 2244 C C . ARG A 1 291 ? -4.772 15.199 11.210 1.00 87.12 291 ARG A C 1
ATOM 2246 O O . ARG A 1 291 ? -5.176 14.146 10.735 1.00 87.12 291 ARG A O 1
ATOM 2253 N N . SER A 1 292 ? -4.750 15.450 12.518 1.00 89.19 292 SER A N 1
ATOM 2254 C CA . SER A 1 292 ? -5.181 14.478 13.529 1.00 89.19 292 SER A CA 1
ATOM 2255 C C . SER A 1 292 ? -6.656 14.109 13.382 1.00 89.19 292 SER A C 1
ATOM 2257 O O . SER A 1 292 ? -7.012 12.940 13.482 1.00 89.19 292 SER A O 1
ATOM 2259 N N . ARG A 1 293 ? -7.504 15.091 13.065 1.00 91.25 293 ARG A N 1
ATOM 2260 C CA . ARG A 1 293 ? -8.917 14.883 12.742 1.00 91.25 293 ARG A CA 1
ATOM 2261 C C . ARG A 1 293 ? -9.095 13.975 11.526 1.00 91.25 293 ARG A C 1
ATOM 2263 O O . ARG A 1 293 ? -9.870 13.029 11.582 1.00 91.25 293 ARG A O 1
ATOM 2270 N N . GLN A 1 294 ? -8.327 14.214 10.464 1.00 90.62 294 GLN A N 1
ATOM 2271 C CA . GLN A 1 294 ? -8.378 13.388 9.260 1.00 90.62 294 GLN A CA 1
ATOM 2272 C C . GLN A 1 294 ? -8.039 11.918 9.539 1.00 90.62 294 GLN A C 1
ATOM 2274 O O . GLN A 1 294 ? -8.650 11.022 8.964 1.00 90.62 294 GLN A O 1
ATOM 2279 N N . TRP A 1 295 ? -7.079 11.654 10.427 1.00 91.50 295 TRP A N 1
ATOM 2280 C CA . TRP A 1 295 ? -6.725 10.286 10.811 1.00 91.50 295 TRP A CA 1
ATOM 2281 C C . TRP A 1 295 ? -7.885 9.556 11.491 1.00 91.50 295 TRP A C 1
ATOM 2283 O O . TRP A 1 295 ? -8.150 8.401 11.168 1.00 91.50 295 TRP A O 1
ATOM 2293 N N . LEU A 1 296 ? -8.612 10.246 12.376 1.00 93.62 296 LEU A N 1
ATOM 2294 C CA . LEU A 1 296 ? -9.793 9.697 13.046 1.00 93.62 296 LEU A CA 1
ATOM 2295 C C . LEU A 1 296 ? -10.913 9.387 12.046 1.00 93.62 296 LEU A C 1
ATOM 2297 O O . LEU A 1 296 ? -11.500 8.308 12.101 1.00 93.62 296 LEU A O 1
ATOM 2301 N N . TRP A 1 297 ? -11.170 10.299 11.104 1.00 93.06 297 TRP A N 1
ATOM 2302 C CA . TRP A 1 297 ? -12.165 10.096 10.048 1.00 93.06 297 TRP A CA 1
ATOM 2303 C C . TRP A 1 297 ? -11.827 8.911 9.153 1.00 93.06 297 TRP A C 1
ATOM 2305 O O . TRP A 1 297 ? -12.704 8.113 8.844 1.00 93.06 297 TRP A O 1
ATOM 2315 N N . ASN A 1 298 ? -10.557 8.758 8.777 1.00 91.19 298 ASN A N 1
ATOM 2316 C CA . ASN A 1 298 ? -10.129 7.630 7.957 1.00 91.19 298 ASN A CA 1
ATOM 2317 C C . ASN A 1 298 ? -10.320 6.298 8.681 1.00 91.19 298 ASN A C 1
ATOM 2319 O O . ASN A 1 298 ? -10.844 5.367 8.085 1.00 91.19 298 ASN A O 1
ATOM 2323 N N . LEU A 1 299 ? -9.935 6.207 9.957 1.00 93.62 299 LEU A N 1
ATOM 2324 C CA . LEU A 1 299 ? -10.093 4.978 10.738 1.00 93.62 299 LEU A CA 1
ATOM 2325 C C . LEU A 1 299 ? -11.561 4.573 10.875 1.00 93.62 299 LEU A C 1
ATOM 2327 O O . LEU A 1 299 ? -11.908 3.424 10.601 1.00 93.62 299 LEU A O 1
ATOM 2331 N N . LEU A 1 300 ? -12.420 5.518 11.268 1.00 95.19 300 LEU A N 1
ATOM 2332 C CA . LEU A 1 300 ? -13.849 5.252 11.406 1.00 95.19 300 LEU A CA 1
ATOM 2333 C C . LEU A 1 300 ? -14.490 4.933 10.050 1.00 95.19 300 LEU A C 1
ATOM 2335 O O . LEU A 1 300 ? -15.257 3.981 9.943 1.00 95.19 300 LEU A O 1
ATOM 2339 N N . GLY A 1 301 ? -14.124 5.682 9.007 1.00 94.06 301 GLY A N 1
ATOM 2340 C CA . GLY A 1 301 ? -14.565 5.447 7.637 1.00 94.06 301 GLY A CA 1
ATOM 2341 C C . GLY A 1 301 ? -14.201 4.045 7.154 1.00 94.06 301 GLY A C 1
ATOM 2342 O O . GLY A 1 301 ? -15.081 3.317 6.713 1.00 94.06 301 GLY A O 1
ATOM 2343 N N . CYS A 1 302 ? -12.944 3.617 7.300 1.00 93.00 302 CYS A N 1
ATOM 2344 C CA . CYS A 1 302 ? -12.516 2.262 6.943 1.00 93.00 302 CYS A CA 1
ATOM 2345 C C . CYS A 1 302 ? -13.293 1.188 7.716 1.00 93.00 302 CYS A C 1
ATOM 2347 O O . CYS A 1 302 ? -13.786 0.242 7.106 1.00 93.00 302 CYS A O 1
ATOM 2349 N N . ALA A 1 303 ? -13.460 1.353 9.034 1.00 95.56 303 ALA A N 1
ATOM 2350 C CA . ALA A 1 303 ? -14.225 0.414 9.853 1.00 95.56 303 ALA A CA 1
ATOM 2351 C C . ALA A 1 303 ? -15.692 0.313 9.399 1.00 95.56 303 ALA A C 1
ATOM 2353 O O . ALA A 1 303 ? -16.250 -0.776 9.315 1.00 95.56 303 ALA A O 1
ATOM 2354 N N . TRP A 1 304 ? -16.324 1.436 9.053 1.00 95.56 304 TRP A N 1
ATOM 2355 C CA . TRP A 1 304 ? -17.693 1.437 8.544 1.00 95.56 304 TRP A CA 1
ATOM 2356 C C . TRP A 1 304 ? -17.814 0.907 7.117 1.00 95.56 304 TRP A C 1
ATOM 2358 O O . TRP A 1 304 ? -18.857 0.345 6.785 1.00 95.56 304 TRP A O 1
ATOM 2368 N N . LEU A 1 305 ? -16.777 1.036 6.292 1.00 92.94 305 LEU A N 1
ATOM 2369 C CA . LEU A 1 305 ? -16.747 0.525 4.920 1.00 92.94 305 LEU A CA 1
ATOM 2370 C C . LEU A 1 305 ? -16.454 -0.982 4.825 1.00 92.94 305 LEU A C 1
ATOM 2372 O O . LEU A 1 305 ? -16.614 -1.547 3.744 1.00 92.94 305 LEU A O 1
ATOM 2376 N N . ASP A 1 306 ? -16.125 -1.655 5.932 1.00 92.75 306 ASP A N 1
ATOM 2377 C CA . ASP A 1 306 ? -16.144 -3.124 6.049 1.00 92.75 306 ASP A CA 1
ATOM 2378 C C . ASP A 1 306 ? -17.592 -3.655 6.110 1.00 92.75 306 ASP A C 1
ATOM 2380 O O . ASP A 1 306 ? -18.039 -4.257 7.083 1.00 92.75 306 ASP A O 1
ATOM 2384 N N . ALA A 1 307 ? -18.386 -3.351 5.080 1.00 86.06 307 ALA A N 1
ATOM 2385 C CA . ALA A 1 307 ? -19.828 -3.600 5.067 1.00 86.06 307 ALA A CA 1
ATOM 2386 C C . ALA A 1 307 ? -20.193 -5.089 5.059 1.00 86.06 307 ALA A C 1
ATOM 2388 O O . ALA A 1 307 ? -21.224 -5.458 5.615 1.00 86.06 307 ALA A O 1
ATOM 2389 N N . SER A 1 308 ? -19.350 -5.934 4.463 1.00 88.06 308 SER A N 1
ATOM 2390 C CA . SER A 1 308 ? -19.508 -7.389 4.489 1.00 88.06 308 SER A CA 1
ATOM 2391 C C . SER A 1 308 ? -18.948 -8.034 5.762 1.00 88.06 308 SER A C 1
ATOM 2393 O O . SER A 1 308 ? -18.929 -9.258 5.837 1.00 88.06 308 SER A O 1
ATOM 2395 N N . ASP A 1 309 ? -18.449 -7.239 6.719 1.00 93.88 309 ASP A N 1
ATOM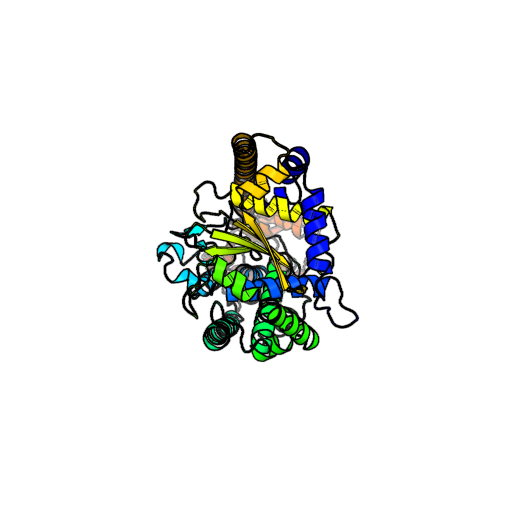 2396 C CA . ASP A 1 309 ? -17.766 -7.706 7.934 1.00 93.88 309 ASP A CA 1
ATOM 2397 C C . ASP A 1 309 ? -16.610 -8.680 7.621 1.00 93.88 309 ASP A C 1
ATOM 2399 O O . ASP A 1 309 ? -16.342 -9.628 8.359 1.00 93.88 309 ASP A O 1
ATOM 2403 N N . ALA A 1 310 ? -15.919 -8.456 6.495 1.00 93.81 310 ALA A N 1
ATOM 2404 C CA . ALA A 1 310 ? -14.877 -9.349 5.983 1.00 93.81 310 ALA A CA 1
ATOM 2405 C C . ALA A 1 310 ? -13.592 -9.284 6.821 1.00 93.81 310 ALA A C 1
ATOM 2407 O O . ALA A 1 310 ? -12.793 -10.227 6.825 1.00 93.81 310 ALA A O 1
ATOM 2408 N N . TYR A 1 311 ? -13.388 -8.174 7.532 1.00 96.50 311 TYR A N 1
ATOM 2409 C CA . TYR A 1 311 ? -12.274 -7.985 8.454 1.00 96.50 311 TYR A CA 1
ATOM 2410 C C . TYR A 1 311 ? -12.703 -7.980 9.922 1.00 96.50 311 TYR A C 1
ATOM 2412 O O . TYR A 1 311 ? -11.833 -7.993 10.795 1.00 96.50 311 TYR A O 1
ATOM 2420 N N . ARG A 1 312 ? -14.011 -7.985 10.214 1.00 96.81 312 ARG A N 1
ATOM 2421 C CA . ARG A 1 312 ? -14.584 -8.009 11.570 1.00 96.81 312 ARG A CA 1
ATOM 2422 C C . ARG A 1 312 ? -14.008 -6.916 12.467 1.00 96.81 312 ARG A C 1
ATOM 2424 O O . ARG A 1 312 ? -13.594 -7.179 13.596 1.00 96.81 312 ARG A O 1
ATOM 2431 N N . ILE A 1 313 ? -13.914 -5.687 11.960 1.00 97.94 313 ILE A N 1
ATOM 2432 C CA . ILE A 1 313 ? -13.256 -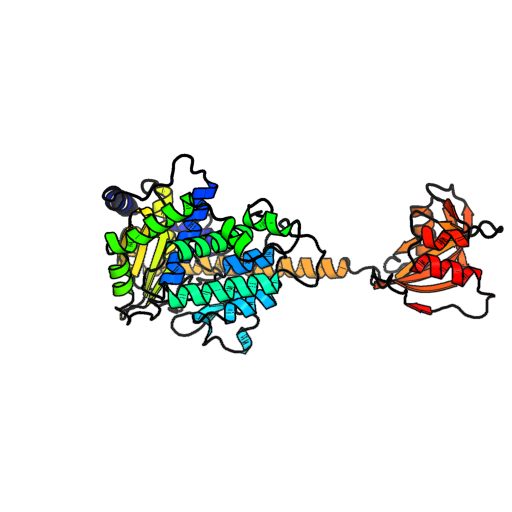4.584 12.676 1.00 97.94 313 ILE A CA 1
ATOM 2433 C C . ILE A 1 313 ? -14.115 -4.158 13.869 1.00 97.94 313 ILE A C 1
ATOM 2435 O O . ILE A 1 313 ? -15.270 -3.762 13.706 1.00 97.94 313 ILE A O 1
ATOM 2439 N N . ARG A 1 314 ? -13.547 -4.236 15.076 1.00 97.62 314 ARG A N 1
ATOM 2440 C CA . ARG A 1 314 ? -14.199 -3.828 16.338 1.00 97.62 314 ARG A CA 1
ATOM 2441 C C . ARG A 1 314 ? -13.404 -2.783 17.107 1.00 97.62 314 ARG A C 1
ATOM 2443 O O . ARG A 1 314 ? -13.976 -2.010 17.873 1.00 97.62 314 ARG A O 1
ATOM 2450 N N . THR A 1 315 ? -12.102 -2.717 16.855 1.00 98.44 315 THR A N 1
ATOM 2451 C CA . THR A 1 315 ? -11.195 -1.725 17.434 1.00 98.44 315 THR A CA 1
ATOM 2452 C C . THR A 1 315 ? -10.490 -0.972 16.314 1.00 98.44 315 THR A C 1
ATOM 2454 O O . THR A 1 315 ? -10.134 -1.552 15.291 1.00 98.44 315 THR A O 1
ATOM 2457 N N . VAL A 1 316 ? -10.257 0.320 16.508 1.00 98.31 316 VAL A N 1
ATOM 2458 C CA . VAL A 1 316 ? -9.407 1.140 15.639 1.00 98.31 316 VAL A CA 1
ATOM 2459 C C . VAL A 1 316 ? -8.298 1.789 16.454 1.00 98.31 316 VAL A C 1
ATOM 2461 O O . VAL A 1 316 ? -8.456 2.016 17.654 1.00 98.31 316 VAL A O 1
ATOM 2464 N N . GLY A 1 317 ? -7.169 2.107 15.826 1.00 97.62 317 GLY A N 1
ATOM 2465 C CA . GLY A 1 317 ? -6.048 2.709 16.532 1.00 97.62 317 GLY A CA 1
ATOM 2466 C C . GLY A 1 317 ? -5.070 3.488 15.668 1.00 97.62 317 GLY A C 1
ATOM 2467 O O . GLY A 1 317 ? -5.010 3.339 14.451 1.00 97.62 317 GLY A O 1
ATOM 2468 N N . LEU A 1 318 ? -4.279 4.321 16.338 1.00 97.38 318 LEU A N 1
ATOM 2469 C CA . LEU A 1 318 ? -3.168 5.071 15.766 1.00 97.38 318 LEU A CA 1
ATOM 2470 C C . LEU A 1 318 ? -1.876 4.634 16.443 1.00 97.38 318 LEU A C 1
ATOM 2472 O O . LEU A 1 318 ? -1.775 4.683 17.671 1.00 97.38 318 LEU A O 1
ATOM 2476 N N . TYR A 1 319 ? -0.883 4.264 15.639 1.00 97.81 319 TYR A N 1
ATOM 2477 C CA . TYR A 1 319 ? 0.472 4.018 16.112 1.00 97.81 319 TYR A CA 1
ATOM 2478 C C . TYR A 1 319 ? 1.428 5.096 15.602 1.00 97.81 319 TYR A C 1
ATOM 2480 O O . TYR A 1 319 ? 1.677 5.218 14.402 1.00 97.81 319 TYR A O 1
ATOM 2488 N N . PHE A 1 320 ? 1.995 5.872 16.523 1.00 97.19 320 PHE A N 1
ATOM 2489 C CA . PHE A 1 320 ? 2.990 6.899 16.232 1.00 97.19 320 PHE A CA 1
ATOM 2490 C C . PHE A 1 320 ? 4.396 6.329 16.410 1.00 97.19 320 PHE A C 1
ATOM 2492 O O . PHE A 1 320 ? 4.993 6.452 17.477 1.00 97.19 320 PHE A O 1
ATOM 2499 N N . ALA A 1 321 ? 4.941 5.736 15.350 1.00 97.06 321 ALA A N 1
ATOM 2500 C CA . ALA A 1 321 ? 6.173 4.949 15.375 1.00 97.06 321 ALA A CA 1
ATOM 2501 C C . ALA A 1 321 ? 7.379 5.697 15.960 1.00 97.06 321 ALA A C 1
ATOM 2503 O O . ALA A 1 321 ? 8.133 5.138 16.748 1.00 97.06 321 ALA A O 1
ATOM 2504 N N . ARG A 1 322 ? 7.534 6.991 15.651 1.00 96.31 322 ARG A N 1
ATOM 2505 C CA . ARG A 1 322 ? 8.628 7.805 16.214 1.00 96.31 322 ARG A CA 1
ATOM 2506 C C . ARG A 1 322 ? 8.532 7.992 17.721 1.00 96.31 322 ARG A C 1
ATOM 2508 O O . ARG A 1 322 ? 9.560 8.166 18.359 1.00 96.31 322 ARG A O 1
ATOM 2515 N N . HIS A 1 323 ? 7.315 7.998 18.254 1.00 96.31 323 HIS A N 1
ATOM 2516 C CA . HIS A 1 323 ? 7.021 8.197 19.673 1.00 96.31 323 HIS A CA 1
ATOM 2517 C C . HIS A 1 323 ? 6.859 6.867 20.423 1.00 96.31 323 HIS A C 1
ATOM 2519 O O . HIS A 1 323 ? 6.761 6.875 21.644 1.00 96.31 323 HIS A O 1
ATOM 2525 N N . GLY A 1 324 ? 6.753 5.744 19.700 1.00 96.69 324 GLY A N 1
ATOM 2526 C CA . GLY A 1 324 ? 6.369 4.448 20.262 1.00 96.69 324 GLY A CA 1
ATOM 2527 C C . GLY A 1 324 ? 4.975 4.448 20.903 1.00 96.69 324 GLY A C 1
ATOM 2528 O O . GLY A 1 324 ? 4.695 3.647 21.783 1.00 96.69 324 GLY A O 1
ATOM 2529 N N . GLU A 1 325 ? 4.083 5.350 20.491 1.00 96.94 325 GLU A N 1
ATOM 2530 C CA . GLU A 1 325 ? 2.798 5.537 21.167 1.00 96.94 325 GLU A CA 1
ATOM 2531 C C . GLU A 1 325 ? 1.657 4.890 20.376 1.00 96.94 325 GLU A C 1
ATOM 2533 O O . GLU A 1 325 ? 1.346 5.320 19.263 1.00 96.94 325 GLU A O 1
ATOM 2538 N N . LEU A 1 326 ? 1.022 3.876 20.970 1.00 97.38 326 LEU A N 1
ATOM 2539 C CA . LEU A 1 326 ? -0.192 3.237 20.461 1.00 97.38 326 LEU A CA 1
ATOM 2540 C C . LEU A 1 326 ? -1.422 3.743 21.225 1.00 97.38 326 LEU A C 1
ATOM 2542 O O . LEU A 1 326 ? -1.471 3.728 22.459 1.00 97.38 326 LEU A O 1
ATOM 2546 N N . MET A 1 327 ? -2.436 4.171 20.481 1.00 96.69 327 MET A N 1
ATOM 2547 C CA . MET A 1 327 ? -3.743 4.558 21.009 1.00 96.69 327 MET A CA 1
ATOM 2548 C C . MET A 1 327 ? -4.824 3.768 20.290 1.00 96.69 327 MET A C 1
ATOM 2550 O O . MET A 1 327 ? -4.817 3.716 19.063 1.00 96.69 327 MET A O 1
ATOM 2554 N N . THR A 1 328 ? -5.748 3.182 21.043 1.00 97.62 328 THR A N 1
ATOM 2555 C CA . THR A 1 328 ? -6.845 2.377 20.504 1.00 97.62 328 THR A CA 1
ATOM 2556 C C . THR A 1 328 ? -8.181 2.795 21.097 1.00 97.62 328 THR A C 1
ATOM 2558 O O . THR A 1 328 ? -8.255 3.317 22.212 1.00 97.62 328 THR A O 1
ATOM 2561 N N . TRP A 1 329 ? -9.238 2.557 20.327 1.00 97.88 329 TRP A N 1
ATOM 2562 C CA . TRP A 1 329 ? -10.621 2.815 20.695 1.00 97.88 329 TRP A CA 1
ATOM 2563 C C . TRP A 1 329 ? -11.513 1.708 20.128 1.00 97.88 329 TRP A C 1
ATOM 2565 O O . TRP A 1 329 ? -11.342 1.344 18.960 1.00 97.88 329 TRP A O 1
ATOM 2575 N N . PRO A 1 330 ? -12.496 1.202 20.892 1.00 97.94 330 PRO A N 1
ATOM 2576 C CA . PRO A 1 330 ? -13.622 0.493 20.297 1.00 97.94 330 PRO A CA 1
ATOM 2577 C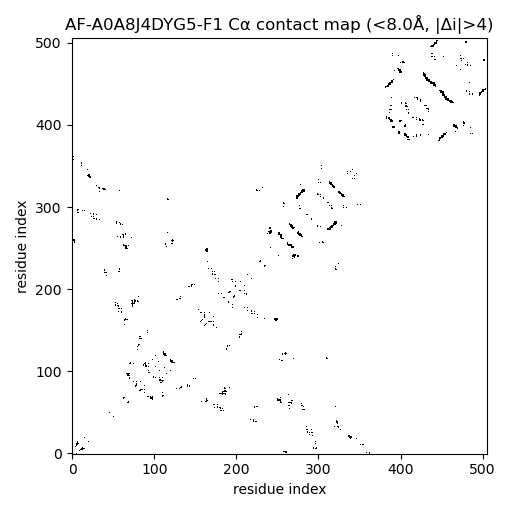 C . PRO A 1 330 ? -14.282 1.380 19.233 1.00 97.94 330 PRO A C 1
ATOM 2579 O O . PRO A 1 330 ? -14.461 2.578 19.466 1.00 97.94 330 PRO A O 1
ATOM 2582 N N . VAL A 1 331 ? -14.639 0.805 18.082 1.00 97.75 331 VAL A N 1
ATOM 2583 C CA . VAL A 1 331 ? -15.250 1.544 16.956 1.00 97.75 331 VAL A CA 1
ATOM 2584 C C . VAL A 1 331 ? -16.491 2.300 17.420 1.00 97.75 331 VAL A C 1
ATOM 2586 O O . VAL A 1 331 ? -16.628 3.491 17.152 1.00 97.75 331 VAL A O 1
ATOM 2589 N N . ASP A 1 332 ? -17.338 1.618 18.183 1.00 96.31 332 ASP A N 1
ATOM 2590 C CA . ASP A 1 332 ? -18.574 2.148 18.747 1.00 96.31 332 ASP A CA 1
ATOM 2591 C C . ASP A 1 332 ? -18.320 3.356 19.658 1.00 96.31 332 ASP A C 1
ATOM 2593 O O . ASP A 1 332 ? -18.913 4.412 19.465 1.00 96.31 332 ASP A O 1
ATOM 2597 N N . ALA A 1 333 ? -17.361 3.245 20.580 1.00 96.19 333 ALA A N 1
ATOM 2598 C CA . ALA A 1 333 ? -17.020 4.333 21.494 1.00 96.19 333 ALA A CA 1
ATOM 2599 C C . ALA A 1 333 ? -16.422 5.548 20.764 1.00 96.19 333 ALA A C 1
ATOM 2601 O O . ALA A 1 333 ? -16.697 6.691 21.132 1.00 96.19 333 ALA A O 1
ATOM 2602 N N . LEU A 1 334 ? -15.609 5.318 19.724 1.00 96.75 334 LEU A N 1
ATOM 2603 C CA . LEU A 1 334 ? -15.079 6.399 18.894 1.00 96.75 334 LEU A CA 1
ATOM 2604 C C . LEU A 1 334 ? -16.196 7.093 18.103 1.00 96.75 334 LEU A C 1
ATOM 2606 O O . LEU A 1 334 ? -16.221 8.322 18.037 1.00 96.75 334 LEU A O 1
ATOM 2610 N N . ALA A 1 335 ? -17.109 6.316 17.516 1.00 96.94 335 ALA A N 1
ATOM 2611 C CA . ALA A 1 335 ? -18.256 6.832 16.779 1.00 96.94 335 ALA A CA 1
ATOM 2612 C C . ALA A 1 335 ? -19.148 7.699 17.672 1.00 96.94 335 ALA A C 1
ATOM 2614 O O . ALA A 1 335 ? -19.417 8.848 17.324 1.00 96.94 335 ALA A O 1
ATOM 2615 N N . ASP A 1 336 ? -19.541 7.182 18.837 1.00 95.25 336 ASP A N 1
ATOM 2616 C CA . ASP A 1 336 ? -20.417 7.877 19.783 1.00 95.25 336 ASP A CA 1
ATOM 2617 C C . ASP A 1 336 ? -19.791 9.199 20.251 1.00 95.25 336 ASP A C 1
ATOM 2619 O O . ASP A 1 336 ? -20.470 10.226 20.346 1.00 95.25 336 ASP A O 1
ATOM 2623 N N . GLN A 1 337 ? -18.471 9.204 20.475 1.00 94.88 337 GLN A N 1
ATOM 2624 C CA . GLN A 1 337 ? -17.745 10.417 20.835 1.00 94.88 337 GLN A CA 1
ATOM 2625 C C . GLN A 1 337 ? -17.760 11.460 19.706 1.00 94.88 337 GLN A C 1
ATOM 2627 O O . GLN A 1 337 ? -17.969 12.640 19.987 1.00 94.88 337 GLN A O 1
ATOM 2632 N N . LEU A 1 338 ? -17.559 11.049 18.449 1.00 95.56 338 LEU A N 1
ATOM 2633 C CA . LEU A 1 338 ? -17.482 11.954 17.295 1.00 95.56 338 LEU A CA 1
ATOM 2634 C C . LEU A 1 338 ? -18.852 12.482 16.837 1.00 95.56 338 LEU A C 1
ATOM 2636 O O . LEU A 1 338 ? -18.936 13.632 16.400 1.00 95.56 338 LEU A O 1
ATOM 2640 N N . LEU A 1 339 ? -19.906 11.667 16.940 1.00 94.94 339 LEU A N 1
ATOM 2641 C CA . LEU A 1 339 ? -21.259 11.951 16.436 1.00 94.94 339 LEU A CA 1
ATOM 2642 C C . LEU A 1 339 ? -22.074 12.913 17.309 1.00 94.94 339 LEU A C 1
ATOM 2644 O O . LEU A 1 339 ? -23.182 13.286 16.932 1.00 94.94 339 LEU A O 1
ATOM 2648 N N . ALA A 1 340 ? -21.559 13.321 18.472 1.00 86.44 340 ALA A N 1
ATOM 2649 C CA . ALA A 1 340 ? -22.221 14.286 19.352 1.00 86.44 340 ALA A CA 1
ATOM 2650 C C . ALA A 1 340 ? -23.662 13.905 19.765 1.00 86.44 340 ALA A C 1
ATOM 2652 O O . ALA A 1 340 ? -24.470 14.791 20.045 1.00 86.44 340 ALA A O 1
ATOM 2653 N N . GLY A 1 341 ? -23.976 12.606 19.822 1.00 85.31 341 GLY A N 1
ATOM 2654 C CA . GLY A 1 341 ? -25.312 12.090 20.144 1.00 85.31 341 GLY A CA 1
ATOM 2655 C C . GLY A 1 341 ? -26.227 11.841 18.939 1.00 85.31 341 GLY A C 1
ATOM 2656 O O . GLY A 1 341 ? -27.375 11.452 19.138 1.00 85.31 341 GLY A O 1
ATOM 2657 N N . ALA A 1 342 ? -25.750 12.040 17.704 1.00 91.19 342 ALA A N 1
ATOM 2658 C CA . ALA A 1 342 ? -26.466 11.596 16.511 1.00 91.19 342 ALA A CA 1
ATOM 2659 C C . ALA A 1 342 ? -26.546 10.060 16.440 1.00 91.19 342 ALA A C 1
ATOM 2661 O O . ALA A 1 342 ? -25.660 9.356 16.930 1.00 91.19 342 ALA A O 1
ATOM 2662 N N . ASP A 1 343 ? -27.599 9.544 15.799 1.00 95.44 343 ASP A N 1
ATOM 2663 C CA . ASP A 1 343 ? -27.802 8.103 15.654 1.00 95.44 343 ASP A CA 1
ATOM 2664 C C . ASP A 1 343 ? -26.704 7.463 14.793 1.00 95.44 343 ASP A C 1
ATOM 2666 O O . ASP A 1 343 ? -26.513 7.793 13.617 1.00 95.44 343 ASP A O 1
ATOM 2670 N N . ARG A 1 344 ? -25.987 6.512 15.394 1.00 95.25 344 ARG A N 1
ATOM 2671 C CA . ARG A 1 344 ? -24.850 5.831 14.776 1.00 95.25 344 ARG A CA 1
ATOM 2672 C C . ARG A 1 344 ? -25.255 4.985 13.576 1.00 95.25 344 ARG A C 1
ATOM 2674 O O . ARG A 1 344 ? -24.532 4.979 12.583 1.00 95.25 344 ARG A O 1
ATOM 2681 N N . GLY A 1 345 ? -26.389 4.285 13.657 1.00 95.00 345 GLY A N 1
ATOM 2682 C CA . GLY A 1 345 ? -26.867 3.423 12.573 1.00 95.00 345 GLY A CA 1
ATOM 2683 C C . GLY A 1 345 ? -27.166 4.226 11.309 1.00 95.00 345 GLY A C 1
ATOM 2684 O O . GLY A 1 345 ? -26.703 3.881 10.223 1.00 95.00 345 GLY A O 1
ATOM 2685 N N . THR A 1 346 ? -27.855 5.353 11.474 1.00 96.25 346 THR A N 1
ATOM 2686 C CA . THR A 1 346 ? -28.170 6.304 10.404 1.00 96.25 346 THR A CA 1
ATOM 2687 C C . THR A 1 346 ? -26.899 6.919 9.826 1.00 96.25 346 THR A C 1
ATOM 2689 O O . THR A 1 346 ? -26.707 6.901 8.614 1.00 96.25 346 THR A O 1
ATOM 2692 N N . ALA A 1 347 ? -25.980 7.399 10.670 1.00 96.44 347 ALA A N 1
ATOM 2693 C CA . ALA A 1 347 ? -24.724 7.985 10.204 1.00 96.44 347 ALA A CA 1
ATOM 2694 C C . ALA A 1 347 ? -23.860 6.983 9.414 1.00 96.44 347 ALA A C 1
ATOM 2696 O O . ALA A 1 347 ? -23.295 7.323 8.373 1.00 96.44 347 ALA A O 1
ATOM 2697 N N . GLN A 1 348 ? -23.790 5.733 9.876 1.00 96.12 348 GLN A N 1
ATOM 2698 C CA . GLN A 1 348 ? -23.085 4.664 9.177 1.00 96.12 348 GLN A CA 1
ATOM 2699 C C . GLN A 1 348 ? -23.744 4.335 7.829 1.00 96.12 348 GLN A C 1
ATOM 2701 O O . GLN A 1 348 ? -23.039 4.154 6.833 1.00 96.12 348 GLN A O 1
ATOM 2706 N N . ALA A 1 349 ? -25.078 4.264 7.780 1.00 96.19 349 ALA A N 1
ATOM 2707 C CA . ALA A 1 349 ? -25.825 4.023 6.548 1.00 96.19 349 ALA A CA 1
ATOM 2708 C C . ALA A 1 349 ? -25.632 5.158 5.526 1.00 96.19 349 ALA A C 1
ATOM 2710 O O . ALA A 1 349 ? -25.349 4.878 4.361 1.00 96.19 349 ALA A O 1
ATOM 2711 N N . ASP A 1 350 ? -25.690 6.417 5.971 1.00 96.56 350 ASP A N 1
ATOM 2712 C CA . ASP A 1 350 ? -25.456 7.604 5.142 1.00 96.56 350 ASP A CA 1
ATOM 2713 C C . ASP A 1 350 ? -24.061 7.574 4.496 1.00 96.56 350 ASP A C 1
ATOM 2715 O O . ASP A 1 350 ? -23.926 7.748 3.281 1.00 96.56 350 ASP A O 1
ATOM 2719 N N . LEU A 1 351 ? -23.012 7.315 5.290 1.00 95.56 351 LEU A N 1
ATOM 2720 C CA . LEU A 1 351 ? -21.635 7.257 4.790 1.00 95.56 351 LEU A CA 1
ATOM 2721 C C . LEU A 1 351 ? -21.449 6.124 3.770 1.00 95.56 351 LEU A C 1
ATOM 2723 O O . LEU A 1 351 ? -20.775 6.313 2.755 1.00 95.56 351 LEU A O 1
ATOM 2727 N N . ARG A 1 352 ? -22.062 4.957 4.009 1.00 94.88 352 ARG A N 1
ATOM 2728 C CA . ARG A 1 352 ? -22.022 3.819 3.076 1.00 94.88 352 ARG A CA 1
ATOM 2729 C C . ARG A 1 352 ? -22.724 4.141 1.761 1.00 94.88 352 ARG A C 1
ATOM 2731 O O . ARG A 1 352 ? -22.133 3.934 0.706 1.00 94.88 352 ARG A O 1
ATOM 2738 N N . ALA A 1 353 ? -23.925 4.713 1.818 1.00 95.81 353 ALA A N 1
ATOM 2739 C CA . ALA A 1 353 ? -24.669 5.115 0.627 1.00 95.81 353 ALA A CA 1
ATOM 2740 C C . ALA A 1 353 ? -23.890 6.146 -0.208 1.00 95.81 353 ALA A C 1
ATOM 2742 O O . ALA A 1 353 ? -23.819 6.040 -1.436 1.00 95.81 353 ALA A O 1
ATOM 2743 N N . LEU A 1 354 ? -23.242 7.111 0.455 1.00 96.06 354 LEU A N 1
ATOM 2744 C CA . LEU A 1 354 ? -22.367 8.080 -0.200 1.00 96.06 354 LEU A CA 1
ATOM 2745 C C . LEU A 1 354 ? -21.168 7.399 -0.877 1.00 96.06 354 LEU A C 1
ATOM 2747 O O . LEU A 1 354 ? -20.877 7.671 -2.042 1.00 96.06 354 LEU A O 1
ATOM 2751 N N . ALA A 1 355 ? -20.493 6.485 -0.181 1.00 93.75 355 ALA A N 1
ATOM 2752 C CA . ALA A 1 355 ? -19.363 5.749 -0.736 1.00 93.75 355 ALA A CA 1
ATOM 2753 C C . ALA A 1 355 ? -19.761 4.862 -1.933 1.00 93.75 355 ALA A C 1
ATOM 2755 O O . ALA A 1 355 ? -19.041 4.828 -2.933 1.00 93.75 355 ALA A O 1
ATOM 2756 N N . ASP A 1 356 ? -20.915 4.194 -1.873 1.00 92.69 356 ASP A N 1
ATOM 2757 C CA . ASP A 1 356 ? -21.436 3.359 -2.960 1.00 92.69 356 ASP A CA 1
ATOM 2758 C C . ASP A 1 356 ? -21.798 4.183 -4.205 1.00 92.69 356 ASP A C 1
ATOM 2760 O O . ASP A 1 356 ? -21.502 3.768 -5.334 1.00 92.69 356 ASP A O 1
ATOM 2764 N N . ARG A 1 357 ? -22.370 5.382 -4.019 1.00 94.88 357 ARG A N 1
ATOM 2765 C CA . ARG A 1 357 ? -22.608 6.330 -5.118 1.00 94.88 357 ARG A CA 1
ATOM 2766 C C . ARG A 1 357 ? -21.293 6.743 -5.777 1.00 94.88 357 ARG A C 1
ATOM 2768 O O . ARG A 1 357 ? -21.147 6.602 -6.990 1.00 94.88 357 ARG A O 1
ATOM 2775 N N . LEU A 1 358 ? -20.313 7.176 -4.982 1.00 92.38 358 LEU A N 1
ATOM 2776 C CA . LEU A 1 358 ? -18.994 7.585 -5.481 1.00 92.38 358 LEU A CA 1
ATOM 2777 C C . LEU A 1 358 ? -18.258 6.445 -6.197 1.00 92.38 358 LEU A C 1
ATOM 2779 O O . LEU A 1 358 ? -17.556 6.679 -7.184 1.00 92.38 358 LEU A O 1
ATOM 2783 N N . ARG A 1 359 ? -18.412 5.202 -5.722 1.00 88.19 359 ARG A N 1
ATOM 2784 C CA . ARG A 1 359 ? -17.884 4.012 -6.403 1.00 88.19 359 ARG A CA 1
ATOM 2785 C C . ARG A 1 359 ? -18.508 3.865 -7.787 1.00 88.19 359 ARG A C 1
ATOM 2787 O O . ARG A 1 359 ? -17.779 3.795 -8.771 1.00 88.19 359 ARG A O 1
ATOM 2794 N N . SER A 1 360 ? -19.836 3.909 -7.855 1.00 90.06 360 SER A N 1
ATOM 2795 C CA . SER A 1 360 ? -20.593 3.758 -9.102 1.00 90.06 360 SER A CA 1
ATOM 2796 C C . SER A 1 360 ? -20.216 4.828 -10.134 1.00 90.06 360 SER A C 1
ATOM 2798 O O . SER A 1 360 ? -19.978 4.515 -11.299 1.00 90.06 360 SER A O 1
ATOM 2800 N N . GLU A 1 361 ? -20.071 6.085 -9.705 1.00 90.62 361 GLU A N 1
ATOM 2801 C CA . GLU A 1 361 ? -19.606 7.182 -10.563 1.00 90.62 361 GLU A CA 1
ATOM 2802 C C . GLU A 1 361 ? -18.170 6.961 -11.070 1.00 90.62 361 GLU A C 1
ATOM 2804 O O . GLU A 1 361 ? -17.857 7.224 -12.235 1.00 90.62 361 GLU A O 1
ATOM 2809 N N . ASN A 1 362 ? -17.269 6.469 -10.213 1.00 85.88 362 ASN A N 1
ATOM 2810 C CA . ASN A 1 362 ? -15.898 6.155 -10.613 1.00 85.88 362 ASN A CA 1
ATOM 2811 C C . ASN A 1 362 ? -15.839 4.992 -11.609 1.00 85.88 362 ASN A C 1
ATOM 2813 O O . ASN A 1 362 ? -15.047 5.057 -12.551 1.00 85.88 362 ASN A O 1
ATOM 2817 N N . ASP A 1 363 ? -16.667 3.965 -11.433 1.00 84.94 363 ASP A N 1
ATOM 2818 C CA . ASP A 1 363 ? -16.741 2.819 -12.339 1.00 84.94 363 ASP A CA 1
ATOM 2819 C C . ASP A 1 363 ? -17.266 3.238 -13.718 1.00 84.94 363 ASP A C 1
ATOM 2821 O O . ASP A 1 363 ? -16.654 2.902 -14.734 1.00 84.94 363 ASP A O 1
ATOM 2825 N N . GLN A 1 364 ? -18.301 4.084 -13.767 1.00 88.06 364 GLN A N 1
ATOM 2826 C CA . GLN A 1 364 ? -18.790 4.690 -15.013 1.00 88.06 364 GLN A CA 1
ATOM 2827 C C . GLN A 1 364 ? -17.693 5.495 -15.726 1.00 88.06 364 GLN A C 1
ATOM 2829 O O . GLN A 1 364 ? -17.456 5.308 -16.920 1.00 88.06 364 GLN A O 1
ATOM 2834 N N . ARG A 1 365 ? -16.951 6.339 -14.994 1.00 86.12 365 ARG A N 1
ATOM 2835 C CA . ARG A 1 365 ? -15.826 7.113 -15.556 1.00 86.12 365 ARG A CA 1
ATOM 2836 C C . ARG A 1 365 ? -14.699 6.220 -16.077 1.00 86.12 365 ARG A C 1
ATOM 2838 O O . ARG A 1 365 ? -14.032 6.589 -17.044 1.00 86.12 365 ARG A O 1
ATOM 2845 N N . ARG A 1 366 ? -14.428 5.083 -15.427 1.00 82.31 366 ARG A N 1
ATOM 2846 C CA . ARG A 1 366 ? -13.417 4.115 -15.883 1.00 82.31 366 ARG A CA 1
ATOM 2847 C C . ARG A 1 366 ? -13.867 3.425 -17.167 1.00 82.31 366 ARG A C 1
ATOM 2849 O O . ARG A 1 366 ? -13.084 3.406 -18.113 1.00 82.31 366 ARG A O 1
ATOM 2856 N N . ALA A 1 367 ? -15.109 2.944 -17.210 1.00 84.75 367 ALA A N 1
ATOM 2857 C CA . ALA A 1 367 ? -15.688 2.309 -18.389 1.00 84.75 367 ALA A CA 1
ATOM 2858 C C . ALA A 1 367 ? -15.681 3.254 -19.601 1.00 84.75 367 ALA A C 1
ATOM 2860 O O . ALA A 1 367 ? -15.265 2.860 -20.686 1.00 84.75 367 ALA A O 1
ATOM 2861 N N . GLU A 1 368 ? -16.045 4.522 -19.404 1.00 86.56 368 GLU A N 1
ATOM 2862 C CA . GLU A 1 368 ? -16.023 5.527 -20.470 1.00 86.56 368 GLU A CA 1
ATOM 2863 C C . GLU A 1 368 ? -14.605 5.784 -20.998 1.00 86.56 368 GLU A C 1
ATOM 2865 O O . GLU A 1 368 ? -14.356 5.770 -22.201 1.00 86.56 368 GLU A O 1
ATOM 2870 N N . ARG A 1 369 ? -13.620 5.935 -20.104 1.00 83.56 369 ARG A N 1
ATOM 2871 C CA . ARG A 1 369 ? -12.211 6.090 -20.507 1.00 83.56 369 ARG A CA 1
ATOM 2872 C C . ARG A 1 369 ? -11.683 4.884 -21.279 1.00 83.56 369 ARG A C 1
ATOM 2874 O O . ARG A 1 369 ? -10.829 5.048 -22.147 1.00 83.56 369 ARG A O 1
ATOM 2881 N N . GLU A 1 370 ? -12.121 3.682 -20.928 1.00 81.44 370 GLU A N 1
ATOM 2882 C CA . GLU A 1 370 ? -11.727 2.456 -21.618 1.00 81.44 370 GLU A CA 1
ATOM 2883 C C . GLU A 1 370 ? -12.362 2.344 -23.008 1.00 81.44 370 GLU A C 1
ATOM 2885 O O . GLU A 1 370 ? -11.663 1.978 -23.956 1.00 81.44 370 GLU A O 1
ATOM 2890 N N . ARG A 1 371 ? -13.630 2.751 -23.153 1.00 85.31 371 ARG A N 1
ATOM 2891 C CA . ARG A 1 371 ? -14.294 2.891 -24.458 1.00 85.31 371 ARG A CA 1
ATOM 2892 C C . ARG A 1 371 ? -13.538 3.865 -25.355 1.00 85.31 371 ARG A C 1
ATOM 2894 O O . ARG A 1 371 ? -13.057 3.453 -26.405 1.00 85.31 371 ARG A O 1
ATOM 2901 N N . LEU A 1 372 ? -13.295 5.087 -24.877 1.00 82.00 372 LEU A N 1
ATOM 2902 C CA . LEU A 1 372 ? -12.559 6.115 -25.624 1.00 82.00 372 LEU A CA 1
ATOM 2903 C C . LEU A 1 372 ? -11.146 5.658 -26.020 1.00 82.00 372 LEU A C 1
ATOM 2905 O O . LEU A 1 372 ? -10.684 5.935 -27.122 1.00 82.00 372 LEU A O 1
ATOM 2909 N N . ARG A 1 373 ? -10.439 4.927 -25.145 1.00 76.06 373 ARG A N 1
ATOM 2910 C CA . ARG A 1 373 ? -9.120 4.351 -25.471 1.00 76.06 373 ARG A CA 1
ATOM 2911 C C . ARG A 1 373 ? -9.201 3.257 -26.527 1.00 76.06 373 ARG A C 1
ATOM 2913 O O . ARG A 1 373 ? -8.299 3.156 -27.354 1.00 76.06 373 ARG A O 1
ATOM 2920 N N . THR A 1 374 ? -10.228 2.417 -26.470 1.00 75.25 374 THR A N 1
ATOM 2921 C CA . THR A 1 374 ? -10.453 1.360 -27.463 1.00 75.25 374 THR A CA 1
ATOM 2922 C C . THR A 1 374 ? -10.764 1.972 -28.825 1.00 75.25 374 THR A C 1
ATOM 2924 O O . THR A 1 374 ? -10.129 1.597 -29.804 1.00 75.25 374 THR A O 1
ATOM 2927 N N . GLU A 1 375 ? -11.634 2.981 -28.870 1.00 79.81 375 GLU A N 1
ATOM 2928 C CA . GLU A 1 375 ? -11.941 3.753 -30.081 1.00 79.81 375 GLU A CA 1
ATOM 2929 C C . GLU A 1 375 ? -10.695 4.458 -30.637 1.00 79.81 375 GLU A C 1
ATOM 2931 O O . GLU A 1 375 ? -10.409 4.364 -31.828 1.00 79.81 375 GLU A O 1
ATOM 2936 N N . GLN A 1 376 ? -9.886 5.094 -29.781 1.00 72.69 376 GLN A N 1
ATOM 2937 C CA . GLN A 1 376 ? -8.614 5.698 -30.194 1.00 72.69 376 GLN A CA 1
ATOM 2938 C C . GLN A 1 376 ? -7.630 4.668 -30.754 1.00 72.69 376 GLN A C 1
ATOM 2940 O O . GLN A 1 376 ? -6.980 4.947 -31.753 1.00 72.69 376 GLN A O 1
ATOM 2945 N N . ARG A 1 377 ? -7.514 3.479 -30.151 1.00 67.12 377 ARG A N 1
ATOM 2946 C CA . ARG A 1 377 ? -6.659 2.398 -30.677 1.00 67.12 377 ARG A CA 1
ATOM 2947 C C . ARG A 1 377 ? -7.157 1.864 -32.015 1.00 67.12 377 ARG A C 1
ATOM 2949 O O . ARG A 1 377 ? -6.337 1.561 -32.869 1.00 67.12 377 ARG A O 1
ATOM 2956 N N . GLN A 1 378 ? -8.471 1.753 -32.190 1.00 65.31 378 GLN A N 1
ATOM 2957 C CA . GLN A 1 378 ? -9.079 1.347 -33.458 1.00 65.31 378 GLN A CA 1
ATOM 2958 C C . GLN A 1 378 ? -8.864 2.407 -34.546 1.00 65.31 378 GLN A C 1
ATOM 2960 O O . GLN A 1 378 ? -8.581 2.055 -35.684 1.00 65.31 378 GLN A O 1
ATOM 29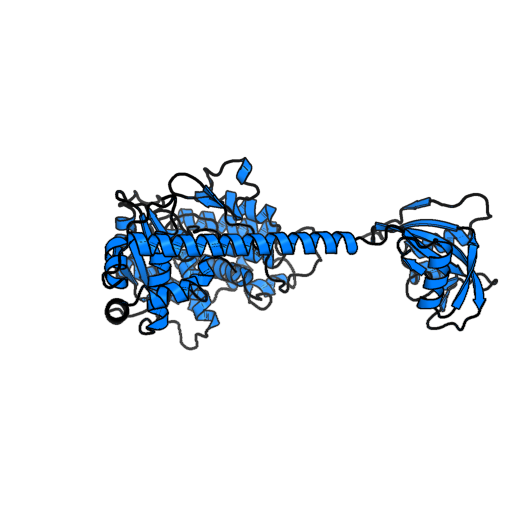65 N N . SER A 1 379 ? -8.931 3.691 -34.187 1.00 62.38 379 SER A N 1
ATOM 2966 C CA . SER A 1 379 ? -8.669 4.816 -35.094 1.00 62.38 379 SER A CA 1
ATOM 2967 C C . SER A 1 379 ? -7.175 5.001 -35.412 1.00 62.38 379 SER A C 1
ATOM 2969 O O . SER A 1 379 ? -6.821 5.419 -36.509 1.00 62.38 379 SER A O 1
ATOM 2971 N N . ALA A 1 380 ? -6.287 4.652 -34.473 1.00 57.19 380 ALA A N 1
ATOM 2972 C CA . ALA A 1 380 ? -4.830 4.724 -34.617 1.00 57.19 380 ALA A CA 1
ATOM 2973 C C . ALA A 1 380 ? -4.185 3.436 -35.163 1.00 57.19 380 ALA A C 1
ATOM 2975 O O . ALA A 1 380 ? -2.957 3.364 -35.234 1.00 57.19 380 ALA A O 1
ATOM 2976 N N . ALA A 1 381 ? -4.971 2.414 -35.523 1.00 55.44 381 ALA A N 1
ATOM 2977 C CA . ALA A 1 381 ? -4.446 1.290 -36.287 1.00 55.44 381 ALA A CA 1
ATOM 2978 C C . ALA A 1 381 ? -3.834 1.848 -37.579 1.00 55.44 381 ALA A C 1
ATOM 2980 O O . ALA A 1 381 ? -4.493 2.607 -38.292 1.00 55.44 381 ALA A O 1
ATOM 2981 N N . ALA A 1 382 ? -2.561 1.527 -37.835 1.00 54.25 382 ALA A N 1
ATOM 2982 C CA . ALA A 1 382 ? -1.876 1.960 -39.045 1.00 54.25 382 ALA A CA 1
ATOM 2983 C C . ALA A 1 382 ? -2.762 1.646 -40.264 1.00 54.25 382 ALA A C 1
ATOM 2985 O O . ALA A 1 382 ? -3.414 0.594 -40.283 1.00 54.25 382 ALA A O 1
ATOM 2986 N N . PRO A 1 383 ? -2.841 2.545 -41.256 1.00 56.94 383 PRO A N 1
ATOM 2987 C CA . PRO A 1 383 ? -3.622 2.275 -42.449 1.00 56.94 383 PRO A CA 1
ATOM 2988 C C . PRO A 1 383 ? -3.136 0.953 -43.037 1.00 56.94 383 PRO A C 1
ATOM 2990 O O . PRO A 1 383 ? -1.943 0.776 -43.274 1.00 56.94 383 PRO A O 1
ATOM 2993 N N . ALA A 1 384 ? -4.066 0.019 -43.246 1.00 70.44 384 ALA A N 1
ATOM 2994 C CA . ALA A 1 384 ? -3.747 -1.323 -43.731 1.00 70.44 384 ALA A CA 1
ATOM 2995 C C . ALA A 1 384 ? -3.000 -1.297 -45.080 1.00 70.44 384 ALA A C 1
ATOM 2997 O O . ALA A 1 384 ? -2.339 -2.270 -45.435 1.00 70.44 384 ALA A O 1
ATOM 2998 N N . VAL A 1 385 ? -3.100 -0.180 -45.817 1.00 84.38 385 VAL A N 1
ATOM 2999 C CA . VAL A 1 385 ? -2.499 0.026 -47.134 1.00 84.38 385 VAL A CA 1
ATOM 3000 C C . VAL A 1 385 ? -1.866 1.421 -47.242 1.00 84.38 385 VAL A C 1
ATOM 3002 O O . VAL A 1 385 ? -2.508 2.436 -46.955 1.00 84.38 385 VAL A O 1
ATOM 3005 N N . ALA A 1 386 ? -0.625 1.469 -47.717 1.00 89.44 386 ALA A N 1
ATOM 3006 C CA . ALA A 1 386 ? 0.089 2.672 -48.139 1.00 89.44 386 ALA A CA 1
ATOM 3007 C C . ALA A 1 386 ? 0.437 2.580 -49.633 1.00 89.44 386 ALA A C 1
ATOM 3009 O O . ALA A 1 386 ? 0.554 1.486 -50.183 1.00 89.44 386 ALA A O 1
ATOM 3010 N N . VAL A 1 387 ? 0.600 3.722 -50.297 1.00 91.94 387 VAL A N 1
ATOM 3011 C CA . VAL A 1 387 ? 0.935 3.814 -51.726 1.00 91.94 387 VAL A CA 1
ATOM 3012 C C . VAL A 1 387 ? 2.182 4.665 -51.925 1.00 91.94 387 VAL A C 1
ATOM 3014 O O . VAL A 1 387 ? 2.306 5.730 -51.324 1.00 91.94 387 VAL A O 1
ATOM 3017 N N . HIS A 1 388 ? 3.101 4.208 -52.772 1.00 93.56 388 HIS A N 1
ATOM 3018 C CA . HIS A 1 388 ? 4.358 4.895 -53.065 1.00 93.56 388 HIS A CA 1
ATOM 3019 C C . HIS A 1 388 ? 4.641 4.947 -54.564 1.00 93.56 388 HIS A C 1
ATOM 3021 O O . HIS A 1 388 ? 4.292 4.039 -55.316 1.00 93.56 388 HIS A O 1
ATOM 3027 N N . ALA A 1 389 ? 5.284 6.026 -54.994 1.00 93.88 389 ALA A N 1
ATOM 3028 C CA . ALA A 1 389 ? 5.600 6.312 -56.379 1.00 93.88 389 ALA A CA 1
ATOM 3029 C C . ALA A 1 389 ? 7.078 6.048 -56.656 1.00 93.88 389 ALA A C 1
ATOM 3031 O O . ALA A 1 389 ? 7.964 6.648 -56.047 1.00 93.88 389 ALA A O 1
ATOM 3032 N N . LEU A 1 390 ? 7.337 5.197 -57.640 1.00 93.06 390 LEU A N 1
ATOM 3033 C CA . LEU A 1 390 ? 8.625 5.095 -58.295 1.00 93.06 390 LEU A CA 1
ATOM 3034 C C . LEU A 1 390 ? 8.644 6.045 -59.491 1.00 93.06 390 LEU A C 1
ATOM 3036 O O . LEU A 1 390 ? 7.994 5.802 -60.509 1.00 93.06 390 LEU A O 1
ATOM 3040 N N . ILE A 1 391 ? 9.410 7.123 -59.366 1.00 93.56 391 ILE A N 1
ATOM 3041 C CA . ILE A 1 391 ? 9.574 8.132 -60.412 1.00 93.56 391 ILE A CA 1
ATOM 3042 C C . ILE A 1 391 ? 11.026 8.095 -60.872 1.00 93.56 391 ILE A C 1
ATOM 3044 O O . ILE A 1 391 ? 11.936 8.156 -60.043 1.00 93.56 391 ILE A O 1
ATOM 3048 N N . THR A 1 392 ? 11.242 8.008 -62.186 1.00 90.69 392 THR A N 1
ATOM 3049 C CA . THR A 1 392 ? 12.584 8.003 -62.780 1.00 90.69 392 THR A CA 1
ATOM 3050 C C . THR A 1 392 ? 12.797 9.191 -63.716 1.00 90.69 392 THR A C 1
ATOM 3052 O O . THR A 1 392 ? 11.849 9.683 -64.328 1.00 90.69 392 THR A O 1
ATOM 3055 N N . ASP A 1 393 ? 14.041 9.657 -63.848 1.00 85.69 393 ASP A N 1
ATOM 3056 C CA . ASP A 1 393 ? 14.418 10.781 -64.726 1.00 85.69 393 ASP A CA 1
ATOM 3057 C C . ASP A 1 393 ? 14.631 10.371 -66.200 1.00 85.69 393 ASP A C 1
ATOM 3059 O O . ASP A 1 393 ? 15.121 11.152 -67.018 1.00 85.69 393 ASP A O 1
ATOM 3063 N N . GLY A 1 394 ? 14.318 9.118 -66.549 1.00 74.88 394 GLY A N 1
ATOM 3064 C CA . GLY A 1 394 ? 14.588 8.527 -67.863 1.00 74.88 394 GLY A CA 1
ATOM 3065 C C . GLY A 1 394 ? 16.058 8.163 -68.118 1.00 74.88 394 GLY A C 1
ATOM 3066 O O . GLY A 1 394 ? 16.346 7.493 -69.108 1.00 74.88 394 GLY A O 1
ATOM 3067 N N . ARG A 1 395 ? 16.987 8.546 -67.231 1.00 77.00 395 ARG A N 1
ATOM 3068 C CA . ARG A 1 395 ? 18.409 8.147 -67.239 1.00 77.00 395 ARG A CA 1
ATOM 3069 C C . ARG A 1 395 ? 18.731 7.105 -66.164 1.00 77.00 395 ARG A C 1
ATOM 3071 O O . ARG A 1 395 ? 19.877 6.678 -66.051 1.00 77.00 395 ARG A O 1
ATOM 3078 N N . GLY A 1 396 ? 17.716 6.669 -65.418 1.00 75.44 396 GLY A N 1
ATOM 3079 C CA . GLY A 1 396 ? 17.808 5.608 -64.417 1.00 75.44 396 GLY A CA 1
ATOM 3080 C C . GLY A 1 396 ? 18.045 6.104 -62.991 1.00 75.44 396 GLY A C 1
ATOM 3081 O O . GLY A 1 396 ? 18.323 5.278 -62.121 1.00 75.44 396 GLY A O 1
ATOM 3082 N N . LEU A 1 397 ? 17.937 7.413 -62.729 1.00 88.81 397 LEU A N 1
ATOM 3083 C CA . LEU A 1 397 ? 17.897 7.938 -61.364 1.00 88.81 397 LEU A CA 1
ATOM 3084 C C . LEU A 1 397 ? 16.478 7.830 -60.808 1.00 88.81 397 LEU A C 1
ATOM 3086 O O . LEU A 1 397 ? 15.512 8.069 -61.529 1.00 88.81 397 LEU A O 1
ATOM 3090 N N . VAL A 1 398 ? 16.361 7.504 -59.522 1.00 92.25 398 VAL A N 1
ATOM 3091 C CA . VAL A 1 398 ? 15.083 7.388 -58.808 1.00 92.25 398 VAL A CA 1
ATOM 3092 C C . VAL A 1 398 ? 14.883 8.605 -57.912 1.00 92.25 398 VAL A C 1
ATOM 3094 O O . VAL A 1 398 ? 15.801 9.003 -57.193 1.00 92.25 398 VAL A O 1
ATOM 3097 N N . LEU A 1 399 ? 13.687 9.189 -57.947 1.00 92.50 399 LEU A N 1
ATOM 3098 C CA . LEU A 1 399 ? 13.301 10.287 -57.066 1.00 92.50 399 LEU A CA 1
ATOM 3099 C C . LEU A 1 399 ? 12.998 9.757 -55.654 1.00 92.50 399 LEU A C 1
ATOM 3101 O O . LEU A 1 399 ? 12.144 8.888 -55.481 1.00 92.50 399 LEU A O 1
ATOM 3105 N N . THR A 1 400 ? 13.655 10.316 -54.642 1.00 90.38 400 THR A N 1
ATOM 3106 C CA . THR A 1 400 ? 13.447 9.994 -53.223 1.00 90.38 400 THR A CA 1
ATOM 3107 C C . THR A 1 400 ? 13.024 11.238 -52.446 1.00 90.38 400 THR A C 1
ATOM 3109 O O . THR A 1 400 ? 13.496 12.340 -52.740 1.00 90.38 400 THR A O 1
ATOM 3112 N N . ALA A 1 401 ? 12.201 11.062 -51.413 1.00 85.69 401 ALA A N 1
ATOM 3113 C CA . ALA A 1 401 ? 11.821 12.118 -50.477 1.00 85.69 401 ALA A CA 1
ATOM 3114 C C . ALA A 1 401 ? 12.159 11.663 -49.051 1.00 85.69 401 ALA A C 1
ATOM 3116 O O . ALA A 1 401 ? 11.557 10.723 -48.534 1.00 85.69 401 ALA A O 1
ATOM 3117 N N . GLY A 1 402 ? 13.172 12.283 -48.440 1.00 83.75 402 GLY A N 1
ATOM 3118 C CA . GLY A 1 402 ? 13.755 11.784 -47.192 1.00 83.75 402 GLY A CA 1
ATOM 3119 C C . GLY A 1 402 ? 14.405 10.405 -47.367 1.00 83.75 402 GLY A C 1
ATOM 3120 O O . GLY A 1 402 ? 15.245 10.225 -48.250 1.00 83.75 402 GLY A O 1
ATOM 3121 N N . ASP A 1 403 ? 14.011 9.452 -46.521 1.00 82.88 403 ASP A N 1
ATOM 3122 C CA . ASP A 1 403 ? 14.466 8.055 -46.496 1.00 82.88 403 ASP A CA 1
ATOM 3123 C C . ASP A 1 403 ? 13.461 7.064 -47.128 1.00 82.88 403 ASP A C 1
ATOM 3125 O O . ASP A 1 403 ? 13.563 5.846 -46.943 1.00 82.88 403 ASP A O 1
ATOM 3129 N N . ALA A 1 404 ? 12.494 7.569 -47.905 1.00 85.94 404 ALA A N 1
ATOM 3130 C CA . ALA A 1 404 ? 11.448 6.777 -48.546 1.00 85.94 404 ALA A CA 1
ATOM 3131 C C . ALA A 1 404 ? 11.219 7.150 -50.024 1.00 85.94 404 ALA A C 1
ATOM 3133 O O . ALA A 1 404 ? 11.666 8.189 -50.529 1.00 85.94 404 ALA A O 1
ATOM 3134 N N . LEU A 1 405 ? 10.484 6.282 -50.730 1.00 90.62 405 LEU A N 1
ATOM 3135 C CA . LEU A 1 405 ? 9.840 6.659 -51.988 1.00 90.62 405 LEU A CA 1
ATOM 3136 C C . LEU A 1 405 ? 8.671 7.617 -51.686 1.00 90.62 405 LEU A C 1
ATOM 3138 O O . LEU A 1 405 ? 7.944 7.376 -50.715 1.00 90.62 405 LEU A O 1
ATOM 3142 N N . PRO A 1 406 ? 8.442 8.662 -52.503 1.00 92.25 406 PRO A N 1
ATOM 3143 C CA . PRO A 1 406 ? 7.311 9.571 -52.334 1.00 92.25 406 PRO A CA 1
ATOM 3144 C C . PRO A 1 406 ? 5.991 8.812 -52.231 1.00 92.25 406 PRO A C 1
ATOM 3146 O O . PRO A 1 406 ? 5.699 7.967 -53.073 1.00 92.25 406 PRO A O 1
ATOM 3149 N N . GLY A 1 407 ? 5.186 9.088 -51.213 1.00 89.81 407 GLY A N 1
ATOM 3150 C CA . GLY A 1 407 ? 3.997 8.288 -50.963 1.00 89.81 407 GLY A CA 1
ATOM 3151 C C . GLY A 1 407 ? 3.427 8.487 -49.575 1.00 89.81 407 GLY A C 1
ATOM 3152 O O . GLY A 1 407 ? 3.882 9.333 -48.807 1.00 89.81 407 GLY A O 1
ATOM 3153 N N . GLY A 1 408 ? 2.389 7.724 -49.265 1.00 88.00 408 GLY A N 1
ATOM 3154 C CA . GLY A 1 408 ? 1.694 7.851 -48.000 1.00 88.00 408 GLY A CA 1
ATOM 3155 C C . GLY A 1 408 ? 0.469 6.952 -47.879 1.00 88.00 408 GLY A C 1
ATOM 3156 O O . GLY A 1 408 ? 0.224 6.088 -48.723 1.00 88.00 408 GLY A O 1
ATOM 3157 N N . PRO A 1 409 ? -0.297 7.126 -46.797 1.00 87.81 409 PRO A N 1
ATOM 3158 C CA . PRO A 1 409 ? -1.411 6.248 -46.477 1.00 87.81 409 PRO A CA 1
ATOM 3159 C C . PRO A 1 409 ? -2.614 6.454 -47.404 1.00 87.81 409 PRO A C 1
ATOM 3161 O O . PRO A 1 409 ? -2.904 7.577 -47.826 1.00 87.81 409 PRO A O 1
ATOM 3164 N N . VAL A 1 410 ? -3.356 5.373 -47.659 1.00 87.12 410 VAL A N 1
ATOM 3165 C CA . VAL A 1 410 ? -4.653 5.431 -48.350 1.00 87.12 410 VAL A CA 1
ATOM 3166 C C . VAL A 1 410 ? -5.746 5.738 -47.329 1.00 87.12 410 VAL A C 1
ATOM 3168 O O . VAL A 1 410 ? -5.872 5.040 -46.320 1.00 87.12 410 VAL A O 1
ATOM 3171 N N . ALA A 1 411 ? -6.538 6.785 -47.567 1.00 81.75 411 ALA A N 1
ATOM 3172 C CA . ALA A 1 411 ? -7.641 7.128 -46.675 1.00 81.75 411 ALA A CA 1
ATOM 3173 C C . ALA A 1 411 ? -8.851 6.195 -46.903 1.00 81.75 411 ALA A C 1
ATOM 3175 O O . ALA A 1 411 ? -9.067 5.722 -48.021 1.00 81.75 411 ALA A O 1
ATOM 3176 N N . PRO A 1 412 ? -9.693 5.937 -45.883 1.00 77.75 412 PRO A N 1
ATOM 3177 C CA . PRO A 1 412 ? -10.919 5.164 -46.070 1.00 77.75 412 PRO A CA 1
ATOM 3178 C C . PRO A 1 412 ? -11.822 5.764 -47.160 1.00 77.75 412 PRO A C 1
ATOM 3180 O O . PRO A 1 412 ? -12.167 6.942 -47.107 1.00 77.75 412 PRO A O 1
ATOM 3183 N N . GLY A 1 413 ? -12.220 4.945 -48.138 1.00 79.44 413 GLY A N 1
ATOM 3184 C CA . GLY A 1 413 ? -13.069 5.363 -49.264 1.00 79.44 413 GLY A CA 1
ATOM 3185 C C . GLY A 1 413 ? -12.325 6.030 -50.428 1.00 79.44 413 GLY A C 1
ATOM 3186 O O . GLY A 1 413 ? -12.958 6.391 -51.418 1.00 79.44 413 GLY A O 1
ATOM 3187 N N . GLU A 1 414 ? -11.003 6.174 -50.341 1.00 88.19 414 GLU A N 1
ATOM 3188 C CA . GLU A 1 414 ? -10.160 6.713 -51.406 1.00 88.19 414 GLU A CA 1
ATOM 3189 C C . GLU A 1 414 ? -9.615 5.604 -52.322 1.00 88.19 414 GLU A C 1
ATOM 3191 O O . GLU A 1 414 ? -9.240 4.525 -51.864 1.00 88.19 414 GLU A O 1
ATOM 3196 N N . THR A 1 415 ? -9.542 5.870 -53.630 1.00 90.69 415 THR A N 1
ATOM 3197 C CA . THR A 1 415 ? -8.869 4.979 -54.592 1.00 90.69 415 THR A CA 1
ATOM 3198 C C . THR A 1 415 ? -7.350 5.060 -54.441 1.00 90.69 415 THR A C 1
ATOM 3200 O O . THR A 1 415 ? -6.817 6.147 -54.212 1.00 90.69 415 THR A O 1
ATOM 3203 N N . VAL A 1 416 ? -6.637 3.953 -54.655 1.00 91.44 416 VAL A N 1
ATOM 3204 C CA . VAL A 1 416 ? -5.171 3.888 -54.497 1.00 91.44 416 VAL A CA 1
ATOM 3205 C C . VAL A 1 416 ? -4.427 4.889 -55.390 1.00 91.44 416 VAL A C 1
ATOM 3207 O O . VAL A 1 416 ? -3.452 5.494 -54.951 1.00 91.44 416 VAL A O 1
ATOM 3210 N N . GLU A 1 417 ? -4.922 5.150 -56.598 1.00 92.25 417 GLU A N 1
ATOM 3211 C CA . GLU A 1 417 ? -4.342 6.112 -57.538 1.00 92.25 417 GLU A CA 1
ATOM 3212 C C . GLU A 1 417 ? -4.522 7.560 -57.061 1.00 92.25 417 GLU A C 1
ATOM 3214 O O . GLU A 1 417 ? -3.586 8.355 -57.122 1.00 92.25 417 GLU A O 1
ATOM 3219 N N . ALA A 1 418 ? -5.702 7.902 -56.531 1.00 92.00 418 ALA A N 1
ATOM 3220 C CA . ALA A 1 418 ? -5.951 9.225 -55.954 1.00 92.00 418 ALA A CA 1
ATOM 3221 C C . ALA A 1 418 ? -5.078 9.475 -54.715 1.00 92.00 418 ALA A C 1
ATOM 3223 O O . ALA A 1 418 ? -4.489 10.551 -54.586 1.00 92.00 418 ALA A O 1
ATOM 3224 N N . ALA A 1 419 ? -4.931 8.458 -53.858 1.00 92.06 419 ALA A N 1
ATOM 3225 C CA . ALA A 1 419 ? -4.046 8.516 -52.702 1.00 92.06 419 ALA A CA 1
ATOM 3226 C C . ALA A 1 419 ? -2.587 8.737 -53.126 1.00 92.06 419 ALA A C 1
ATOM 3228 O O . ALA A 1 419 ? -1.904 9.575 -52.539 1.00 92.06 419 ALA A O 1
ATOM 3229 N N . LEU A 1 420 ? -2.130 8.050 -54.180 1.00 94.06 420 LEU A N 1
ATOM 3230 C CA . LEU A 1 420 ? -0.778 8.190 -54.718 1.00 94.06 420 LEU A CA 1
ATOM 3231 C C . LEU A 1 420 ? -0.525 9.623 -55.197 1.00 94.06 420 LEU A C 1
ATOM 3233 O O . LEU A 1 420 ? 0.433 10.255 -54.757 1.00 94.06 420 LEU A O 1
ATOM 3237 N N . CYS A 1 421 ? -1.404 10.163 -56.045 1.00 94.62 421 CYS A N 1
ATOM 3238 C CA . CYS A 1 421 ? -1.278 11.527 -56.556 1.00 94.62 421 CYS A CA 1
ATOM 3239 C C . CYS A 1 421 ? -1.280 12.564 -55.422 1.00 94.62 421 CYS A C 1
ATOM 3241 O O . CYS A 1 421 ? -0.421 13.446 -55.398 1.00 94.62 421 CYS A O 1
ATOM 3243 N N . ARG A 1 422 ? -2.198 12.435 -54.452 1.00 93.94 422 ARG A N 1
ATOM 3244 C CA . ARG A 1 422 ? -2.269 13.330 -53.288 1.00 93.94 422 ARG A CA 1
ATOM 3245 C C . ARG A 1 422 ? -0.994 13.267 -52.455 1.00 93.94 422 ARG A C 1
ATOM 3247 O O . ARG A 1 422 ? -0.457 14.307 -52.085 1.00 93.94 422 ARG A O 1
ATOM 3254 N N . SER A 1 423 ? -0.536 12.065 -52.120 1.00 92.19 423 SER A N 1
ATOM 3255 C CA . SER A 1 423 ? 0.617 11.881 -51.242 1.00 92.19 423 SER A CA 1
ATOM 3256 C C . SER A 1 423 ? 1.911 12.350 -51.897 1.00 92.19 423 SER A C 1
ATOM 3258 O O . SER A 1 423 ? 2.692 13.037 -51.250 1.00 92.19 423 SER A O 1
ATOM 3260 N N . VAL A 1 424 ? 2.116 12.077 -53.188 1.00 92.88 424 VAL A N 1
ATOM 3261 C CA . VAL A 1 424 ? 3.283 12.593 -53.917 1.00 92.88 424 VAL A CA 1
ATOM 3262 C C . VAL A 1 424 ? 3.272 14.120 -53.953 1.00 92.88 424 VAL A C 1
ATOM 3264 O O . VAL A 1 424 ? 4.286 14.731 -53.612 1.00 92.88 424 VAL A O 1
ATOM 3267 N N . ALA A 1 425 ? 2.134 14.743 -54.272 1.00 91.81 425 ALA A N 1
ATOM 3268 C CA . ALA A 1 425 ? 2.015 16.200 -54.280 1.00 91.81 425 ALA A CA 1
ATOM 3269 C C . ALA A 1 425 ? 2.280 16.809 -52.896 1.00 91.81 425 ALA A C 1
ATOM 3271 O O . ALA A 1 425 ? 3.014 17.787 -52.783 1.00 91.81 425 ALA A O 1
ATOM 3272 N N . ALA A 1 426 ? 1.750 16.200 -51.833 1.00 86.62 426 ALA A N 1
ATOM 3273 C CA . ALA A 1 426 ? 1.949 16.672 -50.465 1.00 86.62 426 ALA A CA 1
ATOM 3274 C C . ALA A 1 426 ? 3.406 16.549 -49.990 1.00 86.62 426 ALA A C 1
ATOM 3276 O O . ALA A 1 426 ? 3.893 17.426 -49.282 1.00 86.62 426 ALA A O 1
ATOM 3277 N N . THR A 1 427 ? 4.098 15.470 -50.361 1.00 82.94 427 THR A N 1
ATOM 3278 C CA . THR A 1 427 ? 5.467 15.197 -49.898 1.00 82.94 427 THR A CA 1
ATOM 3279 C C . THR A 1 427 ? 6.533 15.879 -50.754 1.00 82.94 427 THR A C 1
ATOM 3281 O O . THR A 1 427 ? 7.617 16.152 -50.253 1.00 82.94 427 THR A O 1
ATOM 3284 N N . THR A 1 428 ? 6.258 16.133 -52.035 1.00 88.38 428 THR A N 1
ATOM 3285 C CA . THR A 1 428 ? 7.286 16.571 -52.998 1.00 88.38 428 THR A CA 1
ATOM 3286 C C . THR A 1 428 ? 6.945 17.840 -53.767 1.00 88.38 428 THR A C 1
ATOM 3288 O O . THR A 1 428 ? 7.809 18.354 -54.469 1.00 88.38 428 THR A O 1
ATOM 3291 N N . GLY A 1 429 ? 5.701 18.326 -53.708 1.00 89.12 429 GLY A N 1
ATOM 3292 C CA . GLY A 1 429 ? 5.220 19.426 -54.553 1.00 89.12 429 GLY A CA 1
ATOM 3293 C C . GLY A 1 429 ? 4.966 19.050 -56.022 1.00 89.12 429 GLY A C 1
ATOM 3294 O O . GLY A 1 429 ? 4.527 19.895 -56.802 1.00 89.12 429 GLY A O 1
ATOM 3295 N N . LEU A 1 430 ? 5.206 17.792 -56.413 1.00 92.31 430 LEU A N 1
ATOM 3296 C CA . LEU A 1 430 ? 5.035 17.308 -57.784 1.00 92.31 430 LEU A CA 1
ATOM 3297 C C . LEU A 1 430 ? 3.634 16.747 -58.038 1.00 92.31 430 LEU A C 1
ATOM 3299 O O . LEU A 1 430 ? 3.107 15.955 -57.258 1.00 92.31 430 LEU A O 1
ATOM 3303 N N . GLU A 1 431 ? 3.074 17.076 -59.197 1.00 94.88 431 GLU A N 1
ATOM 3304 C CA . GLU A 1 431 ? 1.884 16.419 -59.730 1.00 94.88 431 GLU A CA 1
ATOM 3305 C C . GLU A 1 431 ? 2.306 15.238 -60.601 1.00 94.88 431 GLU A C 1
ATOM 3307 O O . GLU A 1 431 ? 3.176 15.363 -61.472 1.00 94.88 431 GLU A O 1
ATOM 3312 N N . VAL A 1 432 ? 1.678 14.083 -60.389 1.00 95.25 432 VAL A N 1
ATOM 3313 C CA . VAL A 1 432 ? 2.015 12.847 -61.100 1.00 95.25 432 VAL A CA 1
ATOM 3314 C C . VAL A 1 432 ? 0.787 12.159 -61.672 1.00 95.25 432 VAL A C 1
ATOM 3316 O O . VAL A 1 432 ? -0.295 12.201 -61.090 1.00 95.25 432 VAL A O 1
ATOM 3319 N N . ALA A 1 433 ? 0.984 11.448 -62.779 1.00 94.88 433 ALA A N 1
ATOM 3320 C CA . ALA A 1 433 ? 0.059 10.432 -63.261 1.00 94.88 433 ALA A CA 1
ATOM 3321 C C . ALA A 1 433 ? 0.518 9.050 -62.781 1.00 94.88 433 ALA A C 1
ATOM 3323 O O . ALA A 1 433 ? 1.655 8.646 -63.051 1.00 94.88 433 ALA A O 1
ATOM 3324 N N . ALA A 1 434 ? -0.376 8.332 -62.097 1.00 93.19 434 ALA A N 1
ATOM 3325 C CA . ALA A 1 434 ? -0.162 6.948 -61.692 1.00 93.19 434 ALA A CA 1
ATOM 3326 C C . ALA A 1 434 ? -0.043 6.035 -62.925 1.00 93.19 434 ALA A C 1
ATOM 3328 O O . ALA A 1 434 ? -0.861 6.089 -63.845 1.00 93.19 434 ALA A O 1
ATOM 3329 N N . GLY A 1 435 ? 1.000 5.217 -62.946 1.00 89.69 435 GLY A N 1
ATOM 3330 C CA . GLY A 1 435 ? 1.258 4.172 -63.927 1.00 89.69 435 GLY A CA 1
ATOM 3331 C C . GLY A 1 435 ? 0.934 2.781 -63.368 1.00 89.69 435 GLY A C 1
ATOM 3332 O O . GLY A 1 435 ? 0.152 2.656 -62.425 1.00 89.69 435 GLY A O 1
ATOM 3333 N N . PRO A 1 436 ? 1.488 1.707 -63.956 1.00 89.75 436 PRO A N 1
ATOM 3334 C CA . PRO A 1 436 ? 1.239 0.349 -63.483 1.00 89.75 436 PRO A CA 1
ATOM 3335 C C . PRO A 1 436 ? 1.794 0.106 -62.071 1.00 89.75 436 PRO A C 1
ATOM 3337 O O . PRO A 1 436 ? 2.828 0.653 -61.686 1.00 89.75 436 PRO A O 1
ATOM 3340 N N . LEU A 1 437 ? 1.126 -0.780 -61.326 1.00 91.25 437 LEU A N 1
ATOM 3341 C CA . LEU A 1 437 ? 1.639 -1.331 -60.071 1.00 91.25 437 LEU A CA 1
ATOM 3342 C C . LEU A 1 437 ? 2.914 -2.138 -60.354 1.00 91.25 437 LEU A C 1
ATOM 3344 O O . LEU A 1 437 ? 2.896 -3.066 -61.166 1.00 91.25 437 LEU A O 1
ATOM 3348 N N . THR A 1 438 ? 4.004 -1.794 -59.677 1.00 89.19 438 THR A N 1
ATOM 3349 C CA . THR A 1 438 ? 5.316 -2.427 -59.836 1.00 89.19 438 THR A CA 1
ATOM 3350 C C . THR A 1 438 ? 5.628 -3.436 -58.742 1.00 89.19 438 THR A C 1
ATOM 3352 O O . THR A 1 438 ? 6.446 -4.314 -58.988 1.00 89.19 438 THR A O 1
ATOM 3355 N N . GLY A 1 439 ? 4.964 -3.381 -57.583 1.00 87.94 439 GLY A N 1
ATOM 3356 C CA . GLY A 1 439 ? 5.146 -4.370 -56.518 1.00 87.94 439 GLY A CA 1
ATOM 3357 C C . GLY A 1 439 ? 4.235 -4.166 -55.307 1.00 87.94 439 GLY A C 1
ATOM 3358 O O . GLY A 1 439 ? 3.687 -3.081 -55.099 1.00 87.94 439 GLY A O 1
ATOM 3359 N N . VAL A 1 440 ? 4.081 -5.226 -54.509 1.00 90.31 440 VAL A N 1
ATOM 3360 C CA . VAL A 1 440 ? 3.357 -5.222 -53.227 1.00 90.31 440 VAL A CA 1
ATOM 3361 C C . VAL A 1 440 ? 4.286 -5.713 -52.124 1.00 90.31 440 VAL A C 1
ATOM 3363 O O . VAL A 1 440 ? 4.816 -6.823 -52.204 1.00 90.31 440 VAL A O 1
ATOM 3366 N N . TYR A 1 441 ? 4.455 -4.903 -51.084 1.00 86.88 441 TYR A N 1
ATOM 3367 C CA . TYR A 1 441 ? 5.429 -5.147 -50.025 1.00 86.88 441 TYR A CA 1
ATOM 3368 C C . TYR A 1 441 ? 4.763 -5.086 -48.658 1.00 86.88 441 TYR A C 1
ATOM 3370 O O . TYR A 1 441 ? 3.998 -4.168 -48.376 1.00 86.88 441 TYR A O 1
ATOM 3378 N N . HIS A 1 442 ? 5.062 -6.049 -47.794 1.00 81.69 442 HIS A N 1
ATOM 3379 C CA . HIS A 1 442 ? 4.696 -5.969 -46.383 1.00 81.69 442 HIS A CA 1
ATOM 3380 C C . HIS A 1 442 ? 5.840 -5.319 -45.603 1.00 81.69 442 HIS A C 1
ATOM 3382 O O . HIS A 1 442 ? 6.943 -5.869 -45.550 1.00 81.69 442 HIS A O 1
ATOM 3388 N N . ASP A 1 443 ? 5.588 -4.152 -45.008 1.00 71.94 443 ASP A N 1
ATOM 3389 C CA . ASP A 1 443 ? 6.539 -3.517 -44.101 1.00 71.94 443 ASP A CA 1
ATOM 3390 C C . ASP A 1 443 ? 6.354 -4.079 -42.691 1.00 71.94 443 ASP A C 1
ATOM 3392 O O . ASP A 1 443 ? 5.473 -3.659 -41.942 1.00 71.94 443 ASP A O 1
ATOM 3396 N N . ALA A 1 444 ? 7.226 -5.011 -42.306 1.00 64.88 444 ALA A N 1
ATOM 3397 C CA . ALA A 1 444 ? 7.194 -5.652 -40.996 1.00 64.88 444 ALA A CA 1
ATOM 3398 C C . ALA A 1 444 ? 7.349 -4.672 -39.813 1.00 64.88 444 ALA A C 1
ATOM 3400 O O . ALA A 1 444 ? 6.986 -5.021 -38.690 1.00 64.88 444 ALA A O 1
ATOM 3401 N N . ARG A 1 445 ? 7.869 -3.449 -40.029 1.00 63.66 445 ARG A N 1
ATOM 3402 C CA . ARG A 1 445 ? 8.003 -2.434 -38.968 1.00 63.66 445 ARG A CA 1
ATOM 3403 C C . ARG A 1 445 ? 6.695 -1.704 -38.684 1.00 63.66 445 ARG A C 1
ATOM 3405 O O . ARG A 1 445 ? 6.385 -1.460 -37.520 1.00 63.66 445 ARG A O 1
ATOM 3412 N N . SER A 1 446 ? 5.948 -1.340 -39.724 1.00 65.25 446 SER A N 1
ATOM 3413 C CA . SER A 1 446 ? 4.671 -0.624 -39.590 1.00 65.25 446 SER A CA 1
ATOM 3414 C C . SER A 1 446 ? 3.444 -1.542 -39.631 1.00 65.25 446 SER A C 1
ATOM 3416 O O . SER A 1 446 ? 2.359 -1.122 -39.232 1.00 65.25 446 SER A O 1
ATOM 3418 N N . GLY A 1 447 ? 3.603 -2.787 -40.093 1.00 70.38 447 GLY A N 1
ATOM 3419 C CA . GLY A 1 447 ? 2.514 -3.729 -40.365 1.00 70.38 447 GLY A CA 1
ATOM 3420 C C . GLY A 1 447 ? 1.656 -3.343 -41.576 1.00 70.38 447 GLY A C 1
ATOM 3421 O O . GLY A 1 447 ? 0.604 -3.944 -41.793 1.00 70.38 447 GLY A O 1
ATOM 3422 N N . ALA A 1 448 ? 2.062 -2.324 -42.340 1.00 77.19 448 ALA A N 1
ATOM 3423 C CA . ALA A 1 448 ? 1.324 -1.831 -43.494 1.00 77.19 448 ALA A CA 1
ATOM 3424 C C . ALA A 1 448 ? 1.692 -2.598 -44.773 1.00 77.19 448 ALA A C 1
ATOM 3426 O O . ALA A 1 448 ? 2.831 -3.034 -44.964 1.00 77.19 448 ALA A O 1
ATOM 3427 N N . VAL A 1 449 ? 0.728 -2.707 -45.689 1.00 86.00 449 VAL A N 1
ATOM 3428 C CA . VAL A 1 449 ? 0.974 -3.168 -47.059 1.00 86.00 449 VAL A CA 1
ATOM 3429 C C . VAL A 1 449 ? 1.287 -1.958 -47.937 1.00 86.00 449 VAL A C 1
ATOM 3431 O O . VAL A 1 449 ? 0.416 -1.129 -48.190 1.00 86.00 449 VAL A O 1
ATOM 3434 N N . ALA A 1 450 ? 2.523 -1.847 -48.412 1.00 88.25 450 ALA A N 1
ATOM 3435 C CA . ALA A 1 450 ? 2.962 -0.813 -49.338 1.00 88.25 450 ALA A CA 1
ATOM 3436 C C . ALA A 1 450 ? 2.773 -1.271 -50.794 1.00 88.25 450 ALA A C 1
ATOM 3438 O O . ALA A 1 450 ? 3.377 -2.244 -51.249 1.00 88.25 450 ALA A O 1
ATOM 3439 N N . LEU A 1 451 ? 1.943 -0.545 -51.537 1.00 91.75 451 LEU A N 1
ATOM 3440 C CA . LEU A 1 451 ? 1.762 -0.692 -52.978 1.00 91.75 451 LEU A CA 1
ATOM 3441 C C . LEU A 1 451 ? 2.672 0.305 -53.693 1.00 91.75 451 LEU A C 1
ATOM 3443 O O . LEU A 1 451 ? 2.549 1.512 -53.482 1.00 91.75 451 LEU A O 1
ATOM 3447 N N . VAL A 1 452 ? 3.573 -0.175 -54.545 1.00 92.25 452 VAL A N 1
ATOM 3448 C CA . VAL A 1 452 ? 4.489 0.694 -55.293 1.00 92.25 452 VAL A CA 1
ATOM 3449 C C . VAL A 1 452 ? 4.043 0.763 -56.743 1.00 92.25 452 VAL A C 1
ATOM 3451 O O . VAL A 1 452 ? 3.820 -0.265 -57.376 1.00 92.25 452 VAL A O 1
ATOM 3454 N N . PHE A 1 453 ? 3.891 1.977 -57.258 1.00 93.12 453 PHE A N 1
ATOM 3455 C CA . PHE A 1 453 ? 3.459 2.255 -58.622 1.00 93.12 453 PHE A CA 1
ATOM 3456 C C . PHE A 1 453 ? 4.559 2.983 -59.379 1.00 93.12 453 PHE A C 1
ATOM 3458 O O . PHE A 1 453 ? 5.213 3.868 -58.831 1.00 93.12 453 PHE A O 1
ATOM 3465 N N . GLU A 1 454 ? 4.720 2.676 -60.661 1.00 92.06 454 GLU A N 1
ATOM 3466 C CA . GLU A 1 454 ? 5.424 3.583 -61.564 1.00 92.06 454 GLU A CA 1
ATOM 3467 C C . GLU A 1 454 ? 4.615 4.882 -61.650 1.00 92.06 454 GLU A C 1
ATOM 3469 O O . GLU A 1 454 ? 3.389 4.843 -61.736 1.00 92.06 454 GLU A O 1
ATOM 3474 N N . ALA A 1 455 ? 5.269 6.037 -61.616 1.00 93.88 455 ALA A N 1
ATOM 3475 C CA . ALA A 1 455 ? 4.585 7.313 -61.766 1.00 93.88 455 ALA A CA 1
ATOM 3476 C C . ALA A 1 455 ? 5.395 8.266 -62.638 1.00 93.88 455 ALA A C 1
ATOM 3478 O O . ALA A 1 455 ? 6.628 8.287 -62.614 1.00 93.88 455 ALA A O 1
ATOM 3479 N N . ARG A 1 456 ? 4.682 9.084 -63.411 1.00 93.69 456 ARG A N 1
ATOM 3480 C CA . ARG A 1 456 ? 5.287 10.089 -64.284 1.00 93.69 456 ARG A CA 1
ATOM 3481 C C . ARG A 1 456 ? 4.879 11.477 -63.832 1.00 93.69 456 ARG A C 1
ATOM 3483 O O . ARG A 1 456 ? 3.690 11.740 -63.675 1.00 93.69 456 ARG A O 1
ATOM 3490 N N . ILE A 1 457 ? 5.859 12.364 -63.703 1.00 93.62 457 ILE A N 1
ATOM 3491 C CA . ILE A 1 457 ? 5.630 13.779 -63.411 1.00 93.62 457 ILE A CA 1
ATOM 3492 C C . ILE A 1 457 ? 4.837 14.404 -64.562 1.00 93.62 457 ILE A C 1
ATOM 3494 O O . ILE A 1 457 ? 5.227 14.300 -65.727 1.00 93.62 457 ILE A O 1
ATOM 3498 N N . THR A 1 458 ? 3.714 15.031 -64.230 1.00 94.25 458 THR A N 1
ATOM 3499 C CA . THR A 1 458 ? 2.846 15.761 -65.163 1.00 94.25 458 THR A CA 1
ATOM 3500 C C . THR A 1 458 ? 2.839 17.264 -64.907 1.00 94.25 458 THR A C 1
ATOM 3502 O O . THR A 1 458 ? 2.435 18.014 -65.791 1.00 94.25 458 THR A O 1
ATOM 3505 N N . GLY A 1 459 ? 3.307 17.704 -63.737 1.00 89.88 459 GLY A N 1
ATOM 3506 C CA . GLY A 1 459 ? 3.343 19.107 -63.335 1.00 89.88 459 GLY A CA 1
ATOM 3507 C C . GLY A 1 459 ? 3.925 19.288 -61.930 1.00 89.88 459 GLY A C 1
ATOM 3508 O O . GLY A 1 459 ? 4.475 18.348 -61.354 1.00 89.88 459 GLY A O 1
ATOM 3509 N N . GLY A 1 460 ? 3.778 20.489 -61.373 1.00 88.75 460 GLY A N 1
ATOM 3510 C CA . GLY A 1 460 ? 4.275 20.846 -60.041 1.00 88.75 460 GLY A CA 1
ATOM 3511 C C . GLY A 1 460 ? 5.743 21.287 -60.005 1.00 88.75 460 GLY A C 1
ATOM 3512 O O . GLY A 1 460 ? 6.477 21.174 -60.989 1.00 88.75 460 GLY A O 1
ATOM 3513 N N . GLU A 1 461 ? 6.160 21.812 -58.854 1.00 85.19 461 GLU A N 1
ATOM 3514 C CA . GLU A 1 461 ? 7.528 22.260 -58.583 1.00 85.19 461 GLU A CA 1
ATOM 3515 C C . GLU A 1 461 ? 8.092 21.429 -57.432 1.00 85.19 461 GLU A C 1
ATOM 3517 O O . GLU A 1 461 ? 7.490 21.333 -56.364 1.00 85.19 461 GLU A O 1
ATOM 3522 N N . ALA A 1 462 ? 9.230 20.781 -57.674 1.00 85.00 462 ALA A N 1
ATOM 3523 C CA . ALA A 1 462 ? 9.810 19.857 -56.716 1.00 85.00 462 ALA A CA 1
ATOM 3524 C C . ALA A 1 462 ? 10.395 20.590 -55.499 1.00 85.00 462 ALA A C 1
ATOM 3526 O O . ALA A 1 462 ? 11.269 21.443 -55.653 1.00 85.00 462 ALA A O 1
ATOM 3527 N N . ALA A 1 463 ? 9.991 20.183 -54.297 1.00 79.56 463 ALA A N 1
ATOM 3528 C CA . ALA A 1 463 ? 10.548 20.639 -53.027 1.00 79.56 463 ALA A CA 1
ATOM 3529 C C . ALA A 1 463 ? 11.121 19.450 -52.237 1.00 79.56 463 ALA A C 1
ATOM 3531 O O . ALA A 1 463 ? 10.485 18.403 -52.142 1.00 79.56 463 ALA A O 1
ATOM 3532 N N . ASP A 1 464 ? 12.331 19.610 -51.692 1.00 80.06 464 ASP A N 1
ATOM 3533 C CA . ASP A 1 464 ? 13.002 18.650 -50.794 1.00 80.06 464 ASP A CA 1
ATOM 3534 C C . ASP A 1 464 ? 13.149 17.205 -51.322 1.00 80.06 464 ASP A C 1
ATOM 3536 O O . ASP A 1 464 ? 13.292 16.237 -50.567 1.00 80.06 464 ASP A O 1
ATOM 3540 N N . VAL A 1 465 ? 13.188 17.049 -52.646 1.00 87.88 465 VAL A N 1
ATOM 3541 C CA . VAL A 1 465 ? 13.440 15.769 -53.319 1.00 87.88 465 VAL A CA 1
ATOM 3542 C C . VAL A 1 465 ? 14.903 15.598 -53.687 1.00 87.88 465 VAL A C 1
ATOM 3544 O O . VAL A 1 465 ? 15.652 16.561 -53.850 1.00 87.88 465 VAL A O 1
ATOM 3547 N N . HIS A 1 466 ? 15.301 14.352 -53.916 1.00 89.50 466 HIS A N 1
ATOM 3548 C CA . HIS A 1 466 ? 16.610 14.059 -54.466 1.00 89.50 466 HIS A CA 1
ATOM 3549 C C . HIS A 1 466 ? 16.559 12.943 -55.503 1.00 89.50 466 HIS A C 1
ATOM 3551 O O . HIS A 1 466 ? 15.821 11.975 -55.355 1.00 89.50 466 HIS A O 1
ATOM 3557 N N . TRP A 1 467 ? 17.402 13.057 -56.523 1.00 92.50 467 TRP A N 1
ATOM 3558 C CA . TRP A 1 467 ? 17.610 12.011 -57.516 1.00 92.50 467 TRP A CA 1
ATOM 3559 C C . TRP A 1 467 ? 18.774 11.128 -57.084 1.00 92.50 467 TRP A C 1
ATOM 3561 O O . TRP A 1 467 ? 19.867 11.628 -56.826 1.00 92.50 467 TRP A O 1
ATOM 3571 N N . CYS A 1 468 ? 18.526 9.830 -56.960 1.00 90.12 468 CYS A N 1
ATOM 3572 C CA . CYS A 1 468 ? 19.473 8.867 -56.415 1.00 90.12 468 CYS A CA 1
ATOM 3573 C C . CYS A 1 468 ? 19.805 7.800 -57.459 1.00 90.12 468 CYS A C 1
ATOM 3575 O O . CYS A 1 468 ? 18.905 7.270 -58.120 1.00 90.12 468 CYS A O 1
ATOM 3577 N N . ALA A 1 469 ? 21.092 7.484 -57.621 1.00 89.81 469 ALA A N 1
ATOM 3578 C CA . ALA A 1 469 ? 21.502 6.419 -58.522 1.00 89.81 469 ALA A CA 1
ATOM 3579 C C . ALA A 1 469 ? 21.183 5.051 -57.913 1.00 89.81 469 ALA A C 1
ATOM 3581 O O . ALA A 1 469 ? 21.257 4.849 -56.702 1.00 89.81 469 ALA A O 1
ATOM 3582 N N . ARG A 1 470 ? 20.883 4.069 -58.766 1.00 87.31 470 ARG A N 1
ATOM 3583 C CA . ARG A 1 470 ? 20.500 2.718 -58.334 1.00 87.31 470 ARG A CA 1
ATOM 3584 C C . ARG A 1 470 ? 21.426 2.079 -57.268 1.00 87.31 470 ARG A C 1
ATOM 3586 O O . ARG A 1 470 ? 20.882 1.482 -56.336 1.00 87.31 470 ARG A O 1
ATOM 3593 N N . PRO A 1 471 ? 22.771 2.185 -57.345 1.00 86.62 471 PRO A N 1
ATOM 3594 C CA . PRO A 1 471 ? 23.672 1.622 -56.329 1.00 86.62 471 PRO A CA 1
ATOM 3595 C C . PRO A 1 471 ? 23.617 2.332 -54.969 1.00 86.62 471 PRO A C 1
ATOM 3597 O O . PRO A 1 471 ? 24.028 1.758 -53.967 1.00 86.62 471 PRO A O 1
ATOM 3600 N N . GLU A 1 472 ? 23.126 3.570 -54.925 1.00 88.31 472 GLU A N 1
ATOM 3601 C CA . GLU A 1 472 ? 23.090 4.414 -53.726 1.00 88.31 472 GLU A CA 1
ATOM 3602 C C . GLU A 1 472 ? 21.797 4.223 -52.915 1.00 88.31 472 GLU A C 1
ATOM 3604 O O . GLU A 1 472 ? 21.747 4.579 -51.738 1.00 88.31 472 GLU A O 1
ATOM 3609 N N . LEU A 1 473 ? 20.762 3.622 -53.519 1.00 86.25 473 LEU A N 1
ATOM 3610 C CA . LEU A 1 473 ? 19.444 3.432 -52.902 1.00 86.25 473 LEU A CA 1
ATOM 3611 C C . LEU A 1 473 ? 19.487 2.706 -51.545 1.00 86.25 473 LEU A C 1
ATOM 3613 O O . LEU A 1 473 ? 18.827 3.192 -50.628 1.00 86.25 473 LEU A O 1
ATOM 3617 N N . PRO A 1 474 ? 20.263 1.620 -51.340 1.00 85.88 474 PRO A N 1
ATOM 3618 C CA . PRO A 1 474 ? 20.309 0.939 -50.041 1.00 85.88 474 PRO A CA 1
ATOM 3619 C C . PRO A 1 474 ? 20.889 1.791 -48.903 1.00 85.88 474 PRO A C 1
ATOM 3621 O O . PRO A 1 474 ? 20.581 1.549 -47.742 1.00 85.88 474 PRO A O 1
ATOM 3624 N N . GLY A 1 475 ? 21.731 2.782 -49.221 1.00 82.69 475 GLY A N 1
ATOM 3625 C CA . GLY A 1 475 ? 22.291 3.708 -48.232 1.00 82.69 475 GLY A CA 1
ATOM 3626 C C . GLY A 1 475 ? 21.363 4.876 -47.896 1.00 82.69 475 GLY A C 1
ATOM 3627 O O . GLY A 1 475 ? 21.670 5.657 -46.997 1.00 82.69 475 GLY A O 1
ATOM 3628 N N . ARG A 1 476 ? 20.251 5.016 -48.628 1.00 82.25 476 ARG A N 1
ATOM 3629 C CA . ARG A 1 476 ? 19.379 6.188 -48.564 1.00 82.25 476 ARG A CA 1
ATOM 3630 C C . ARG A 1 476 ? 17.934 5.874 -48.223 1.00 82.25 476 ARG A C 1
ATOM 3632 O O . ARG A 1 476 ? 17.296 6.664 -47.540 1.00 82.25 476 ARG A O 1
ATOM 3639 N N . LEU A 1 477 ? 17.422 4.759 -48.722 1.00 85.12 477 LEU A N 1
ATOM 3640 C CA . LEU A 1 477 ? 16.058 4.319 -48.500 1.00 85.12 477 LEU A CA 1
ATOM 3641 C C . LEU A 1 477 ? 16.009 3.266 -47.398 1.00 85.12 477 LEU A C 1
ATOM 3643 O O . LEU A 1 477 ? 16.920 2.449 -47.259 1.00 85.12 477 LEU A O 1
ATOM 3647 N N . ALA A 1 478 ? 14.897 3.214 -46.666 1.00 81.62 478 ALA A N 1
ATOM 3648 C CA . ALA A 1 478 ? 14.588 2.038 -45.864 1.00 81.62 478 ALA A CA 1
ATOM 3649 C C . ALA A 1 478 ? 14.593 0.771 -46.747 1.00 81.62 478 ALA A C 1
ATOM 3651 O O . ALA A 1 478 ? 14.173 0.812 -47.904 1.00 81.62 478 ALA A O 1
ATOM 3652 N N . ALA A 1 479 ? 15.034 -0.362 -46.185 1.00 81.62 479 ALA A N 1
ATOM 3653 C CA . ALA A 1 479 ? 15.267 -1.613 -46.921 1.00 81.62 479 ALA A CA 1
ATOM 3654 C C . ALA A 1 479 ? 14.110 -2.023 -47.855 1.00 81.62 479 ALA A C 1
ATOM 3656 O O . ALA A 1 479 ? 14.354 -2.345 -49.014 1.00 81.62 479 ALA A O 1
ATOM 3657 N N . VAL A 1 480 ? 12.858 -1.909 -47.391 1.00 81.88 480 VAL A N 1
ATOM 3658 C CA . VAL A 1 480 ? 11.653 -2.214 -48.186 1.00 81.88 480 VAL A CA 1
ATOM 3659 C C . VAL A 1 480 ? 11.530 -1.350 -49.448 1.00 81.88 480 VAL A C 1
ATOM 3661 O O . VAL A 1 480 ? 11.161 -1.844 -50.508 1.00 81.88 480 VAL A O 1
ATOM 3664 N N . PHE A 1 481 ? 11.882 -0.066 -49.367 1.00 85.44 481 PHE A N 1
ATOM 3665 C CA . PHE A 1 481 ? 11.803 0.864 -50.493 1.00 85.44 481 PHE A CA 1
ATOM 3666 C C . PHE A 1 481 ? 12.994 0.726 -51.442 1.00 85.44 481 PHE A C 1
ATOM 3668 O O . PHE A 1 481 ? 12.829 0.896 -52.649 1.00 85.44 481 PHE A O 1
ATOM 3675 N N . ALA A 1 482 ? 14.177 0.384 -50.921 1.00 86.81 482 ALA A N 1
ATOM 3676 C CA . ALA A 1 482 ? 15.331 0.047 -51.750 1.00 86.81 482 ALA A CA 1
ATOM 3677 C C . ALA A 1 482 ? 15.066 -1.224 -52.575 1.00 86.81 482 ALA A C 1
ATOM 3679 O O . ALA A 1 482 ? 15.294 -1.226 -53.785 1.00 86.81 482 ALA A O 1
ATOM 3680 N N . GLU A 1 483 ? 14.521 -2.266 -51.938 1.00 86.50 483 GLU A N 1
ATOM 3681 C CA . GLU A 1 483 ? 14.126 -3.511 -52.602 1.00 86.50 483 GLU A CA 1
ATOM 3682 C C . GLU A 1 483 ? 13.036 -3.259 -53.649 1.00 86.50 483 GLU A C 1
ATOM 3684 O O . GLU A 1 483 ? 13.177 -3.686 -54.794 1.00 86.50 483 GLU A O 1
ATOM 3689 N N . ALA A 1 484 ? 12.005 -2.483 -53.301 1.00 87.06 484 ALA A N 1
ATOM 3690 C CA . ALA A 1 484 ? 10.938 -2.140 -54.234 1.00 87.06 484 ALA A CA 1
ATOM 3691 C C . ALA A 1 484 ? 11.426 -1.365 -55.464 1.00 87.06 484 ALA A C 1
ATOM 3693 O O . ALA A 1 484 ? 10.985 -1.617 -56.587 1.00 87.06 484 ALA A O 1
ATOM 3694 N N . ALA A 1 485 ? 12.359 -0.431 -55.270 1.00 87.06 485 ALA A N 1
ATOM 3695 C CA . ALA A 1 485 ? 12.956 0.307 -56.371 1.00 87.06 485 ALA A CA 1
ATOM 3696 C C . ALA A 1 485 ? 13.821 -0.597 -57.262 1.00 87.06 485 ALA A C 1
ATOM 3698 O O . ALA A 1 485 ? 13.764 -0.478 -58.483 1.00 87.06 485 ALA A O 1
ATOM 3699 N N . HIS A 1 486 ? 14.602 -1.518 -56.688 1.00 87.81 486 HIS A N 1
ATOM 3700 C CA . HIS A 1 486 ? 15.403 -2.470 -57.468 1.00 87.81 486 HIS A CA 1
ATOM 3701 C C . HIS A 1 486 ? 14.536 -3.439 -58.267 1.00 87.81 486 HIS A C 1
ATOM 3703 O O . HIS A 1 486 ? 14.758 -3.574 -59.469 1.00 87.81 486 HIS A O 1
ATOM 3709 N N . ASP A 1 487 ? 13.518 -4.030 -57.641 1.00 85.19 487 ASP A N 1
ATOM 3710 C CA . ASP A 1 487 ? 12.558 -4.924 -58.294 1.00 85.19 487 ASP A CA 1
ATOM 3711 C C . ASP A 1 487 ? 11.914 -4.266 -59.516 1.00 85.19 487 ASP A C 1
ATOM 3713 O O . ASP A 1 487 ? 11.865 -4.844 -60.603 1.00 85.19 487 ASP A O 1
ATOM 3717 N N . ALA A 1 488 ? 11.445 -3.033 -59.351 1.00 82.00 488 ALA A N 1
ATOM 3718 C CA . ALA A 1 488 ? 10.772 -2.306 -60.412 1.00 82.00 488 ALA A CA 1
ATOM 3719 C C . ALA A 1 488 ? 11.721 -1.877 -61.546 1.00 82.00 488 ALA A C 1
ATOM 3721 O O . ALA A 1 488 ? 11.299 -1.815 -62.700 1.00 82.00 488 ALA A O 1
ATOM 3722 N N . LEU A 1 489 ? 12.997 -1.612 -61.241 1.00 82.38 489 LEU A N 1
ATOM 3723 C CA . LEU A 1 489 ? 14.027 -1.315 -62.243 1.00 82.38 489 LEU A CA 1
ATOM 3724 C C . LEU A 1 489 ? 14.514 -2.573 -62.987 1.00 82.38 489 LEU A C 1
ATOM 3726 O O . LEU A 1 489 ? 14.961 -2.458 -64.128 1.00 82.38 489 LEU A O 1
ATOM 3730 N N . ASP A 1 490 ? 14.440 -3.754 -62.365 1.00 77.88 490 ASP A N 1
ATOM 3731 C CA . ASP A 1 490 ? 14.819 -5.043 -62.967 1.00 77.88 490 ASP A CA 1
ATOM 3732 C C . ASP A 1 490 ? 13.691 -5.700 -63.767 1.00 77.88 490 ASP A C 1
ATOM 3734 O O . ASP A 1 490 ? 13.937 -6.485 -64.689 1.00 77.88 490 ASP A O 1
ATOM 3738 N N . ALA A 1 491 ? 12.438 -5.408 -63.424 1.00 61.47 491 ALA A N 1
ATOM 3739 C CA . ALA A 1 491 ? 11.288 -6.074 -64.005 1.00 61.47 491 ALA A CA 1
ATOM 3740 C C . ALA A 1 491 ? 11.032 -5.650 -65.463 1.00 61.47 491 ALA A C 1
ATOM 3742 O O . ALA A 1 491 ? 10.350 -4.671 -65.765 1.00 61.47 491 ALA A O 1
ATOM 3743 N N . GLY A 1 492 ? 11.442 -6.503 -66.403 1.00 55.47 492 GLY A N 1
ATOM 3744 C CA . GLY A 1 492 ? 10.867 -6.563 -67.748 1.00 55.47 492 GLY A CA 1
ATOM 3745 C C . GLY A 1 492 ? 9.437 -7.125 -67.729 1.00 55.47 492 GLY A C 1
ATOM 3746 O O . GLY A 1 492 ? 9.228 -8.262 -68.130 1.00 55.47 492 GLY A O 1
ATOM 3747 N N . ARG A 1 493 ? 8.462 -6.353 -67.225 1.00 55.47 493 ARG A N 1
ATOM 3748 C CA . ARG A 1 493 ? 6.985 -6.471 -67.388 1.00 55.47 493 ARG A CA 1
ATOM 3749 C C . ARG A 1 493 ? 6.296 -7.859 -67.324 1.00 55.47 493 ARG A C 1
ATOM 3751 O O . ARG A 1 493 ? 5.159 -7.966 -67.775 1.00 55.47 493 ARG A O 1
ATOM 3758 N N . ALA A 1 494 ? 6.899 -8.917 -66.776 1.00 55.41 494 ALA A N 1
ATOM 3759 C CA . ALA A 1 494 ? 6.295 -10.258 -66.829 1.00 55.41 494 ALA A CA 1
ATOM 3760 C C . ALA A 1 494 ? 5.471 -10.654 -65.582 1.00 55.41 494 ALA A C 1
ATOM 3762 O O . ALA A 1 494 ? 4.488 -11.379 -65.740 1.00 55.41 494 ALA A O 1
ATOM 3763 N N . ARG A 1 495 ? 5.813 -10.192 -64.362 1.00 63.31 495 ARG A N 1
ATOM 3764 C CA . ARG A 1 495 ? 5.038 -10.411 -63.114 1.00 63.31 495 ARG A CA 1
ATOM 3765 C C . ARG A 1 495 ? 5.303 -9.319 -62.068 1.00 63.31 495 ARG A C 1
ATOM 3767 O O . ARG A 1 495 ? 6.438 -8.878 -61.942 1.00 63.31 495 ARG A O 1
ATOM 3774 N N . VAL A 1 496 ? 4.270 -8.945 -61.305 1.00 74.75 496 VAL A N 1
ATOM 3775 C CA . VAL A 1 496 ? 4.373 -8.035 -60.148 1.00 74.75 496 VAL A CA 1
ATOM 3776 C C . VAL A 1 496 ? 4.853 -8.835 -58.923 1.00 74.75 496 VAL A C 1
ATOM 3778 O O . VAL A 1 496 ? 4.170 -9.792 -58.549 1.00 74.75 496 VAL A O 1
ATOM 3781 N N . PRO A 1 497 ? 6.010 -8.513 -58.316 1.00 77.88 497 PRO A N 1
ATOM 3782 C CA . PRO A 1 497 ? 6.497 -9.168 -57.107 1.00 77.88 497 PRO A CA 1
ATOM 3783 C C . PRO A 1 497 ? 5.599 -8.884 -55.896 1.00 77.88 497 PRO A C 1
ATOM 3785 O O . PRO A 1 497 ? 5.081 -7.780 -55.720 1.00 77.88 497 PRO A O 1
ATOM 3788 N N . VAL A 1 498 ? 5.449 -9.903 -55.048 1.00 78.44 498 VAL A N 1
ATOM 3789 C CA . VAL A 1 498 ? 4.830 -9.814 -53.720 1.00 78.44 498 VAL A CA 1
ATOM 3790 C C . VAL A 1 498 ? 5.867 -10.310 -52.722 1.00 78.44 498 VAL A C 1
ATOM 3792 O O . VAL A 1 498 ? 6.257 -11.477 -52.793 1.00 78.44 498 VAL A O 1
ATOM 3795 N N . ARG A 1 499 ? 6.351 -9.429 -51.842 1.00 75.25 499 ARG A N 1
ATOM 3796 C CA . ARG A 1 499 ? 7.442 -9.741 -50.907 1.00 75.25 499 ARG A CA 1
ATOM 3797 C C . ARG A 1 499 ? 7.123 -9.304 -49.484 1.00 75.25 499 ARG A C 1
ATOM 3799 O O . ARG A 1 499 ? 6.415 -8.326 -49.249 1.00 75.25 499 ARG A O 1
ATOM 3806 N N . GLU A 1 500 ? 7.699 -10.025 -48.535 1.00 66.75 500 GLU A N 1
ATOM 3807 C CA . GLU A 1 500 ? 7.782 -9.605 -47.142 1.00 66.75 500 GLU A CA 1
ATOM 3808 C C . GLU A 1 500 ? 9.155 -8.967 -46.932 1.00 66.75 500 GLU A C 1
ATOM 3810 O O . GLU A 1 500 ? 10.171 -9.599 -47.222 1.00 66.75 500 GLU A O 1
ATOM 3815 N N . ALA A 1 501 ? 9.194 -7.702 -46.504 1.00 59.00 501 ALA A N 1
ATOM 3816 C CA . ALA A 1 501 ? 10.462 -7.014 -46.318 1.00 59.00 501 ALA A CA 1
ATOM 3817 C C . ALA A 1 501 ? 11.242 -7.677 -45.178 1.00 59.00 501 ALA A C 1
ATOM 3819 O O . ALA A 1 501 ? 10.743 -7.773 -44.053 1.00 59.00 501 ALA A O 1
ATOM 3820 N N . ALA A 1 502 ? 12.471 -8.113 -45.456 1.00 51.78 502 ALA A N 1
ATOM 3821 C CA . ALA A 1 502 ? 13.348 -8.634 -44.419 1.00 51.78 502 ALA A CA 1
ATOM 3822 C C . ALA A 1 502 ? 13.635 -7.533 -43.384 1.00 51.78 502 ALA A C 1
ATOM 3824 O O . ALA A 1 502 ? 13.969 -6.395 -43.732 1.00 51.78 502 ALA A O 1
ATOM 3825 N N . LEU A 1 503 ? 13.501 -7.873 -42.100 1.00 45.94 503 LEU A N 1
ATOM 3826 C CA . LEU A 1 503 ? 14.012 -7.028 -41.026 1.00 45.94 503 LEU A CA 1
ATOM 3827 C C . LEU A 1 503 ? 15.526 -6.854 -41.246 1.00 45.94 503 LEU A C 1
ATOM 3829 O O . LEU A 1 503 ? 16.181 -7.831 -41.614 1.00 45.94 503 LEU A O 1
ATOM 3833 N N . PRO A 1 504 ? 16.097 -5.648 -41.067 1.00 42.06 504 PRO A N 1
ATOM 3834 C CA . PRO A 1 504 ? 17.549 -5.525 -41.041 1.00 42.06 504 PRO A CA 1
ATOM 3835 C C . PRO A 1 504 ? 18.100 -6.483 -39.974 1.00 42.06 504 PRO A C 1
ATOM 3837 O O . PRO A 1 504 ? 17.523 -6.567 -38.887 1.00 42.06 504 PRO A O 1
ATOM 3840 N N . ASP A 1 505 ? 19.159 -7.224 -40.315 1.00 36.50 505 ASP A N 1
ATOM 3841 C CA . ASP A 1 505 ? 19.855 -8.105 -39.368 1.00 36.50 505 ASP A CA 1
ATOM 3842 C C . ASP A 1 505 ? 20.229 -7.295 -38.105 1.00 36.50 505 ASP A C 1
ATOM 3844 O O . ASP A 1 505 ? 20.595 -6.120 -38.241 1.00 36.50 505 ASP A O 1
ATOM 3848 N N . PRO A 1 506 ? 20.071 -7.879 -36.902 1.00 34.41 506 PRO A N 1
ATOM 3849 C CA . PRO A 1 506 ? 20.093 -7.162 -35.625 1.00 34.41 506 PRO A CA 1
ATOM 3850 C C . PRO A 1 506 ? 21.400 -6.427 -35.306 1.00 34.41 506 PRO A C 1
ATOM 3852 O O . PRO A 1 506 ? 22.489 -6.923 -35.679 1.00 34.41 506 PRO A O 1
#

pLDDT: mean 89.17, std 10.81, range [34.41, 98.56]

InterPro domains:
  IPR015797 NUDIX hydrolase-like domain superfamily [SSF55811] (382-481)

Mean predicted aligned error: 12.39 Å

Sequence (506 aa):
MSVISHLYRGELGEWCADRLTRWEDLTTRIAWRTRAREPVRPADGADRQHWAQVERAVGIRLAALVQPAPPYAALLGLVHLGLVRRAWASDQAARYASHATLPAELRDDALYHGPTLDGWVRVPAGAAPAMPRFDGRAQDYPAEPMLADLLHRARAYFATNAPPGRLGAERGVARLCWLLAQFQYAYRNDALEQPAFRLFRPGVPTVEELLATVPDTALDEMVAIARQLDSTRALAELTKLAGDPPPGRPLGIAGPIFLDHRHDSDLLLAGPDGSALVHVHAAIATNKTARSRQWLWNLLGCAWLDASDAYRIRTVGLYFARHGELMTWPVDALADQLLAGADRGTAQADLRALADRLRSENDQRRAERERLRTEQRQSAAAPAVAVHALITDGRGLVLTAGDALPGGPVAPGETVEAALCRSVAATTGLEVAAGPLTGVYHDARSGAVALVFEARITGGEAADVHWCARPELPGRLAAVFAEAAHDALDAGRARVPVREAALPDP

Solvent-accessible surface area (backbone atoms only — not comparable to full-atom values): 26911 Å² total; per-residue (Å²): 129,50,58,73,50,19,47,81,62,44,71,53,28,51,50,41,59,74,52,46,64,49,44,66,71,59,34,50,48,52,27,52,60,46,67,76,33,80,57,63,66,74,66,91,85,73,48,75,65,54,55,54,42,51,36,41,15,51,27,47,48,54,26,39,28,24,16,57,56,55,63,48,52,22,46,47,7,37,36,55,33,55,48,36,53,64,61,56,38,6,52,61,26,41,72,23,72,70,32,70,82,58,55,76,92,50,34,73,51,26,56,38,48,42,67,46,79,88,52,76,48,63,37,67,87,72,85,75,78,94,63,85,51,64,76,88,81,55,98,72,36,80,42,42,67,50,53,49,49,45,52,50,53,48,55,54,48,36,61,74,43,26,28,16,76,41,85,40,64,44,57,62,50,33,49,52,23,42,53,44,26,53,31,30,47,29,49,83,42,92,39,70,85,38,73,64,46,48,50,53,72,90,41,76,61,56,62,66,61,50,61,66,61,57,55,67,70,58,29,55,39,44,34,54,30,57,48,23,30,64,78,58,40,35,50,59,53,54,37,51,47,15,54,59,59,63,90,60,40,57,33,40,43,43,30,48,71,53,84,58,39,70,36,64,44,30,36,37,19,50,22,89,93,33,11,32,41,33,41,58,38,62,58,84,79,53,76,48,54,76,59,45,47,50,54,53,50,47,49,53,49,52,51,61,56,44,75,82,50,52,64,39,63,44,29,33,32,44,33,30,41,26,39,23,43,72,48,75,40,48,46,65,63,50,47,55,51,20,32,74,76,54,63,63,70,59,53,49,50,52,53,46,54,53,48,53,50,48,41,52,55,46,51,52,54,49,54,51,54,50,50,54,49,50,52,50,52,66,70,64,48,65,51,68,38,28,26,29,36,50,32,63,77,86,82,65,31,38,46,30,38,79,48,36,50,33,35,40,65,44,54,93,94,56,54,67,60,59,31,30,35,51,24,26,28,73,65,26,40,29,34,48,46,75,53,60,72,43,32,40,35,36,39,75,89,72,70,23,34,38,38,33,23,36,32,44,80,75,47,69,59,80,41,84,62,46,77,38,50,73,89,52,31,70,84,49,25,47,66,59,48,26,51,52,52,50,51,46,74,66,54,80,87,80,75,67,52,76,48,72,41,76,75,78,82,131